Protein AF-A0A916HVQ7-F1 (afdb_monomer)

Sequence (543 aa):
MVSYHQPDIVGPYSCKQHGGVLMVMLLIMIVGAATLLVSSLGSSAITIERDKTTANALAQAKEALVGRALADDNHPGSLPCPDVDDDGKLTMNVDYVGSTCTSPIGRLPWITLGLPELRDGAGEHLWYTVSKTFAAIGTPLINSDTQGTLSISGTSSASNVIAIVFAPSSAIQGDNRSPSATATCSTLPILNGSSYVAQSLCATNYLEGNNAAANTWATPNLNYHSSDTSSTFNDRMISITHKDLMPLIEKRIAREVKGCLDGYASDHSSTYPWATPVDDTTNYAGAVNTLFGRLPTNATIYNANVQLLLDDIAALQIALDNYSAVPNSTTRDALIAAGFKLDSDADSLTKNTAPPLTADDLSKAKDAGGKAQPPHIPAVGASNATVKAYVNDFQLTEINLTLRNFAESGVTPGGWPVSCTLFSSSNKYWGDWKTLVFYQIASGYAPGGSVSCDSACLTISGTGNTVTGSGTYRAAIAVAGKMKPGQTSRNATLVSDYLELLNQSGKADIPTNTSFETYKTFDAQYQTVNDLVLCLDGGSNCK

Radius of gyration: 38.82 Å; Cα contacts (8 Å, |Δi|>4): 1060; chains: 1; bounding box: 90×66×174 Å

Structure (mmCIF, N/CA/C/O backbone):
data_AF-A0A916HVQ7-F1
#
_entry.id   AF-A0A916HVQ7-F1
#
loop_
_atom_site.group_PDB
_atom_site.id
_atom_site.type_symbol
_atom_site.label_atom_id
_atom_site.label_alt_id
_atom_site.label_comp_id
_atom_site.label_asym_id
_atom_site.label_entity_id
_atom_site.label_seq_id
_atom_site.pdbx_PDB_ins_code
_atom_site.Cartn_x
_atom_site.Cartn_y
_atom_site.Cartn_z
_atom_site.occupancy
_atom_site.B_iso_or_equiv
_atom_site.auth_seq_id
_atom_site.auth_comp_id
_atom_site.auth_asym_id
_atom_site.auth_atom_id
_atom_site.pdbx_PDB_model_num
ATOM 1 N N . MET A 1 1 ? -55.877 -31.040 111.927 1.00 38.47 1 MET A N 1
ATOM 2 C CA . MET A 1 1 ? -55.985 -32.402 111.362 1.00 38.47 1 MET A CA 1
ATOM 3 C C . MET A 1 1 ? -55.074 -32.442 110.141 1.00 38.47 1 MET A C 1
ATOM 5 O O . MET A 1 1 ? -55.271 -31.596 109.287 1.00 38.47 1 MET A O 1
ATOM 9 N N . VAL A 1 2 ? -53.906 -33.095 110.259 1.00 40.00 2 VAL A N 1
ATOM 10 C CA . VAL A 1 2 ? -53.488 -34.295 109.473 1.00 40.00 2 VAL A CA 1
ATOM 11 C C . VAL A 1 2 ? -53.229 -33.937 107.989 1.00 40.00 2 VAL A C 1
ATOM 13 O O . VAL A 1 2 ? -54.120 -33.394 107.364 1.00 40.00 2 VAL A O 1
ATOM 16 N N . SER A 1 3 ? -52.093 -34.169 107.318 1.00 38.47 3 SER A N 1
ATOM 17 C CA . SER A 1 3 ? -50.926 -35.035 107.535 1.00 38.47 3 SER A CA 1
ATOM 18 C C . SER A 1 3 ? -49.741 -34.591 106.656 1.00 38.47 3 SER A C 1
ATOM 20 O O . SER A 1 3 ? -49.927 -33.933 105.637 1.00 38.47 3 SER A O 1
ATOM 22 N N . TYR A 1 4 ? -48.550 -35.054 107.033 1.00 43.19 4 TYR A N 1
ATOM 23 C CA . TYR A 1 4 ? -47.291 -35.111 106.277 1.00 43.19 4 TYR A CA 1
ATOM 24 C C . TYR A 1 4 ? -47.381 -35.929 104.971 1.00 43.19 4 TYR A C 1
ATOM 26 O O . TYR A 1 4 ? -47.984 -37.002 104.995 1.00 43.19 4 TYR A O 1
ATOM 34 N N . HIS A 1 5 ? -46.631 -35.534 103.929 1.00 39.72 5 HIS A N 1
ATOM 35 C CA . HIS A 1 5 ? -45.784 -36.443 103.129 1.00 39.72 5 HIS A CA 1
ATOM 36 C C . HIS A 1 5 ? -44.685 -35.679 102.358 1.00 39.72 5 HIS A C 1
ATOM 38 O O . HIS A 1 5 ? -44.940 -34.677 101.698 1.00 39.72 5 HIS A O 1
ATOM 44 N N . GLN A 1 6 ? -43.459 -36.187 102.475 1.00 44.91 6 GLN A N 1
ATOM 45 C CA . GLN A 1 6 ? -42.229 -35.854 101.743 1.00 44.91 6 GLN A CA 1
ATOM 46 C C . GLN A 1 6 ? -41.777 -37.172 101.055 1.00 44.91 6 GLN A C 1
ATOM 48 O O . GLN A 1 6 ? -42.297 -38.226 101.421 1.00 44.91 6 GLN A O 1
ATOM 53 N N . PRO A 1 7 ? -40.679 -37.194 100.286 1.00 59.50 7 PRO A N 1
ATOM 54 C CA . PRO A 1 7 ? -40.481 -36.802 98.886 1.00 59.50 7 PRO A CA 1
ATOM 55 C C . PRO A 1 7 ? -40.324 -38.024 97.947 1.00 59.50 7 PRO A C 1
ATOM 57 O O . PRO A 1 7 ? -39.922 -39.088 98.405 1.00 59.50 7 PRO A O 1
ATOM 60 N N . ASP A 1 8 ? -40.478 -37.845 96.629 1.00 44.16 8 ASP A N 1
ATOM 61 C CA . ASP A 1 8 ? -39.986 -38.827 95.648 1.00 44.16 8 ASP A CA 1
ATOM 62 C C . ASP A 1 8 ? -38.792 -38.287 94.852 1.00 44.16 8 ASP A C 1
ATOM 64 O O . ASP A 1 8 ? -38.832 -37.234 94.213 1.00 44.16 8 ASP A O 1
ATOM 68 N N . ILE A 1 9 ? -37.708 -39.054 94.941 1.00 53.06 9 ILE A N 1
ATOM 69 C CA . ILE A 1 9 ? -36.451 -38.938 94.208 1.00 53.06 9 ILE A CA 1
ATOM 70 C C . ILE A 1 9 ? -36.677 -39.510 92.804 1.00 53.06 9 ILE A C 1
ATOM 72 O O . ILE A 1 9 ? -37.024 -40.681 92.671 1.00 53.06 9 ILE A O 1
ATOM 76 N N . VAL A 1 10 ? -36.408 -38.729 91.754 1.00 52.41 10 VAL A N 1
ATOM 77 C CA . VAL A 1 10 ? -36.349 -39.239 90.374 1.00 52.41 10 VAL A CA 1
ATOM 78 C C . VAL A 1 10 ? -34.897 -39.213 89.894 1.00 52.41 10 VAL A C 1
ATOM 80 O O . VAL A 1 10 ? -34.300 -38.153 89.714 1.00 52.41 10 VAL A O 1
ATOM 83 N N . GLY A 1 11 ? -34.330 -40.414 89.745 1.00 54.03 11 GLY A N 1
ATOM 84 C CA . GLY A 1 11 ? -33.055 -40.695 89.078 1.00 54.03 11 GLY A CA 1
ATOM 85 C C . GLY A 1 11 ? -33.158 -40.667 87.540 1.00 54.03 11 GLY A C 1
ATOM 86 O O . GLY A 1 11 ? -34.188 -40.294 86.992 1.00 54.03 11 GLY A O 1
ATOM 87 N N . PRO A 1 12 ? -32.081 -41.032 86.824 1.00 52.00 12 PRO A N 1
ATOM 88 C CA . PRO A 1 12 ? -31.495 -40.220 85.760 1.00 52.00 12 PRO A CA 1
ATOM 89 C C . PRO A 1 12 ? -32.157 -40.339 84.380 1.00 52.00 12 PRO A C 1
ATOM 91 O O . PRO A 1 12 ? -32.739 -41.354 84.006 1.00 52.00 12 PRO A O 1
ATOM 94 N N . TYR A 1 13 ? -31.954 -39.281 83.594 1.00 58.16 13 TYR A N 1
ATOM 95 C CA . TYR A 1 13 ? -32.206 -39.185 82.160 1.00 58.16 13 TYR A CA 1
ATOM 96 C C . TYR A 1 13 ? -31.605 -40.370 81.382 1.00 58.16 13 TYR A C 1
ATOM 98 O O . TYR A 1 13 ? -30.397 -40.603 81.430 1.00 58.16 13 TYR A O 1
ATOM 106 N N . 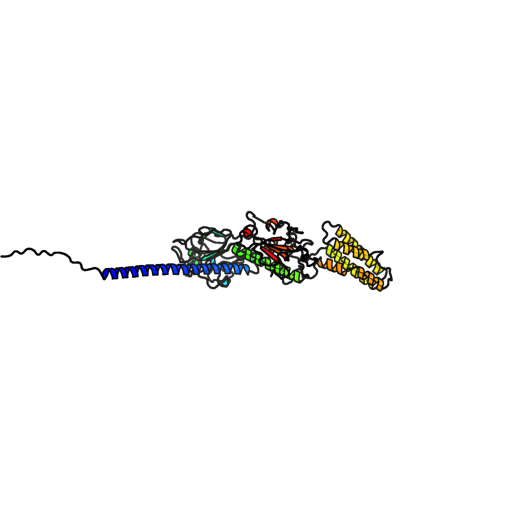SER A 1 14 ? -32.432 -41.074 80.602 1.00 49.62 14 SER A N 1
ATOM 107 C CA . SER A 1 14 ? -31.975 -41.989 79.550 1.00 49.62 14 SER A CA 1
ATOM 108 C C . SER A 1 14 ? -32.283 -41.373 78.188 1.00 49.62 14 SER A C 1
ATOM 110 O O . SER A 1 14 ? -33.402 -41.442 77.681 1.00 49.62 14 SER A O 1
ATOM 112 N N . CYS A 1 15 ? -31.272 -40.740 77.596 1.00 54.53 15 CYS A N 1
ATOM 113 C CA . CYS A 1 15 ? -31.274 -40.398 76.181 1.00 54.53 15 CYS A CA 1
ATOM 114 C C . CYS A 1 15 ? -31.125 -41.681 75.352 1.00 54.53 15 CYS A C 1
ATOM 116 O O . CYS A 1 15 ? -30.090 -42.342 75.403 1.00 54.53 15 CYS A O 1
ATOM 118 N N . LYS A 1 16 ? -32.128 -41.986 74.526 1.00 48.16 16 LYS A N 1
ATOM 119 C CA . LYS A 1 16 ? -31.956 -42.771 73.297 1.00 48.16 16 LYS A CA 1
ATOM 120 C C . LYS A 1 16 ? -32.225 -41.863 72.099 1.00 48.16 16 LYS A C 1
ATOM 122 O O . LYS A 1 16 ? -33.312 -41.854 71.535 1.00 48.16 16 LYS A O 1
ATOM 127 N N . GLN A 1 17 ? -31.220 -41.091 71.710 1.00 62.94 17 GLN A N 1
ATOM 128 C CA . GLN A 1 17 ? -31.016 -40.776 70.296 1.00 62.94 17 GLN A CA 1
ATOM 129 C C . GLN A 1 17 ? -29.860 -41.650 69.779 1.00 62.94 17 GLN A C 1
ATOM 131 O O . GLN A 1 17 ? -29.236 -42.353 70.566 1.00 62.94 17 GLN A O 1
ATOM 136 N N . HIS A 1 18 ? -29.587 -41.568 68.470 1.00 56.25 18 HIS A N 1
ATOM 137 C CA . HIS A 1 18 ? -28.276 -41.807 67.821 1.00 56.25 18 HIS A CA 1
ATOM 138 C C . HIS A 1 18 ? -28.235 -42.874 66.711 1.00 56.25 18 HIS A C 1
ATOM 140 O O . HIS A 1 18 ? -27.392 -43.760 66.710 1.00 56.25 18 HIS A O 1
ATOM 146 N N . GLY A 1 19 ? -29.078 -42.713 65.683 1.00 55.38 19 GLY A N 1
ATOM 147 C CA . GLY A 1 19 ? -28.831 -43.344 64.375 1.00 55.38 19 GLY A CA 1
ATOM 148 C C . GLY A 1 19 ? -29.442 -42.565 63.208 1.00 55.38 19 GLY A C 1
ATOM 149 O O . GLY A 1 19 ? -28.728 -42.064 62.345 1.00 55.38 19 GLY A O 1
ATOM 150 N N . GLY A 1 20 ? -30.767 -42.378 63.225 1.00 64.81 20 GLY A N 1
ATOM 151 C CA . GLY A 1 20 ? -31.493 -41.719 62.128 1.00 64.81 20 GLY A CA 1
ATOM 152 C C . GLY A 1 20 ? -31.211 -40.220 61.982 1.00 64.81 20 GLY A C 1
ATOM 153 O O . GLY A 1 20 ? -31.039 -39.740 60.870 1.00 64.81 20 GLY A O 1
ATOM 154 N N . VAL A 1 21 ? -31.091 -39.479 63.090 1.00 72.94 21 VAL A N 1
ATOM 155 C CA . VAL A 1 21 ? -30.842 -38.021 63.055 1.00 72.94 21 VAL A CA 1
ATOM 156 C C . VAL A 1 21 ? -29.478 -37.693 62.443 1.00 72.94 21 VAL A C 1
ATOM 158 O O . VAL A 1 21 ? -29.368 -36.726 61.699 1.00 72.94 21 VAL A O 1
ATOM 161 N N . LEU A 1 22 ? -28.458 -38.518 62.699 1.00 69.00 22 LEU A N 1
ATOM 162 C CA . LEU A 1 22 ? -27.112 -38.305 62.165 1.00 69.00 22 LEU A CA 1
ATOM 163 C C . LEU A 1 22 ? -27.045 -38.629 60.665 1.00 69.00 22 LEU A C 1
ATOM 165 O O . LEU A 1 22 ? -26.430 -37.883 59.914 1.00 69.00 22 LEU A O 1
ATOM 169 N N . MET A 1 23 ? -27.755 -39.672 60.216 1.00 78.75 23 MET A N 1
ATOM 170 C CA . MET A 1 23 ? -27.938 -39.985 58.792 1.00 78.75 23 MET A CA 1
ATOM 171 C C . MET A 1 23 ? -28.717 -38.888 58.057 1.00 78.75 23 MET A C 1
ATOM 173 O O . MET A 1 23 ? -28.320 -38.486 56.971 1.00 78.75 23 MET A O 1
ATOM 177 N N . VAL A 1 24 ? -29.794 -38.364 58.649 1.00 83.12 24 VAL A N 1
ATOM 178 C CA . VAL A 1 24 ? -30.597 -37.284 58.051 1.00 83.12 24 VAL A CA 1
ATOM 179 C C . VAL A 1 24 ? -29.815 -35.971 58.015 1.00 83.12 24 VAL A C 1
ATOM 181 O O . VAL A 1 24 ? -29.814 -35.308 56.984 1.00 83.12 24 VAL A O 1
ATOM 184 N N . MET A 1 25 ? -29.090 -35.611 59.081 1.00 81.62 25 MET A N 1
ATOM 185 C CA . MET A 1 25 ? -28.206 -34.440 59.062 1.00 81.62 25 MET A CA 1
ATOM 186 C C . MET A 1 25 ? -27.070 -34.590 58.050 1.00 81.62 25 MET A C 1
ATOM 188 O O . MET A 1 25 ? -26.791 -33.637 57.332 1.00 81.62 25 MET A O 1
ATOM 192 N N . LEU A 1 26 ? -26.445 -35.767 57.952 1.00 84.69 26 LEU A N 1
ATOM 193 C CA . LEU A 1 26 ? -25.417 -36.043 56.947 1.00 84.69 26 LEU A CA 1
ATOM 194 C C . LEU A 1 26 ? -25.988 -35.915 55.530 1.00 84.69 26 LEU A C 1
ATOM 196 O O . LEU A 1 26 ? -25.359 -35.311 54.672 1.00 84.69 26 LEU A O 1
ATOM 200 N N . LEU A 1 27 ? -27.193 -36.430 55.291 1.00 87.69 27 LEU A N 1
ATOM 201 C CA . LEU A 1 27 ? -27.846 -36.378 53.985 1.00 87.69 27 LEU A CA 1
ATOM 202 C C . LEU A 1 27 ? -28.251 -34.944 53.615 1.00 87.69 27 LEU A C 1
ATOM 204 O O . LEU A 1 27 ? -28.014 -34.521 52.489 1.00 87.69 27 LEU A O 1
ATOM 208 N N . ILE A 1 28 ? -28.751 -34.157 54.572 1.00 88.75 28 ILE A N 1
ATOM 209 C CA . ILE A 1 28 ? -29.002 -32.718 54.396 1.00 88.75 28 ILE A CA 1
ATOM 210 C C . ILE A 1 28 ? -27.692 -31.966 54.130 1.00 88.75 28 ILE A C 1
ATOM 212 O O . ILE A 1 28 ? -27.663 -31.083 53.279 1.00 88.75 28 ILE A O 1
ATOM 216 N N . MET A 1 29 ? -26.601 -32.325 54.808 1.00 87.62 29 MET A N 1
ATOM 217 C CA . MET A 1 29 ? -25.295 -31.693 54.615 1.00 87.62 29 MET A CA 1
ATOM 218 C C . MET A 1 29 ? -24.692 -32.042 53.248 1.00 87.62 29 MET A C 1
ATOM 220 O O . MET A 1 29 ? -24.150 -31.164 52.588 1.00 87.62 29 MET A O 1
ATOM 224 N N . ILE A 1 30 ? -24.834 -33.288 52.784 1.00 90.38 30 ILE A N 1
ATOM 225 C CA . ILE A 1 30 ? -24.387 -33.728 51.454 1.00 90.38 30 ILE A CA 1
ATOM 226 C C . ILE A 1 30 ? -25.219 -33.059 50.361 1.00 90.38 30 ILE A C 1
ATOM 228 O O . ILE A 1 30 ? -24.653 -32.557 49.396 1.00 90.38 30 ILE A O 1
ATOM 232 N N . VAL A 1 31 ? -26.545 -33.004 50.513 1.00 88.06 31 VAL A N 1
ATOM 233 C CA . VAL A 1 31 ? -27.422 -32.315 49.557 1.00 88.06 31 VAL A CA 1
ATOM 234 C C . VAL A 1 31 ? -27.141 -30.812 49.560 1.00 88.06 31 VAL A C 1
ATOM 236 O O . VAL A 1 31 ? -27.041 -30.229 48.490 1.00 88.06 31 VAL A O 1
ATOM 239 N N . GLY A 1 32 ? -26.931 -30.196 50.727 1.00 84.44 32 GLY A N 1
ATOM 240 C CA . GLY A 1 32 ? -26.554 -28.785 50.854 1.00 84.44 32 GLY A CA 1
ATOM 241 C C . GLY A 1 32 ? -25.178 -28.469 50.260 1.00 84.44 32 GLY A C 1
ATOM 242 O O . GLY A 1 32 ? -25.012 -27.465 49.575 1.00 84.44 32 GLY A O 1
ATOM 243 N N . ALA A 1 33 ? -24.189 -29.341 50.460 1.00 82.06 33 ALA A N 1
ATOM 244 C CA . ALA A 1 33 ? -22.875 -29.208 49.837 1.00 82.06 33 ALA A CA 1
ATOM 245 C C . ALA A 1 33 ? -22.959 -29.397 48.315 1.00 82.06 33 ALA A C 1
ATOM 247 O O . ALA A 1 33 ? -22.348 -28.632 47.574 1.00 82.06 33 ALA A O 1
ATOM 248 N N . ALA A 1 34 ? -23.750 -30.364 47.839 1.00 79.44 34 ALA A N 1
ATOM 249 C CA . ALA A 1 34 ? -23.960 -30.614 46.418 1.00 79.44 34 ALA A CA 1
ATOM 250 C C . ALA A 1 34 ? -24.711 -29.466 45.725 1.00 79.44 34 ALA A C 1
ATOM 252 O O . ALA A 1 34 ? -24.326 -29.082 44.625 1.00 79.44 34 ALA A O 1
ATOM 253 N N . THR A 1 35 ? -25.733 -28.869 46.349 1.00 76.81 35 THR A N 1
ATOM 254 C CA . THR A 1 35 ? -26.441 -27.707 45.783 1.00 76.81 35 THR A CA 1
ATOM 255 C C . THR A 1 35 ? -25.552 -26.471 45.733 1.00 76.81 35 THR A C 1
ATOM 257 O O . THR A 1 35 ? -25.557 -25.776 44.718 1.00 76.81 35 THR A O 1
ATOM 260 N N . LEU A 1 36 ? -24.730 -26.231 46.761 1.00 75.75 36 LEU A N 1
ATOM 261 C CA . LEU A 1 36 ? -23.729 -25.161 46.742 1.00 75.75 36 LEU A CA 1
ATOM 262 C C . LEU A 1 36 ? -22.706 -25.374 45.618 1.00 75.75 36 LEU A C 1
ATOM 264 O O . LEU A 1 36 ? -22.451 -24.444 44.857 1.00 75.75 36 LEU A O 1
ATOM 268 N N . LEU A 1 37 ? -22.195 -26.598 45.447 1.00 72.94 37 LEU A N 1
ATOM 269 C CA . LEU A 1 37 ? -21.243 -26.928 44.381 1.00 72.94 37 LEU A CA 1
ATOM 270 C C . LEU A 1 37 ? -21.858 -26.802 42.975 1.00 72.94 37 LEU A C 1
ATOM 272 O O . LEU A 1 37 ? -21.226 -26.280 42.064 1.00 72.94 37 LEU A O 1
ATOM 276 N N . VAL A 1 38 ? -23.103 -27.249 42.784 1.00 72.50 38 VAL A N 1
ATOM 277 C CA . VAL A 1 38 ? -23.816 -27.134 41.498 1.00 72.50 38 VAL A CA 1
ATOM 278 C C . VAL A 1 38 ? -24.158 -25.671 41.186 1.00 72.50 38 VAL A C 1
ATOM 280 O O . VAL A 1 38 ? -24.029 -25.244 40.041 1.00 72.50 38 VAL A O 1
ATOM 283 N N . SER A 1 39 ? -24.534 -24.873 42.192 1.00 69.19 39 SER A N 1
ATOM 284 C CA . SER A 1 39 ? -24.827 -23.440 42.023 1.00 69.19 39 SER A CA 1
ATOM 285 C C . SER A 1 39 ? -23.587 -22.591 41.714 1.00 69.19 39 SER A C 1
ATOM 287 O O . SER A 1 39 ? -23.668 -21.647 40.921 1.00 69.19 39 SER A O 1
ATOM 289 N N . SER A 1 40 ? -22.425 -22.943 42.275 1.00 65.44 40 SER A N 1
ATOM 290 C CA . SER A 1 40 ? -21.163 -22.268 41.966 1.00 65.44 40 SER A CA 1
ATOM 291 C C . SER A 1 40 ? -20.646 -22.645 40.575 1.00 65.44 40 SER A C 1
ATOM 293 O O . SER A 1 40 ? -20.246 -21.760 39.820 1.00 65.44 40 SER A O 1
ATOM 295 N N . LEU A 1 41 ? -20.761 -23.919 40.176 1.00 61.72 41 LEU A N 1
ATOM 296 C CA . LEU A 1 41 ? -20.433 -24.376 38.820 1.00 61.72 41 LEU A CA 1
ATOM 297 C C . LEU A 1 41 ? -21.342 -23.748 37.754 1.00 61.72 41 LEU A C 1
ATOM 299 O O . LEU A 1 41 ? -20.854 -23.347 36.700 1.00 61.72 41 LEU A O 1
ATOM 303 N N . GLY A 1 42 ? -22.642 -23.610 38.032 1.00 66.44 42 GLY A N 1
ATOM 304 C CA . GLY A 1 42 ? -23.586 -22.946 37.129 1.00 66.44 42 GLY A CA 1
ATOM 305 C C . GLY A 1 42 ? -23.267 -21.463 36.920 1.00 66.44 42 GLY A C 1
ATOM 306 O O . GLY A 1 42 ? -23.317 -20.976 35.794 1.00 66.44 42 GLY A O 1
ATOM 307 N N . SER A 1 43 ? -22.864 -20.756 37.980 1.00 71.56 43 SER A N 1
ATOM 308 C CA . SER A 1 43 ? -22.512 -19.331 37.900 1.00 71.56 43 SER A CA 1
ATOM 309 C C . SER A 1 43 ? -21.223 -19.098 37.107 1.00 71.56 43 SER A C 1
ATOM 311 O O . SER A 1 43 ? -21.183 -18.231 36.237 1.00 71.56 43 SER A O 1
ATOM 313 N N . SER A 1 44 ? -20.185 -19.908 37.343 1.00 78.62 44 SER A N 1
ATOM 314 C CA . SER A 1 44 ? -18.939 -19.832 36.570 1.00 78.62 44 SER A CA 1
ATOM 315 C C . SER A 1 44 ? -19.142 -20.213 35.104 1.00 78.62 44 SER A C 1
ATOM 317 O O . SER A 1 44 ? -18.597 -19.543 34.233 1.00 78.62 44 SER A O 1
ATOM 319 N N . ALA A 1 45 ? -19.947 -21.239 34.810 1.00 82.62 45 ALA A N 1
ATOM 320 C CA . ALA A 1 45 ? -20.250 -21.637 33.436 1.00 82.62 45 ALA A CA 1
ATOM 321 C C . ALA A 1 45 ? -20.983 -20.530 32.655 1.00 82.62 45 ALA A C 1
ATOM 323 O O . ALA A 1 45 ? -20.638 -20.271 31.505 1.00 82.62 45 ALA A O 1
ATOM 324 N N . ILE A 1 46 ? -21.938 -19.833 33.284 1.00 84.56 46 ILE A N 1
ATOM 325 C CA . ILE A 1 46 ? -22.629 -18.692 32.664 1.00 84.56 46 ILE A CA 1
ATOM 326 C C . ILE A 1 46 ? -21.644 -17.558 32.368 1.00 84.56 46 ILE A C 1
ATOM 328 O O . ILE A 1 46 ? -21.644 -17.041 31.255 1.00 84.56 46 ILE A O 1
ATOM 332 N N . THR A 1 47 ? -20.788 -17.180 33.322 1.00 86.50 47 THR A N 1
ATOM 333 C CA . THR A 1 47 ? -19.777 -16.136 33.088 1.00 86.50 47 THR A CA 1
ATOM 334 C C . THR A 1 47 ? -18.824 -16.521 31.958 1.00 86.50 47 THR A C 1
ATOM 336 O O . THR A 1 47 ? -18.588 -15.707 31.074 1.00 86.50 47 THR A O 1
ATOM 339 N N . ILE A 1 48 ? -18.360 -17.775 31.916 1.00 88.81 48 ILE A N 1
ATOM 340 C CA . ILE A 1 48 ? -17.490 -18.279 30.843 1.00 88.81 48 ILE A CA 1
ATOM 341 C C . ILE A 1 48 ? -18.170 -18.169 29.471 1.00 88.81 48 ILE A C 1
ATOM 343 O O . ILE A 1 48 ? -17.544 -17.720 28.512 1.00 88.81 48 ILE A O 1
ATOM 347 N N . GLU A 1 49 ? -19.446 -18.547 29.355 1.00 92.31 49 GLU A N 1
ATOM 348 C CA . GLU A 1 49 ? -20.177 -18.429 28.087 1.00 92.31 49 GLU A CA 1
ATOM 349 C C . GLU A 1 49 ? -20.415 -16.966 27.681 1.00 92.31 49 GLU A C 1
ATOM 351 O O . GLU A 1 49 ? -20.309 -16.623 26.499 1.00 92.31 49 GLU A O 1
ATOM 356 N N . ARG A 1 50 ? -20.668 -16.072 28.645 1.00 93.00 50 ARG A N 1
ATOM 357 C CA . ARG A 1 50 ? -20.780 -14.627 28.383 1.00 93.00 50 ARG A CA 1
ATOM 358 C C . ARG A 1 50 ? -19.447 -14.048 27.915 1.00 93.00 50 ARG A C 1
ATOM 360 O O . ARG A 1 50 ? -19.421 -13.362 26.897 1.00 93.00 50 ARG A O 1
ATOM 367 N N . ASP A 1 51 ? -18.343 -14.387 28.573 1.00 93.44 51 ASP A N 1
ATOM 368 C CA . ASP A 1 51 ? -16.998 -13.949 28.187 1.00 93.44 51 ASP A CA 1
ATOM 369 C C . ASP A 1 51 ? -16.619 -14.452 26.792 1.00 93.44 51 ASP A C 1
ATOM 371 O O . ASP A 1 51 ? -16.072 -13.702 25.982 1.00 93.44 51 ASP A O 1
ATOM 375 N N . LYS A 1 52 ? -16.961 -15.705 26.475 1.00 96.38 52 LYS A N 1
ATOM 376 C CA . LYS A 1 52 ? -16.769 -16.287 25.143 1.00 96.38 52 LYS A CA 1
ATOM 377 C C . LYS A 1 52 ? -17.597 -15.564 24.082 1.00 96.38 52 LYS A C 1
ATOM 379 O O . LYS A 1 52 ? -17.085 -15.303 22.994 1.00 96.38 52 LYS A O 1
ATOM 384 N N . THR A 1 53 ? -18.846 -15.221 24.394 1.00 97.44 53 THR A N 1
ATOM 385 C CA . THR A 1 53 ? -19.725 -14.446 23.505 1.00 97.44 53 THR A CA 1
ATOM 386 C C . THR A 1 53 ? -19.139 -13.061 23.245 1.00 97.44 53 THR A C 1
ATOM 388 O O . THR A 1 53 ? -18.956 -12.686 22.089 1.00 97.44 53 THR A O 1
ATOM 391 N N . THR A 1 54 ? -18.737 -12.347 24.301 1.00 97.88 54 THR A N 1
ATOM 392 C CA . THR A 1 54 ? -18.071 -11.042 24.202 1.00 97.88 54 THR A CA 1
ATOM 393 C C . THR A 1 54 ? -16.791 -11.117 23.370 1.00 97.88 54 THR A C 1
ATOM 395 O O . THR A 1 54 ? -16.597 -10.313 22.462 1.00 97.88 54 THR A O 1
ATOM 398 N N . ALA A 1 55 ? -15.919 -12.092 23.639 1.00 97.88 5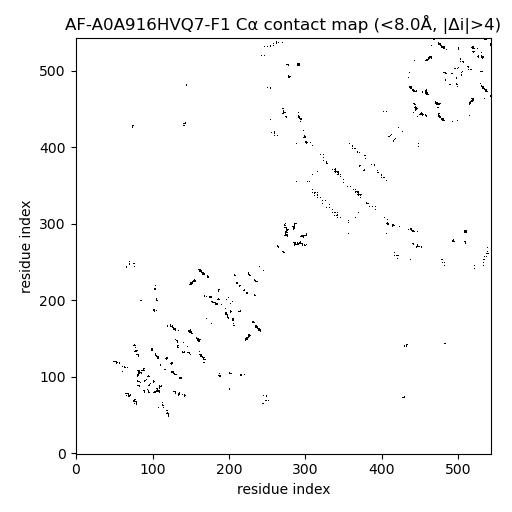5 ALA A N 1
ATOM 399 C CA . ALA A 1 55 ? -14.665 -12.255 22.908 1.00 97.88 55 ALA A CA 1
ATOM 400 C C . ALA A 1 55 ? -14.900 -12.544 21.418 1.00 97.88 55 ALA A C 1
ATOM 402 O O . ALA A 1 55 ? -14.198 -11.994 20.570 1.00 97.88 55 ALA A O 1
ATOM 403 N N . ASN A 1 56 ? -15.902 -13.366 21.095 1.00 98.19 56 ASN A N 1
ATOM 404 C CA . ASN A 1 56 ? -16.280 -13.663 19.717 1.00 98.19 56 ASN A CA 1
ATOM 405 C C . ASN A 1 56 ? -16.836 -12.419 19.003 1.00 98.19 56 ASN A C 1
ATOM 407 O O . ASN A 1 56 ? -16.398 -12.101 17.900 1.00 98.19 56 ASN A O 1
ATOM 411 N N . ALA A 1 57 ? -17.731 -11.668 19.651 1.00 98.50 57 ALA A N 1
ATOM 412 C CA . ALA A 1 57 ? -18.279 -10.430 19.100 1.00 98.50 57 ALA A CA 1
ATOM 413 C C . ALA A 1 57 ? -17.175 -9.391 18.821 1.00 98.50 57 ALA A C 1
ATOM 415 O O . ALA A 1 57 ? -17.113 -8.828 17.729 1.00 98.50 57 ALA A O 1
ATOM 416 N N . LEU A 1 58 ? -16.246 -9.192 19.763 1.00 98.62 58 LEU A N 1
ATOM 417 C CA . LEU A 1 58 ? -15.098 -8.297 19.583 1.00 98.62 58 LEU A CA 1
ATOM 418 C C . LEU A 1 58 ? -14.174 -8.761 18.442 1.00 98.62 58 LEU A C 1
ATOM 420 O O . LEU A 1 58 ? -13.729 -7.939 17.640 1.00 98.62 58 LEU A O 1
ATOM 424 N N . ALA A 1 59 ? -13.896 -10.064 18.340 1.00 98.56 59 ALA A N 1
ATOM 425 C CA . ALA A 1 59 ? -13.073 -10.615 17.263 1.00 98.56 59 ALA A CA 1
ATOM 426 C C . ALA A 1 59 ? -13.716 -10.400 15.882 1.00 98.56 59 ALA A C 1
ATOM 428 O O . ALA A 1 59 ? -13.052 -9.875 14.989 1.00 98.56 59 ALA A O 1
ATOM 429 N N . GLN A 1 60 ? -15.011 -10.704 15.733 1.00 98.56 60 GLN A N 1
ATOM 430 C CA . GLN A 1 60 ? -15.753 -10.472 14.486 1.00 98.56 60 GLN A CA 1
ATOM 431 C C . GLN A 1 60 ? -15.780 -8.990 14.100 1.00 98.56 60 GLN A C 1
ATOM 433 O O . GLN A 1 60 ? -15.555 -8.651 12.939 1.00 98.56 60 GLN A O 1
ATOM 438 N N . ALA A 1 61 ? -15.990 -8.094 15.069 1.00 98.69 61 ALA A N 1
ATOM 439 C CA . ALA A 1 61 ? -15.952 -6.654 14.830 1.00 98.69 61 ALA A CA 1
ATOM 440 C C . ALA A 1 61 ? -14.576 -6.194 14.318 1.00 98.69 61 ALA A C 1
ATOM 442 O O . ALA A 1 61 ? -14.493 -5.459 13.333 1.00 98.69 61 ALA A O 1
ATOM 443 N N . LYS A 1 62 ? -13.486 -6.660 14.947 1.00 98.62 62 LYS A N 1
ATOM 444 C CA . LYS A 1 62 ? -12.116 -6.358 14.506 1.00 98.62 62 LYS A CA 1
ATOM 445 C C . LYS A 1 62 ? -11.848 -6.871 13.092 1.00 98.62 62 LYS A C 1
ATOM 447 O O . LYS A 1 62 ? -11.308 -6.127 12.276 1.00 98.62 62 LYS A O 1
ATOM 452 N N . GLU A 1 63 ? -12.207 -8.118 12.802 1.00 98.38 63 GLU A N 1
ATOM 453 C CA . GLU A 1 63 ? -12.010 -8.721 11.480 1.00 98.38 63 GLU A CA 1
ATOM 454 C C . GLU A 1 63 ? -12.789 -7.976 10.393 1.00 98.38 63 GLU A C 1
ATOM 456 O O . GLU A 1 63 ? -12.223 -7.677 9.342 1.00 98.38 63 GLU A O 1
ATOM 461 N N . ALA A 1 64 ? -14.042 -7.601 10.658 1.00 98.31 64 ALA A N 1
ATOM 462 C CA . ALA A 1 64 ? -14.859 -6.851 9.709 1.00 98.31 64 ALA A CA 1
ATOM 463 C C . ALA A 1 64 ? -14.315 -5.443 9.446 1.00 98.31 64 ALA A C 1
ATOM 465 O O . ALA A 1 64 ? -14.269 -5.009 8.297 1.00 98.31 64 ALA A O 1
ATOM 466 N N . LEU A 1 65 ? -13.847 -4.742 10.485 1.00 98.25 65 LEU A N 1
ATOM 467 C CA . LEU A 1 65 ? -13.203 -3.434 10.344 1.00 98.25 65 LEU A CA 1
ATOM 468 C C . LEU A 1 65 ? -11.931 -3.523 9.487 1.00 98.25 65 LEU A C 1
ATOM 470 O O . LEU A 1 65 ? -11.767 -2.748 8.545 1.00 98.25 65 LEU A O 1
ATOM 474 N N . VAL A 1 66 ? -11.060 -4.501 9.763 1.00 98.00 66 VAL A N 1
ATOM 475 C CA . VAL A 1 66 ? -9.847 -4.745 8.963 1.00 98.00 66 VAL A CA 1
ATOM 476 C C . VAL A 1 66 ? -10.205 -5.121 7.522 1.00 98.00 66 VAL A C 1
ATOM 478 O O . VAL A 1 66 ? -9.631 -4.574 6.582 1.00 98.00 66 VAL A O 1
ATOM 481 N N . GLY A 1 67 ? -11.181 -6.011 7.327 1.00 96.69 67 GLY A N 1
ATOM 482 C CA . GLY A 1 67 ? -11.654 -6.427 6.007 1.00 96.69 67 GLY A CA 1
ATOM 483 C C . GLY A 1 67 ? -12.228 -5.266 5.194 1.00 96.69 67 GLY A C 1
ATOM 484 O O . GLY A 1 67 ? -11.848 -5.079 4.038 1.00 96.69 67 GLY A O 1
ATOM 485 N N . ARG A 1 68 ? -13.078 -4.432 5.806 1.00 95.38 68 ARG A N 1
ATOM 486 C CA . ARG A 1 68 ? -13.643 -3.235 5.170 1.00 95.38 68 ARG A CA 1
ATOM 487 C C . ARG A 1 68 ? -12.557 -2.239 4.778 1.00 95.38 68 ARG A C 1
ATOM 489 O O . ARG A 1 68 ? -12.642 -1.681 3.687 1.00 95.38 68 ARG A O 1
ATOM 496 N N . ALA A 1 69 ? -11.553 -2.030 5.626 1.00 95.38 69 ALA A N 1
ATOM 497 C CA . ALA A 1 69 ? -10.438 -1.138 5.322 1.00 95.38 69 ALA A CA 1
ATOM 498 C C . ALA A 1 69 ? -9.595 -1.634 4.138 1.00 95.38 69 ALA A C 1
ATOM 500 O O . ALA A 1 69 ? -9.156 -0.839 3.309 1.00 95.38 69 ALA A O 1
ATOM 501 N N . LEU A 1 70 ? -9.399 -2.949 4.014 1.00 95.19 70 LEU A N 1
ATOM 502 C CA . LEU A 1 70 ? -8.701 -3.545 2.871 1.00 95.19 70 LEU A CA 1
ATOM 503 C C . LEU A 1 70 ? -9.497 -3.450 1.572 1.00 95.19 70 LEU A C 1
ATOM 505 O O . LEU A 1 70 ? -8.896 -3.265 0.516 1.00 95.19 70 LEU A O 1
ATOM 509 N N . ALA A 1 71 ? -10.820 -3.580 1.656 1.00 93.19 71 ALA A N 1
ATOM 510 C CA . ALA A 1 71 ? -11.734 -3.537 0.520 1.00 93.19 71 ALA A CA 1
ATOM 511 C C . ALA A 1 71 ? -12.082 -2.111 0.055 1.00 93.19 71 ALA A C 1
ATOM 513 O O . ALA A 1 71 ? -12.876 -1.955 -0.866 1.00 93.19 71 ALA A O 1
ATOM 514 N N . ASP A 1 72 ? -11.540 -1.063 0.687 1.00 90.38 72 ASP A N 1
ATOM 515 C CA . ASP A 1 72 ? -11.786 0.304 0.233 1.00 90.38 72 ASP A CA 1
ATOM 516 C C . ASP A 1 72 ? -11.013 0.602 -1.055 1.00 90.38 72 ASP A C 1
ATOM 518 O O . ASP A 1 72 ? -9.789 0.755 -1.039 1.00 90.38 72 ASP A O 1
ATOM 522 N N . ASP A 1 73 ? -11.717 0.688 -2.179 1.00 87.56 73 ASP A N 1
ATOM 523 C CA . ASP A 1 73 ? -11.099 0.919 -3.487 1.00 87.56 73 ASP A CA 1
ATOM 524 C C . ASP A 1 73 ? -10.397 2.278 -3.594 1.00 87.56 73 ASP A C 1
ATOM 526 O O . ASP A 1 73 ? -9.437 2.405 -4.348 1.00 87.56 73 ASP A O 1
ATOM 530 N N . ASN A 1 74 ? -10.842 3.290 -2.844 1.00 86.19 74 ASN A N 1
ATOM 531 C CA . ASN A 1 74 ? -10.305 4.646 -2.957 1.00 86.19 74 ASN A CA 1
ATOM 532 C C . ASN A 1 74 ? -9.290 4.969 -1.862 1.00 86.19 74 ASN A C 1
ATOM 534 O O . ASN A 1 74 ? -8.349 5.715 -2.116 1.00 86.19 74 ASN A O 1
ATOM 538 N N . HIS A 1 75 ? -9.467 4.412 -0.665 1.00 87.81 75 HIS A N 1
ATOM 539 C CA . HIS A 1 75 ? -8.635 4.714 0.499 1.00 87.81 75 HIS A CA 1
ATOM 540 C C . HIS A 1 75 ? -8.329 3.434 1.290 1.00 87.81 75 HIS A C 1
ATOM 542 O O . HIS A 1 75 ? -8.880 3.240 2.384 1.00 87.81 75 HIS A O 1
ATOM 548 N N . PRO A 1 76 ? -7.469 2.543 0.756 1.00 92.50 76 PRO A N 1
ATOM 549 C CA . PRO A 1 76 ? -7.043 1.339 1.455 1.00 92.50 76 PRO A CA 1
ATOM 550 C C . PRO A 1 76 ? -6.523 1.690 2.855 1.00 92.50 76 PRO A C 1
ATOM 552 O O . PRO A 1 76 ? -5.612 2.499 3.010 1.00 92.50 76 PRO A O 1
ATOM 555 N N . GLY A 1 77 ? -7.113 1.085 3.883 1.00 93.00 77 GLY A N 1
ATOM 556 C CA . GLY A 1 77 ? -6.785 1.356 5.284 1.00 93.00 77 GLY A CA 1
ATOM 557 C C . GLY A 1 77 ? -7.694 2.340 6.002 1.00 93.00 77 GLY A C 1
ATOM 558 O O . GLY A 1 77 ? -7.635 2.400 7.229 1.00 93.00 77 GLY A O 1
ATOM 559 N N . SER A 1 78 ? -8.566 3.052 5.291 1.00 92.88 78 SER A N 1
ATOM 560 C CA . SER A 1 78 ? -9.591 3.868 5.939 1.00 92.88 78 SER A CA 1
ATOM 561 C C . SER A 1 78 ? -10.625 2.993 6.653 1.00 92.88 78 SER A C 1
ATOM 563 O O . SER A 1 78 ? -11.035 1.939 6.168 1.00 92.88 78 SER A O 1
ATOM 565 N N . LEU A 1 79 ? -11.043 3.427 7.836 1.00 94.62 79 LEU A N 1
ATOM 566 C CA . LEU A 1 79 ? -12.021 2.746 8.670 1.00 94.62 79 LEU A CA 1
ATOM 567 C C . LEU A 1 79 ? -13.334 3.530 8.711 1.00 94.62 79 LEU A C 1
ATOM 569 O O . LEU A 1 79 ? -13.303 4.759 8.754 1.00 94.62 79 LEU A O 1
ATOM 573 N N . PRO A 1 80 ? -14.496 2.854 8.736 1.00 94.12 80 PRO A N 1
ATOM 574 C CA . PRO A 1 80 ? -15.792 3.524 8.782 1.00 94.12 80 PRO A CA 1
ATOM 575 C C . PRO A 1 80 ? -15.917 4.460 9.990 1.00 94.12 80 PRO A C 1
ATOM 577 O O . PRO A 1 80 ? -15.260 4.261 11.018 1.00 94.12 80 PRO A O 1
ATOM 580 N N . CYS A 1 81 ? -16.780 5.470 9.865 1.00 93.69 81 CYS A N 1
ATOM 581 C CA . CYS A 1 81 ? -17.162 6.297 11.005 1.00 93.69 81 CYS A CA 1
ATOM 582 C C . CYS A 1 81 ? -17.913 5.464 12.050 1.00 93.69 81 CYS A C 1
ATOM 584 O O . CYS A 1 81 ? -18.514 4.450 11.695 1.00 93.69 81 CYS A O 1
ATOM 586 N N . PRO A 1 82 ? -17.877 5.853 13.331 1.00 94.94 82 PRO A N 1
ATOM 587 C CA . PRO A 1 82 ? -18.795 5.301 14.314 1.00 94.94 82 PRO A CA 1
ATOM 588 C C . PRO A 1 82 ? -20.243 5.665 13.992 1.00 94.94 82 PRO A C 1
ATOM 590 O O . PRO A 1 82 ? -20.500 6.767 13.511 1.00 94.94 82 PRO A O 1
ATOM 593 N N . ASP A 1 83 ? -21.150 4.739 14.285 1.00 94.31 83 ASP A N 1
ATOM 594 C CA . ASP A 1 83 ? -22.597 4.931 14.196 1.00 94.31 83 ASP A CA 1
ATOM 595 C C . ASP A 1 83 ? -23.069 5.759 15.402 1.00 94.31 83 ASP A C 1
ATOM 597 O O . ASP A 1 83 ? -22.791 5.409 16.552 1.00 94.31 83 ASP A O 1
ATOM 601 N N . VAL A 1 84 ? -23.718 6.897 15.162 1.00 91.56 84 VAL A N 1
ATOM 602 C CA . VAL A 1 84 ? -24.132 7.823 16.229 1.00 91.56 84 VAL A CA 1
ATOM 603 C C . VAL A 1 84 ? -25.604 7.705 16.626 1.00 91.56 84 VAL A C 1
ATOM 605 O O . VAL A 1 84 ? -26.002 8.362 17.593 1.00 91.56 84 VAL A O 1
ATOM 608 N N . ASP A 1 85 ? -26.403 6.898 15.926 1.00 91.00 85 ASP A N 1
ATOM 609 C CA . ASP A 1 85 ? -27.837 6.727 16.189 1.00 91.00 85 ASP A CA 1
ATOM 610 C C . ASP A 1 85 ? -28.278 5.275 16.464 1.00 91.00 85 ASP A C 1
ATOM 612 O O . ASP A 1 85 ? -29.443 5.055 16.803 1.00 91.00 85 ASP A O 1
ATOM 616 N N . ASP A 1 86 ? -27.324 4.335 16.483 1.00 92.81 86 ASP A N 1
ATOM 617 C CA . ASP A 1 86 ? -27.484 2.926 16.876 1.00 92.81 86 ASP A CA 1
ATOM 618 C C . ASP A 1 86 ? -28.412 2.129 15.943 1.00 92.81 86 ASP A C 1
ATOM 620 O O . ASP A 1 86 ? -29.018 1.134 16.354 1.00 92.81 86 ASP A O 1
ATOM 624 N N . ASP A 1 87 ? -28.538 2.550 14.680 1.00 93.88 87 ASP A N 1
ATOM 625 C CA . ASP A 1 87 ? -29.292 1.821 13.654 1.00 93.88 87 ASP A CA 1
ATOM 626 C C . ASP A 1 87 ? -28.442 0.763 12.912 1.00 93.88 87 ASP A C 1
ATOM 628 O O . ASP A 1 87 ? -28.964 -0.052 12.143 1.00 93.88 87 ASP A O 1
ATOM 632 N N . GLY A 1 88 ? -27.132 0.737 13.178 1.00 95.31 88 GLY A N 1
ATOM 633 C CA . GLY A 1 88 ? -26.143 -0.161 12.596 1.00 95.31 88 GLY A CA 1
ATOM 634 C C . GLY A 1 88 ? -25.609 0.276 11.233 1.00 95.31 88 GLY A C 1
ATOM 635 O O . GLY A 1 88 ? -24.752 -0.417 10.671 1.00 95.31 88 GLY A O 1
ATOM 636 N N . LYS A 1 89 ? -26.092 1.380 10.663 1.00 95.62 89 LYS A N 1
ATOM 637 C CA . LYS A 1 89 ? -25.867 1.782 9.277 1.00 95.62 89 LYS A CA 1
ATOM 638 C C . LYS A 1 89 ? -25.414 3.235 9.177 1.00 95.62 89 LYS A C 1
ATOM 640 O O . LYS A 1 89 ? -26.155 4.178 9.403 1.00 95.62 89 LYS A O 1
ATOM 645 N N . LEU A 1 90 ? -24.251 3.422 8.563 1.00 93.56 90 LEU A N 1
ATOM 646 C CA . LEU A 1 90 ? -23.766 4.766 8.290 1.00 93.56 90 LEU A CA 1
ATOM 647 C C . LEU A 1 90 ? -24.599 5.506 7.236 1.00 93.56 90 LEU A C 1
ATOM 649 O O . LEU A 1 90 ? -24.748 5.059 6.090 1.00 93.56 90 LEU A O 1
ATOM 653 N N . THR A 1 91 ? -25.064 6.690 7.621 1.00 91.94 91 THR A N 1
ATOM 654 C CA . THR A 1 91 ? -25.937 7.568 6.852 1.00 91.94 91 THR A CA 1
ATOM 655 C C . THR A 1 91 ? -25.328 8.968 6.711 1.00 91.94 91 THR A C 1
ATOM 657 O O . THR A 1 91 ? -24.833 9.589 7.654 1.00 91.94 91 THR A O 1
ATOM 660 N N . MET A 1 92 ? -25.360 9.504 5.487 1.00 89.00 92 MET A N 1
ATOM 661 C CA . MET A 1 92 ? -24.890 10.864 5.208 1.00 89.00 92 MET A CA 1
ATOM 662 C C . MET A 1 92 ? -25.757 11.899 5.937 1.00 89.00 92 MET A C 1
ATOM 664 O O . MET A 1 92 ? -26.983 11.818 5.900 1.00 89.00 92 MET A O 1
ATOM 668 N N . ASN A 1 93 ? -25.120 12.909 6.529 1.00 86.44 93 ASN A N 1
ATOM 669 C CA . ASN A 1 93 ? -25.690 13.921 7.429 1.00 86.44 93 ASN A CA 1
ATOM 670 C C . ASN A 1 93 ? -26.093 13.421 8.828 1.00 86.44 93 ASN A C 1
ATOM 672 O O . ASN A 1 93 ? -26.592 14.223 9.615 1.00 86.44 93 ASN A O 1
ATOM 676 N N . VAL A 1 94 ? -25.859 12.144 9.146 1.00 88.62 94 VAL A N 1
ATOM 677 C CA . VAL A 1 94 ? -26.033 11.582 10.495 1.00 88.62 94 VAL A CA 1
ATOM 678 C C . VAL A 1 94 ? -24.670 11.199 11.054 1.00 88.62 94 VAL A C 1
ATOM 680 O O . VAL A 1 94 ? -24.172 11.872 11.953 1.00 88.62 94 VAL A O 1
ATOM 683 N N . ASP A 1 95 ? -24.008 10.218 10.443 1.00 90.38 95 ASP A N 1
ATOM 684 C CA . ASP A 1 95 ? -22.681 9.728 10.850 1.00 90.38 95 ASP A CA 1
ATOM 685 C C . ASP A 1 95 ? -21.547 10.429 10.107 1.00 90.38 95 ASP A C 1
ATOM 687 O O . ASP A 1 95 ? -20.407 10.477 10.576 1.00 90.38 95 ASP A O 1
ATOM 691 N N . TYR A 1 96 ? -21.880 10.999 8.948 1.00 87.81 96 TYR A N 1
ATOM 692 C CA . TYR A 1 96 ? -20.995 11.825 8.141 1.00 87.81 96 TYR A CA 1
ATOM 693 C C . TYR A 1 96 ? -21.527 13.253 8.057 1.00 87.81 96 TYR A C 1
ATOM 695 O O . TYR A 1 96 ? -22.624 13.477 7.550 1.00 87.81 96 TYR A O 1
ATOM 703 N N . VAL A 1 97 ? -20.720 14.240 8.440 1.00 81.94 97 VAL A N 1
ATOM 704 C CA . VAL A 1 97 ? -20.958 15.645 8.087 1.00 81.94 97 VAL A CA 1
ATOM 705 C C . VAL A 1 97 ? -19.954 16.035 7.013 1.00 81.94 97 VAL A C 1
ATOM 707 O O . VAL A 1 97 ? -18.751 16.149 7.267 1.00 81.94 97 VAL A O 1
ATOM 710 N N . GLY A 1 98 ? -20.456 16.198 5.787 1.00 80.31 98 GLY A N 1
ATOM 711 C CA . GLY A 1 98 ? -19.623 16.387 4.604 1.00 80.31 98 GLY A CA 1
ATOM 712 C C . GLY A 1 98 ? -18.690 15.195 4.410 1.00 80.31 98 GLY A C 1
ATOM 713 O O . GLY A 1 98 ? -19.131 14.090 4.118 1.00 80.31 98 GLY A O 1
ATOM 714 N N . SER A 1 99 ? -17.394 15.424 4.593 1.00 77.56 99 SER A N 1
ATOM 715 C CA . SER A 1 99 ? -16.362 14.398 4.477 1.00 77.56 99 SER A CA 1
ATOM 716 C C . SER A 1 99 ? -15.721 14.059 5.822 1.00 77.56 99 SER A C 1
ATOM 718 O O . SER A 1 99 ? -14.554 13.697 5.842 1.00 77.56 99 SER A O 1
ATOM 720 N N . THR A 1 100 ? -16.415 14.250 6.946 1.00 83.69 100 THR A N 1
ATOM 721 C CA . THR A 1 100 ? -15.893 13.962 8.292 1.00 83.69 100 THR A CA 1
ATOM 722 C C . THR A 1 100 ? -16.869 13.120 9.095 1.00 83.69 100 THR A C 1
ATOM 724 O O . THR A 1 100 ? -18.077 13.286 8.940 1.00 83.69 100 THR A O 1
ATOM 727 N N . CYS A 1 101 ? -16.359 12.254 9.972 1.00 89.19 101 CYS A N 1
ATOM 728 C CA . CYS A 1 101 ? -17.208 11.567 10.938 1.00 89.19 101 CYS A CA 1
ATOM 729 C C . CYS A 1 101 ? -17.828 12.575 11.895 1.00 89.19 101 CYS A C 1
ATOM 731 O O . CYS A 1 101 ? -17.122 13.441 12.414 1.00 89.19 101 CYS A O 1
ATOM 733 N N . THR A 1 102 ? -19.114 12.418 12.179 1.00 88.88 102 THR A N 1
ATOM 734 C CA . THR A 1 102 ? -19.833 13.233 13.157 1.00 88.88 102 THR A CA 1
ATOM 735 C C . THR A 1 102 ? -19.156 13.147 14.518 1.00 88.88 102 THR A C 1
ATOM 737 O O . THR A 1 102 ? -18.800 14.171 15.095 1.00 88.88 102 THR A O 1
ATOM 740 N N . SER A 1 103 ? -18.879 11.930 14.989 1.00 88.62 103 SER A N 1
ATOM 741 C CA . SER A 1 103 ? -18.251 11.682 16.285 1.00 88.62 103 SER A CA 1
ATOM 742 C C . SER A 1 103 ? -16.991 10.814 16.159 1.00 88.62 103 SER A C 1
ATOM 744 O O . SER A 1 103 ? -16.933 9.956 15.277 1.00 88.62 103 SER A O 1
ATOM 746 N N . PRO A 1 104 ? -15.978 11.002 17.029 1.00 89.94 104 PRO A N 1
ATOM 747 C CA . PRO A 1 104 ? -14.858 10.067 17.163 1.00 89.94 104 PRO A CA 1
ATOM 748 C C . PRO A 1 104 ? -15.239 8.730 17.808 1.00 89.94 104 PRO A C 1
ATOM 750 O O . PRO A 1 104 ? -14.516 7.756 17.618 1.00 89.94 104 PRO A O 1
ATOM 753 N N . ILE A 1 105 ? -16.344 8.680 18.560 1.00 93.44 105 ILE A N 1
ATOM 754 C CA . ILE A 1 105 ? -16.855 7.476 19.224 1.00 93.44 105 ILE A CA 1
ATOM 755 C C . ILE A 1 105 ? -18.365 7.341 19.022 1.00 93.44 105 ILE A C 1
ATOM 757 O O . ILE A 1 105 ? -19.096 8.331 19.028 1.00 93.44 105 ILE A O 1
ATOM 761 N N . GLY A 1 106 ? -18.819 6.106 18.864 1.00 94.38 106 GLY A N 1
ATOM 762 C CA . GLY A 1 106 ? -20.215 5.742 18.654 1.00 94.38 106 GLY A CA 1
ATOM 763 C C . GLY A 1 106 ? -20.377 4.229 18.723 1.00 94.38 106 GLY A C 1
ATOM 764 O O . GLY A 1 106 ? -19.493 3.523 19.211 1.00 94.38 106 GLY A O 1
ATOM 765 N N . ARG A 1 107 ? -21.495 3.717 18.235 1.00 96.12 107 ARG A N 1
ATOM 766 C CA . ARG A 1 107 ? -21.756 2.290 18.073 1.00 96.12 107 ARG A CA 1
ATOM 767 C C . ARG A 1 107 ? -20.973 1.728 16.888 1.00 96.12 107 ARG A C 1
ATOM 769 O O . ARG A 1 107 ? -20.490 2.452 16.013 1.00 96.12 107 ARG A O 1
ATOM 776 N N . LEU A 1 108 ? -20.789 0.412 16.889 1.00 98.06 108 LEU A N 1
ATOM 777 C CA . LEU A 1 108 ? -20.225 -0.298 15.749 1.00 98.06 108 LEU A CA 1
ATOM 778 C C . LEU A 1 108 ? -21.262 -0.329 14.606 1.00 98.06 108 LEU A C 1
ATOM 780 O O . LEU A 1 108 ? -22.339 -0.887 14.813 1.00 98.06 108 LEU A O 1
ATOM 784 N N . PRO A 1 109 ? -20.942 0.162 13.393 1.00 97.38 109 PRO A N 1
ATOM 785 C CA . PRO A 1 109 ? -21.876 0.169 12.265 1.00 97.38 109 PRO A CA 1
ATOM 786 C C . PRO A 1 109 ? -21.983 -1.219 11.611 1.00 97.38 109 PRO A C 1
ATOM 788 O O . PRO A 1 109 ? -21.455 -1.473 10.524 1.00 97.38 109 PRO A O 1
ATOM 791 N N . TRP A 1 110 ? -22.612 -2.161 12.310 1.00 97.31 110 TRP A N 1
ATOM 792 C CA . TRP A 1 110 ? -22.621 -3.583 11.964 1.00 97.31 110 TRP A CA 1
ATOM 793 C C . TRP A 1 110 ? -23.284 -3.883 10.607 1.00 97.31 110 TRP A C 1
ATOM 795 O O . TRP A 1 110 ? -22.753 -4.709 9.866 1.00 97.31 110 TRP A O 1
ATOM 805 N N . ILE A 1 111 ? -24.346 -3.168 10.208 1.00 97.62 111 ILE A N 1
ATOM 806 C CA . ILE A 1 111 ? -24.956 -3.303 8.869 1.00 97.62 111 ILE A CA 1
ATOM 807 C C . ILE A 1 111 ? -23.968 -2.851 7.794 1.00 97.62 111 ILE A C 1
ATOM 809 O O . ILE A 1 111 ? -23.758 -3.560 6.810 1.00 97.62 111 ILE A O 1
ATOM 813 N N . THR A 1 112 ? -23.334 -1.686 7.967 1.00 95.62 112 THR A N 1
ATOM 814 C CA . THR A 1 112 ? -22.338 -1.176 7.004 1.00 95.62 112 THR A CA 1
ATOM 815 C C . THR A 1 112 ? -21.129 -2.101 6.881 1.00 95.62 112 THR A C 1
ATOM 817 O O . THR A 1 112 ? -20.541 -2.208 5.806 1.00 95.62 112 THR A O 1
ATOM 820 N N . LEU A 1 113 ? -20.771 -2.791 7.964 1.00 97.12 113 LEU A N 1
ATOM 821 C CA . LEU A 1 113 ? -19.708 -3.793 7.992 1.00 97.12 113 LEU A CA 1
ATOM 822 C C . LEU A 1 113 ? -20.130 -5.164 7.436 1.00 97.12 113 LEU A C 1
ATOM 824 O O . LEU A 1 113 ? -19.288 -6.055 7.345 1.00 97.12 113 LEU A O 1
ATOM 828 N N . GLY A 1 114 ? -21.399 -5.350 7.057 1.00 96.56 114 GLY A N 1
ATOM 829 C CA . GLY A 1 114 ? -21.912 -6.632 6.568 1.00 96.56 114 GLY A CA 1
ATOM 830 C C . GLY A 1 114 ? -21.964 -7.719 7.646 1.00 96.56 114 GLY A C 1
ATOM 831 O O . GLY A 1 114 ? -21.881 -8.906 7.331 1.00 96.56 114 GLY A O 1
ATOM 832 N N . LEU A 1 115 ? -22.070 -7.319 8.912 1.00 97.69 115 LEU A N 1
ATOM 833 C CA . LEU A 1 115 ? -22.160 -8.201 10.068 1.00 97.69 115 LEU A CA 1
ATOM 834 C C . LEU A 1 115 ? -23.624 -8.424 10.481 1.00 97.69 115 LEU A C 1
ATOM 836 O O . LEU A 1 115 ? -24.488 -7.607 10.162 1.00 97.69 115 LEU A O 1
ATOM 840 N N . PRO A 1 116 ? -23.931 -9.509 11.214 1.00 96.50 116 PRO A N 1
ATOM 841 C CA . PRO A 1 116 ? -25.148 -9.556 12.019 1.00 96.50 116 PRO A CA 1
ATOM 842 C C . PRO A 1 116 ? -25.081 -8.521 13.155 1.00 96.50 116 PRO A C 1
ATOM 844 O O . PRO A 1 116 ? -24.013 -7.992 13.461 1.00 96.50 116 PRO A O 1
ATOM 847 N N . GLU A 1 117 ? -26.212 -8.265 13.815 1.00 96.50 117 GLU A N 1
ATOM 848 C CA . GLU A 1 117 ? -26.260 -7.417 15.011 1.00 96.50 117 GLU A CA 1
ATOM 849 C C . GLU A 1 117 ? -25.423 -8.059 16.134 1.00 96.50 117 GLU A C 1
ATOM 851 O O . GLU A 1 117 ? -25.850 -9.000 16.809 1.00 96.50 117 GLU A O 1
ATOM 856 N N . LEU A 1 118 ? -24.182 -7.592 16.290 1.00 96.12 118 LEU A N 1
ATOM 857 C CA . LEU A 1 118 ? -23.251 -8.123 17.278 1.00 96.12 118 LEU A CA 1
ATOM 858 C C . LEU A 1 118 ? -23.581 -7.565 18.660 1.00 96.12 118 LEU A C 1
ATOM 860 O O . LEU A 1 118 ? -23.593 -6.352 18.876 1.00 96.12 118 LEU A O 1
ATOM 864 N N . ARG A 1 119 ? -23.777 -8.479 19.609 1.00 97.12 119 ARG A N 1
ATOM 865 C CA . ARG A 1 119 ? -24.006 -8.172 21.018 1.00 97.12 119 ARG A CA 1
ATOM 866 C C . ARG A 1 119 ? -22.953 -8.851 21.878 1.00 97.12 119 ARG A C 1
ATOM 868 O O . ARG A 1 119 ? -22.509 -9.959 21.570 1.00 97.12 119 ARG A O 1
ATOM 875 N N . ASP A 1 120 ? -22.546 -8.182 22.947 1.00 97.25 120 ASP A N 1
ATOM 876 C CA . ASP A 1 120 ? -21.663 -8.783 23.937 1.00 97.25 120 ASP A CA 1
ATOM 877 C C . ASP A 1 120 ? -22.393 -9.843 24.784 1.00 97.25 120 ASP A C 1
ATOM 879 O O . ASP A 1 120 ? -23.589 -10.102 24.632 1.00 97.25 120 ASP A O 1
ATOM 883 N N . GLY A 1 121 ? -21.676 -10.474 25.714 1.00 95.38 121 GLY A N 1
ATOM 884 C CA . GLY A 1 121 ? -22.248 -11.464 26.622 1.00 95.38 121 GLY A CA 1
ATOM 885 C C . GLY A 1 121 ? -23.343 -10.918 27.546 1.00 95.38 121 GLY A C 1
ATOM 886 O O . GLY A 1 121 ? -24.021 -11.706 28.199 1.00 95.38 121 GLY A O 1
ATOM 887 N N . ALA A 1 122 ? -23.531 -9.601 27.650 1.00 94.75 122 ALA A N 1
ATOM 888 C CA . ALA A 1 122 ? -24.637 -8.963 28.358 1.00 94.75 122 ALA A CA 1
ATOM 889 C C . ALA A 1 122 ? -25.806 -8.552 27.461 1.00 94.75 122 ALA A C 1
ATOM 891 O O . ALA A 1 122 ? -26.831 -8.121 27.984 1.00 94.75 122 ALA A O 1
ATOM 892 N N . GLY A 1 123 ? -25.696 -8.770 26.151 1.00 95.06 123 GLY A N 1
ATOM 893 C CA . GLY A 1 123 ? -26.710 -8.384 25.182 1.00 95.06 123 GLY A CA 1
ATOM 894 C C . GLY A 1 123 ? -26.562 -6.944 24.692 1.00 95.06 123 GLY A C 1
ATOM 895 O O . GLY A 1 123 ? -27.461 -6.460 24.008 1.00 95.06 123 GLY A O 1
ATOM 896 N N . GLU A 1 124 ? -25.461 -6.262 25.003 1.00 95.62 124 GLU A N 1
ATOM 897 C CA . GLU A 1 124 ? -25.243 -4.861 24.642 1.00 95.62 124 GLU A CA 1
ATOM 898 C C . GLU A 1 124 ? -24.562 -4.721 23.283 1.00 95.62 124 GLU A C 1
ATOM 900 O O . GLU A 1 124 ? -23.704 -5.529 22.916 1.00 95.62 124 GLU A O 1
ATOM 905 N N . HIS A 1 125 ? -24.909 -3.665 22.545 1.00 95.94 125 HIS A N 1
ATOM 906 C CA . HIS A 1 125 ? -24.188 -3.304 21.327 1.00 95.94 125 HIS A CA 1
ATOM 907 C C . HIS A 1 125 ? -22.766 -2.847 21.630 1.00 95.94 125 HIS A C 1
ATOM 909 O O . HIS A 1 125 ? -22.492 -2.192 22.641 1.00 95.94 125 HIS A O 1
ATOM 915 N N . LEU A 1 126 ? -21.868 -3.146 20.698 1.00 98.38 126 LEU A N 1
ATOM 916 C CA . LEU A 1 126 ? -20.471 -2.756 20.798 1.00 98.38 126 LEU A CA 1
ATOM 917 C C . LEU A 1 126 ? -20.299 -1.255 20.530 1.00 98.38 126 LEU A C 1
ATOM 919 O O . LEU A 1 126 ? -20.919 -0.696 19.623 1.00 98.38 126 LEU A O 1
ATOM 923 N N . TRP A 1 127 ? -19.420 -0.620 21.301 1.00 98.00 127 TRP A N 1
ATOM 924 C CA . TRP A 1 127 ? -18.940 0.736 21.035 1.00 98.00 127 TRP A CA 1
ATOM 925 C C . TRP A 1 127 ? -17.667 0.686 20.201 1.00 98.00 127 TRP A C 1
ATOM 927 O O . TRP A 1 127 ? -16.906 -0.277 20.252 1.00 98.00 127 TRP A O 1
ATOM 937 N N . TYR A 1 128 ? -17.407 1.739 19.446 1.00 97.88 128 TYR A N 1
ATOM 938 C CA . TYR A 1 128 ? -16.293 1.828 18.523 1.00 97.88 128 TYR A CA 1
ATOM 939 C C . TYR A 1 128 ? -15.769 3.263 18.464 1.00 97.88 128 TYR A C 1
ATOM 941 O O . TYR A 1 128 ? -16.530 4.224 18.356 1.00 97.88 128 TYR A O 1
ATOM 949 N N . THR A 1 129 ? -14.449 3.397 18.550 1.00 96.56 129 THR A N 1
ATOM 950 C CA . THR A 1 129 ? -13.723 4.663 18.414 1.00 96.56 129 THR A CA 1
ATOM 951 C C . THR A 1 129 ? -12.595 4.501 1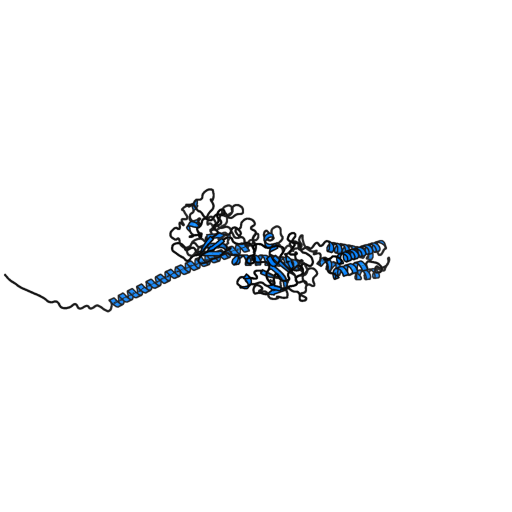7.407 1.00 96.56 129 THR A C 1
ATOM 953 O O . THR A 1 129 ? -11.974 3.436 17.315 1.00 96.56 129 THR A O 1
ATOM 956 N N . VAL A 1 130 ? -12.307 5.565 16.664 1.00 95.12 130 VAL A N 1
ATOM 957 C CA . VAL A 1 130 ? -11.321 5.559 15.581 1.00 95.12 130 VAL A CA 1
ATOM 958 C C . VAL A 1 130 ? -10.425 6.787 15.647 1.00 95.12 130 VAL A C 1
ATOM 960 O O . VAL A 1 130 ? -10.854 7.900 15.946 1.00 95.12 130 VAL A O 1
ATOM 963 N N . SER A 1 131 ? -9.141 6.588 15.368 1.00 93.38 131 SER A N 1
ATOM 964 C CA . SER A 1 131 ? -8.189 7.685 15.213 1.00 93.38 131 SER A CA 1
ATOM 965 C C . SER A 1 131 ? -8.555 8.560 14.016 1.00 93.38 131 SER A C 1
ATOM 967 O O . SER A 1 131 ? -8.946 8.078 12.953 1.00 93.38 131 SER A O 1
ATOM 969 N N . LYS A 1 132 ? -8.375 9.875 14.164 1.00 88.75 132 LYS A N 1
ATOM 970 C CA . LYS A 1 132 ? -8.736 10.848 13.123 1.00 88.75 132 LYS A CA 1
ATOM 971 C C . LYS A 1 132 ? -8.033 10.588 11.787 1.00 88.75 132 LYS A C 1
ATOM 973 O O . LYS A 1 132 ? -8.602 10.865 10.742 1.00 88.75 132 LYS A O 1
ATOM 978 N N . THR A 1 133 ? -6.801 10.084 11.833 1.00 89.38 133 THR A N 1
ATOM 979 C CA . THR A 1 133 ? -5.964 9.799 10.658 1.00 89.38 133 THR A CA 1
ATOM 980 C C . THR A 1 133 ? -6.444 8.596 9.848 1.00 89.38 133 THR A C 1
ATOM 982 O O . THR A 1 133 ? -6.111 8.505 8.673 1.00 89.38 133 THR A O 1
ATOM 985 N N . PHE A 1 134 ? -7.234 7.703 10.452 1.00 92.88 134 PHE A N 1
ATOM 986 C CA . PHE A 1 134 ? -7.749 6.492 9.808 1.00 92.88 134 PHE A CA 1
ATOM 987 C C . PHE A 1 134 ? -9.258 6.500 9.596 1.00 92.88 134 PHE A C 1
ATOM 989 O O . PHE A 1 134 ? -9.762 5.686 8.829 1.00 92.88 134 PHE A O 1
ATOM 996 N N . ALA A 1 135 ? -9.988 7.392 10.258 1.00 89.44 135 ALA A N 1
ATOM 997 C CA . ALA A 1 135 ? -11.408 7.579 10.018 1.00 89.44 135 ALA A CA 1
ATOM 998 C C . ALA A 1 135 ? -11.660 7.885 8.529 1.00 89.44 135 ALA A C 1
ATOM 1000 O O . ALA A 1 135 ? -10.919 8.662 7.930 1.00 89.44 135 ALA A O 1
ATOM 1001 N N . ALA A 1 136 ? -12.690 7.282 7.930 1.00 72.75 136 ALA A N 1
ATOM 1002 C CA . ALA A 1 136 ? -13.080 7.462 6.534 1.00 72.75 136 ALA A CA 1
ATOM 1003 C C . ALA A 1 136 ? -13.596 8.892 6.311 1.00 72.75 136 ALA A C 1
ATOM 1005 O O . ALA A 1 136 ? -14.798 9.154 6.290 1.00 72.75 136 ALA A O 1
ATOM 1006 N N . ILE A 1 137 ? -12.651 9.825 6.196 1.00 65.12 137 ILE A N 1
ATOM 1007 C CA . ILE A 1 137 ? -12.868 11.258 6.061 1.00 65.12 137 ILE A CA 1
ATOM 1008 C C . ILE A 1 137 ? -12.198 11.749 4.776 1.00 65.12 137 ILE A C 1
ATOM 1010 O O . ILE A 1 137 ? -10.981 11.708 4.657 1.00 65.12 137 ILE A O 1
ATOM 1014 N N . GLY A 1 138 ? -12.963 12.230 3.796 1.00 64.50 138 GLY A N 1
ATOM 1015 C CA . GLY A 1 138 ? -12.401 12.821 2.571 1.00 64.50 138 GLY A CA 1
ATOM 1016 C C . GLY A 1 138 ? -11.388 11.912 1.860 1.00 64.50 138 GLY A C 1
ATOM 1017 O O . GLY A 1 138 ? -11.718 10.771 1.550 1.00 64.50 138 GLY A O 1
ATOM 1018 N N . THR A 1 139 ? -10.182 12.441 1.605 1.00 60.72 139 THR A N 1
ATOM 1019 C CA . THR A 1 139 ? -9.014 11.732 1.046 1.00 60.72 139 THR A CA 1
ATOM 1020 C C . THR A 1 139 ? -7.910 11.618 2.110 1.00 60.72 139 THR A C 1
ATOM 1022 O O . THR A 1 139 ? -6.962 12.414 2.088 1.00 60.72 139 THR A O 1
ATOM 1025 N N . PRO A 1 140 ? -8.041 10.729 3.113 1.00 68.06 140 PRO A N 1
ATOM 1026 C CA . PRO A 1 140 ? -7.020 10.606 4.140 1.00 68.06 140 PRO A CA 1
ATOM 1027 C C . PRO A 1 140 ? -5.771 9.980 3.511 1.00 68.06 140 PRO A C 1
ATOM 1029 O O . PRO A 1 140 ? -5.853 8.913 2.908 1.00 68.06 140 PRO A O 1
ATOM 1032 N N . LEU A 1 141 ? -4.623 10.647 3.666 1.00 84.31 141 LEU A N 1
ATOM 1033 C CA . LEU A 1 141 ? -3.332 10.097 3.257 1.00 84.31 141 LEU A CA 1
ATOM 1034 C C . LEU A 1 141 ? -2.986 8.942 4.202 1.00 84.31 141 LEU A C 1
ATOM 1036 O O . LEU A 1 141 ? -2.586 9.157 5.352 1.00 84.31 141 LEU A O 1
ATOM 1040 N N . ILE A 1 142 ? -3.191 7.714 3.729 1.00 92.44 142 ILE A N 1
ATOM 1041 C CA . ILE A 1 142 ? -2.936 6.492 4.494 1.00 92.44 142 ILE A CA 1
ATOM 1042 C C . ILE A 1 142 ? -1.866 5.673 3.783 1.00 92.44 142 ILE A C 1
ATOM 1044 O O . ILE A 1 142 ? -2.083 5.161 2.687 1.00 92.44 142 ILE A O 1
ATOM 1048 N N . ASN A 1 143 ? -0.722 5.525 4.445 1.00 94.69 143 ASN A N 1
ATOM 1049 C CA . ASN A 1 143 ? 0.365 4.643 4.042 1.00 94.69 143 ASN A CA 1
ATOM 1050 C C . ASN A 1 143 ? 1.051 4.024 5.274 1.00 94.69 143 ASN A C 1
ATOM 1052 O O . ASN A 1 143 ? 0.600 4.213 6.407 1.00 94.69 143 ASN A O 1
ATOM 1056 N N . SER A 1 144 ? 2.153 3.295 5.074 1.00 95.50 144 SER A N 1
ATOM 1057 C CA . SER A 1 144 ? 2.878 2.622 6.163 1.00 95.50 144 SER A CA 1
ATOM 1058 C C . SER A 1 144 ? 3.389 3.566 7.260 1.00 95.50 144 SER A C 1
ATOM 1060 O O . SER A 1 144 ? 3.643 3.110 8.378 1.00 95.50 144 SER A O 1
ATOM 1062 N N . ASP A 1 145 ? 3.530 4.865 6.981 1.00 92.88 145 ASP A N 1
ATOM 1063 C CA . ASP A 1 145 ? 3.979 5.864 7.955 1.00 92.88 145 ASP A CA 1
ATOM 1064 C C . ASP A 1 145 ? 2.839 6.421 8.805 1.00 92.88 145 ASP A C 1
ATOM 1066 O O . ASP A 1 145 ? 3.090 6.922 9.907 1.00 92.88 145 ASP A O 1
ATOM 1070 N N . THR A 1 146 ? 1.592 6.303 8.342 1.00 93.56 146 THR A N 1
ATOM 1071 C CA . THR A 1 146 ? 0.419 6.818 9.045 1.00 93.56 146 THR A CA 1
ATOM 1072 C C . THR A 1 146 ? 0.291 6.149 10.415 1.00 93.56 146 THR A C 1
ATOM 1074 O O . THR A 1 146 ? 0.127 4.935 10.543 1.00 93.56 146 THR A O 1
ATOM 1077 N N . GLN A 1 147 ? 0.377 6.957 11.475 1.00 91.62 147 GLN A N 1
ATOM 1078 C CA . GLN A 1 147 ? 0.265 6.489 12.856 1.00 91.62 147 GLN A CA 1
ATOM 1079 C C . GLN A 1 147 ? -1.163 6.650 13.378 1.00 91.62 147 GLN A C 1
ATOM 1081 O O . GLN A 1 147 ? -1.845 7.643 13.102 1.00 91.62 147 GLN A O 1
ATOM 1086 N N . GLY A 1 148 ? -1.606 5.667 14.165 1.00 93.56 148 GLY A N 1
ATOM 1087 C CA . GLY A 1 148 ? -2.790 5.820 15.001 1.00 93.56 148 GLY A CA 1
ATOM 1088 C C . GLY A 1 148 ? -2.527 6.848 16.102 1.00 93.56 148 GLY A C 1
ATOM 1089 O O . GLY A 1 148 ? -1.389 7.044 16.523 1.00 93.56 148 GLY A O 1
ATOM 1090 N N . THR A 1 149 ? -3.576 7.513 16.572 1.00 94.56 149 THR A N 1
ATOM 1091 C CA . THR A 1 149 ? -3.461 8.578 17.585 1.00 94.56 149 THR A CA 1
ATOM 1092 C C . THR A 1 149 ? -3.947 8.153 18.966 1.00 94.56 149 THR A C 1
ATOM 1094 O O . THR A 1 149 ? -3.837 8.932 19.908 1.00 94.56 149 THR A O 1
ATOM 1097 N N . LEU A 1 150 ? -4.529 6.958 19.093 1.00 97.38 150 LEU A N 1
ATOM 1098 C CA . LEU A 1 150 ? -5.100 6.482 20.349 1.00 97.38 150 LEU A CA 1
ATOM 1099 C C . LEU A 1 150 ? -4.043 5.714 21.152 1.00 97.38 150 LEU A C 1
ATOM 1101 O O . LEU A 1 150 ? -3.117 5.119 20.595 1.00 97.38 150 LEU A O 1
ATOM 1105 N N . SER A 1 151 ? -4.189 5.709 22.470 1.00 97.62 151 SER A N 1
ATOM 1106 C CA . SER A 1 151 ? -3.345 4.956 23.395 1.00 97.62 151 SER A CA 1
ATOM 1107 C C . SER A 1 151 ? -4.197 4.218 24.416 1.00 97.62 151 SER A C 1
ATOM 1109 O O . SER A 1 151 ? -5.259 4.690 24.816 1.00 97.62 151 SER A O 1
ATOM 1111 N N . ILE A 1 152 ? -3.715 3.058 24.843 1.00 98.00 152 ILE A N 1
ATOM 1112 C CA . ILE A 1 152 ? -4.317 2.211 25.867 1.00 98.00 152 ILE A CA 1
ATOM 1113 C C . ILE A 1 152 ? -3.310 2.057 27.004 1.00 98.00 152 ILE A C 1
ATOM 1115 O O . ILE A 1 152 ? -2.132 1.791 26.761 1.00 98.00 152 ILE A O 1
ATOM 1119 N N . SER A 1 153 ? -3.790 2.193 28.236 1.00 96.81 153 SER A N 1
ATOM 1120 C CA . SER A 1 153 ? -3.020 2.011 29.470 1.00 96.81 153 SER A CA 1
ATOM 1121 C C . SER A 1 153 ? -3.704 1.022 30.417 1.00 96.81 153 SER A C 1
ATOM 1123 O O . SER A 1 153 ? -4.909 0.809 30.313 1.00 96.81 153 SER A O 1
ATOM 1125 N N . GLY A 1 154 ? -2.959 0.472 31.380 1.00 94.62 154 GLY A N 1
ATOM 1126 C CA . GLY A 1 154 ? -3.481 -0.427 32.415 1.00 94.62 154 GLY A CA 1
ATOM 1127 C C . GLY A 1 154 ? -3.031 -1.875 32.215 1.00 94.62 154 GLY A C 1
ATOM 1128 O O . GLY A 1 154 ? -1.862 -2.106 31.907 1.00 94.62 154 GLY A O 1
ATOM 1129 N N . THR A 1 155 ? -3.930 -2.848 32.401 1.00 92.31 155 THR A N 1
ATOM 1130 C CA . THR A 1 155 ? -3.601 -4.291 32.323 1.00 92.31 155 THR A CA 1
ATOM 1131 C C . THR A 1 155 ? -3.113 -4.719 30.941 1.00 92.31 155 THR A C 1
ATOM 1133 O O . THR A 1 155 ? -2.291 -5.623 30.818 1.00 92.31 155 THR A O 1
ATOM 1136 N N . SER A 1 156 ? -3.572 -4.025 29.902 1.00 91.50 156 SER A N 1
ATOM 1137 C CA . SER A 1 156 ? -2.997 -4.042 28.560 1.00 91.50 156 SER A CA 1
ATOM 1138 C C . SER A 1 156 ? -2.520 -2.636 28.225 1.00 91.50 156 SER A C 1
ATOM 1140 O O . SER A 1 156 ? -3.169 -1.661 28.598 1.00 91.50 156 SER A O 1
ATOM 1142 N N . SER A 1 157 ? -1.392 -2.516 27.528 1.00 93.88 157 SER A N 1
ATOM 1143 C CA . SER A 1 157 ? -0.858 -1.223 27.096 1.00 93.88 157 SER A CA 1
ATOM 1144 C C . SER A 1 157 ? -0.493 -1.261 25.619 1.00 93.88 157 SER A C 1
ATOM 1146 O O . SER A 1 157 ? 0.132 -2.212 25.151 1.00 93.88 157 SER A O 1
ATOM 1148 N N . ALA A 1 158 ? -0.895 -0.228 24.884 1.00 94.94 158 ALA A N 1
ATOM 1149 C CA . ALA A 1 158 ? -0.599 -0.074 23.466 1.00 94.94 158 ALA A CA 1
ATOM 1150 C C . ALA A 1 158 ? -0.555 1.412 23.104 1.00 94.94 158 ALA A C 1
ATOM 1152 O O . ALA A 1 158 ? -1.406 2.184 23.536 1.00 94.94 158 ALA A O 1
ATOM 1153 N N . SER A 1 159 ? 0.415 1.804 22.288 1.00 93.88 159 SER A N 1
ATOM 1154 C CA . SER A 1 159 ? 0.489 3.128 21.671 1.00 93.88 159 SER A CA 1
ATOM 1155 C C . SER A 1 159 ? 0.196 3.033 20.174 1.00 93.88 159 SER A C 1
ATOM 1157 O O . SER A 1 159 ? 0.193 1.941 19.598 1.00 93.88 159 SER A O 1
ATOM 1159 N N . ASN A 1 160 ? -0.060 4.181 19.547 1.00 93.19 160 ASN A N 1
ATOM 1160 C CA . ASN A 1 160 ? -0.363 4.303 18.119 1.00 93.19 160 ASN A CA 1
ATOM 1161 C C . ASN A 1 160 ? -1.521 3.392 17.673 1.00 93.19 160 ASN A C 1
ATOM 1163 O O . ASN A 1 160 ? -1.497 2.779 16.602 1.00 93.19 160 ASN A O 1
ATOM 1167 N N . VAL A 1 161 ? -2.536 3.277 18.529 1.00 97.50 161 VAL A N 1
ATOM 1168 C CA . VAL A 1 161 ? -3.741 2.495 18.274 1.00 97.50 161 VAL A CA 1
ATOM 1169 C C . VAL A 1 161 ? -4.588 3.225 17.230 1.00 97.50 161 VAL A C 1
ATOM 1171 O O . VAL A 1 161 ? -4.809 4.437 17.309 1.00 97.50 161 VAL A O 1
ATOM 1174 N N . ILE A 1 162 ? -5.032 2.472 16.226 1.00 97.38 162 ILE A N 1
ATOM 1175 C CA . ILE A 1 162 ? -5.804 2.964 15.084 1.00 97.38 162 ILE A CA 1
ATOM 1176 C C 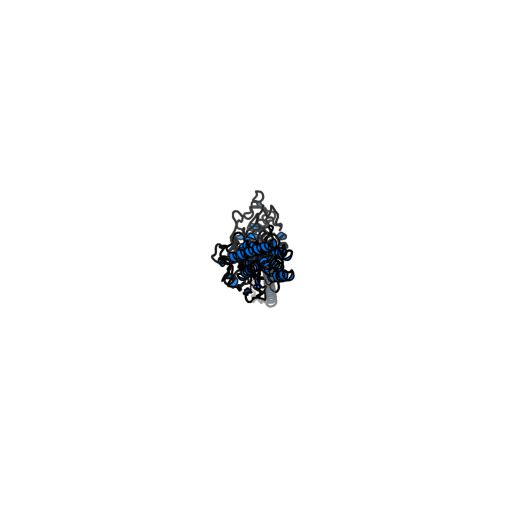. ILE A 1 162 ? -7.285 3.061 15.451 1.00 97.38 162 ILE A C 1
ATOM 1178 O O . ILE A 1 162 ? -7.924 4.068 15.153 1.00 97.38 162 ILE A O 1
ATOM 1182 N N . ALA A 1 163 ? -7.816 2.030 16.103 1.00 98.06 163 ALA A N 1
ATOM 1183 C CA . ALA A 1 163 ? -9.200 1.972 16.553 1.00 98.06 163 ALA A CA 1
ATOM 1184 C C . ALA A 1 163 ? -9.353 1.036 17.755 1.00 98.06 163 ALA A C 1
ATOM 1186 O O . ALA A 1 163 ? -8.505 0.169 17.992 1.00 98.06 163 ALA A O 1
ATOM 1187 N N . ILE A 1 164 ? -10.443 1.201 18.501 1.00 98.44 164 ILE A N 1
ATOM 1188 C CA . ILE A 1 164 ? -10.802 0.344 19.634 1.00 98.44 164 ILE A CA 1
ATOM 1189 C C . ILE A 1 164 ? -12.286 0.004 19.526 1.00 98.44 164 ILE A C 1
ATOM 1191 O O . ILE A 1 164 ? -13.104 0.883 19.261 1.00 98.44 164 ILE A O 1
ATOM 1195 N N . VAL A 1 165 ? -12.619 -1.268 19.729 1.00 98.69 165 VAL A N 1
ATOM 1196 C CA . VAL A 1 165 ? -13.998 -1.737 19.894 1.00 98.69 165 VAL A CA 1
ATOM 1197 C C . VAL A 1 165 ? -14.180 -2.148 21.350 1.00 98.69 165 VAL A C 1
ATOM 1199 O O . VAL A 1 165 ? -13.360 -2.909 21.869 1.00 98.69 165 VAL A O 1
ATOM 1202 N N . PHE A 1 166 ? -15.234 -1.656 21.994 1.00 98.44 166 PHE A N 1
ATOM 1203 C CA . PHE A 1 166 ? -15.568 -1.932 23.388 1.00 98.44 166 PHE A CA 1
ATOM 1204 C C . PHE A 1 166 ? -16.848 -2.759 23.491 1.00 98.44 166 PHE A C 1
ATOM 1206 O O . PHE A 1 166 ? -17.803 -2.564 22.740 1.00 98.44 166 PHE A O 1
ATOM 1213 N N . ALA A 1 167 ? -16.865 -3.646 24.474 1.00 98.12 167 ALA A N 1
ATOM 1214 C CA . ALA A 1 167 ? -18.036 -4.332 24.980 1.00 98.12 167 ALA A CA 1
ATOM 1215 C C . ALA A 1 167 ? -18.283 -3.832 26.417 1.00 98.12 167 ALA A C 1
ATOM 1217 O O . ALA A 1 167 ? -17.454 -4.116 27.290 1.00 98.12 167 ALA A O 1
ATOM 1218 N N . PRO A 1 168 ? -19.379 -3.089 26.655 1.00 96.00 168 PRO A N 1
ATOM 1219 C CA . PRO A 1 168 ? -19.659 -2.426 27.933 1.00 96.00 168 PRO A CA 1
ATOM 1220 C C . PRO A 1 168 ? -20.160 -3.379 29.030 1.00 96.00 168 PRO A C 1
ATOM 1222 O O . PRO A 1 168 ? -20.401 -2.965 30.161 1.00 96.00 168 PRO A O 1
ATOM 1225 N N . SER A 1 169 ? -20.376 -4.661 28.716 1.00 94.75 169 SER A N 1
ATOM 1226 C CA . SER A 1 169 ? -20.794 -5.687 29.671 1.00 94.75 169 SER A CA 1
ATOM 1227 C C . SER A 1 169 ? -22.095 -5.324 30.412 1.00 94.75 169 SER A C 1
ATOM 1229 O O . SER A 1 169 ? -22.926 -4.556 29.930 1.00 94.75 169 SER A O 1
ATOM 1231 N N . SER A 1 170 ? -22.341 -5.944 31.570 1.00 92.62 170 SER A N 1
ATOM 1232 C CA . SER A 1 170 ? -23.537 -5.668 32.383 1.00 92.62 170 SER A CA 1
ATOM 1233 C C . SER A 1 170 ? -23.448 -4.292 33.030 1.00 92.62 170 SER A C 1
ATOM 1235 O O . SER A 1 170 ? -22.385 -3.936 33.523 1.00 92.62 170 SER A O 1
ATOM 1237 N N . ALA A 1 171 ? -24.572 -3.581 33.123 1.00 92.44 171 ALA A N 1
ATOM 1238 C CA . ALA A 1 171 ? -24.619 -2.293 33.808 1.00 92.44 171 ALA A CA 1
ATOM 1239 C C . ALA A 1 171 ? -24.086 -2.382 35.247 1.00 92.44 171 ALA A C 1
ATOM 1241 O O . ALA A 1 171 ? -24.499 -3.261 36.016 1.00 92.44 171 ALA A O 1
ATOM 1242 N N . ILE A 1 172 ? -23.201 -1.457 35.611 1.00 91.19 172 ILE A N 1
ATOM 1243 C CA . ILE A 1 172 ? -22.701 -1.299 36.980 1.00 91.19 172 ILE A CA 1
ATOM 1244 C C . ILE A 1 172 ? -23.289 -0.046 37.639 1.00 91.19 172 ILE A C 1
ATOM 1246 O O . ILE A 1 172 ? -24.082 0.693 37.054 1.00 91.19 172 ILE A O 1
ATOM 1250 N N . GLN A 1 173 ? -22.963 0.176 38.914 1.00 83.56 173 GLN A N 1
ATOM 1251 C CA . GLN A 1 173 ? -23.493 1.319 39.651 1.00 83.56 173 GLN A CA 1
ATOM 1252 C C . GLN A 1 173 ? -22.999 2.639 39.042 1.00 83.56 173 GLN A C 1
ATOM 1254 O O . GLN A 1 173 ? -21.817 2.954 39.127 1.00 83.56 173 GLN A O 1
ATOM 1259 N N . GLY A 1 174 ? -23.930 3.435 38.512 1.00 78.12 174 GLY A N 1
ATOM 1260 C CA . GLY A 1 174 ? -23.643 4.725 37.873 1.00 78.12 174 GLY A CA 1
ATOM 1261 C C . GLY A 1 174 ? -24.079 4.778 36.409 1.00 78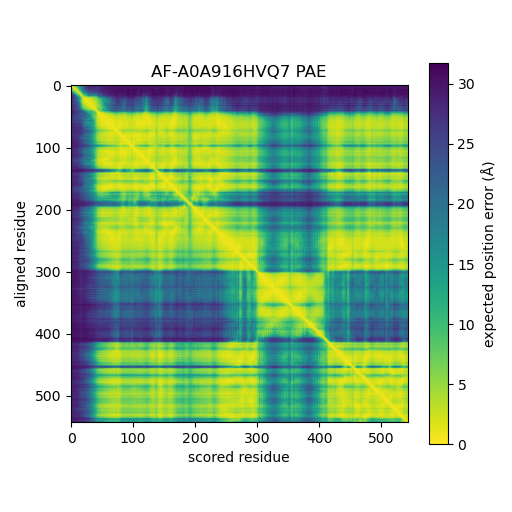.12 174 GLY A C 1
ATOM 1262 O O . GLY A 1 174 ? -24.369 5.866 35.914 1.00 78.12 174 GLY A O 1
ATOM 1263 N N . ASP A 1 175 ? -24.227 3.619 35.769 1.00 83.81 175 ASP A N 1
ATOM 1264 C CA . ASP A 1 175 ? -24.681 3.511 34.386 1.00 83.81 175 ASP A CA 1
ATOM 1265 C C . ASP A 1 175 ? -26.149 3.913 34.254 1.00 83.81 175 ASP A C 1
ATOM 1267 O O . ASP A 1 175 ? -27.010 3.497 35.037 1.00 83.81 175 ASP A O 1
ATOM 1271 N N . ASN A 1 176 ? -26.456 4.694 33.220 1.00 84.19 176 ASN A N 1
ATOM 1272 C CA . ASN A 1 176 ? -27.814 5.137 32.932 1.00 84.19 176 ASN A CA 1
ATOM 1273 C C . ASN A 1 176 ? -28.159 4.798 31.483 1.00 84.19 176 ASN A C 1
ATOM 1275 O O . ASN A 1 176 ? -28.004 5.616 30.591 1.00 84.19 176 ASN A O 1
ATOM 1279 N N . ARG A 1 177 ? -28.562 3.549 31.236 1.00 87.31 177 ARG A N 1
ATOM 1280 C CA . ARG A 1 177 ? -28.713 2.964 29.888 1.00 87.31 177 ARG A CA 1
ATOM 1281 C C . ARG A 1 177 ? -30.155 3.025 29.358 1.00 87.31 177 ARG A C 1
ATOM 1283 O O . ARG A 1 177 ? -30.593 2.142 28.628 1.00 87.31 177 ARG A O 1
ATOM 1290 N N . SER A 1 178 ? -30.944 4.019 29.776 1.00 83.62 178 SER A N 1
ATOM 1291 C CA . SER A 1 178 ? -32.370 4.069 29.429 1.00 83.62 178 SER A CA 1
ATOM 1292 C C . SER A 1 178 ? -32.585 4.436 27.952 1.00 83.62 178 SER A C 1
ATOM 1294 O O . SER A 1 178 ? -32.168 5.515 27.529 1.00 83.62 178 SER A O 1
ATOM 1296 N N . PRO A 1 179 ? -33.297 3.615 27.159 1.00 75.06 179 PRO A N 1
ATOM 1297 C CA . PRO A 1 179 ? -33.539 3.915 25.747 1.00 75.06 179 PRO A CA 1
ATOM 1298 C C . PRO A 1 179 ? -34.543 5.061 25.546 1.00 75.06 179 PRO A C 1
ATOM 1300 O O . PRO A 1 179 ? -34.602 5.654 24.475 1.00 75.06 179 PRO A O 1
ATOM 1303 N N . SER A 1 180 ? -35.348 5.383 26.566 1.00 77.25 180 SER A N 1
ATOM 1304 C CA . SER A 1 180 ? -36.406 6.398 26.486 1.00 77.25 180 SER A CA 1
ATOM 1305 C C . SER A 1 180 ? -36.083 7.691 27.233 1.00 77.25 180 SER A C 1
ATOM 1307 O O . SER A 1 180 ? -36.814 8.670 27.093 1.00 77.25 180 SER A O 1
ATOM 1309 N N . ALA A 1 181 ? -35.040 7.705 28.067 1.00 83.12 181 ALA A N 1
ATOM 1310 C CA . ALA A 1 181 ? -34.619 8.912 28.767 1.00 83.12 181 ALA A CA 1
ATOM 1311 C C . ALA A 1 181 ? -33.554 9.648 27.954 1.00 83.12 181 ALA A C 1
ATOM 1313 O O . ALA A 1 181 ? -32.663 9.034 27.370 1.00 83.12 181 ALA A O 1
ATOM 1314 N N . THR A 1 182 ? -33.619 10.976 27.953 1.00 81.38 182 THR A N 1
ATOM 1315 C CA . THR A 1 182 ? -32.616 11.828 27.311 1.00 81.38 182 THR A CA 1
ATOM 1316 C C . THR A 1 182 ? -31.732 12.499 28.350 1.00 81.38 182 THR A C 1
ATOM 1318 O O . THR A 1 182 ? -32.228 12.946 29.386 1.00 81.38 182 THR A O 1
ATOM 1321 N N . ALA A 1 183 ? -30.441 12.627 28.065 1.00 77.62 183 ALA A N 1
ATOM 1322 C CA . ALA A 1 183 ? -29.491 13.353 28.903 1.00 77.62 183 ALA A CA 1
ATOM 1323 C C . ALA A 1 183 ? -28.469 14.101 28.043 1.00 77.62 183 ALA A C 1
ATOM 1325 O O . ALA A 1 183 ? -28.299 13.803 26.860 1.00 77.62 183 ALA A O 1
ATOM 1326 N N . THR A 1 184 ? -27.782 15.073 28.642 1.00 78.88 184 THR A N 1
ATOM 1327 C CA . THR A 1 184 ? -26.633 15.716 28.003 1.00 78.88 184 THR A CA 1
ATOM 1328 C C . THR A 1 184 ? -25.516 14.702 27.800 1.00 78.88 184 THR A C 1
ATOM 1330 O O . THR A 1 184 ? -25.090 14.083 28.775 1.00 78.88 184 THR A O 1
ATOM 1333 N N . CYS A 1 185 ? -25.015 14.567 26.574 1.00 80.00 185 CYS A N 1
ATOM 1334 C CA . CYS A 1 185 ? -23.918 13.656 26.277 1.00 80.00 185 CYS A CA 1
ATOM 1335 C C . CYS A 1 185 ? -22.618 14.400 25.973 1.00 80.00 185 CYS A C 1
ATOM 1337 O O . CYS A 1 185 ? -22.581 15.280 25.119 1.00 80.00 185 CYS A O 1
ATOM 1339 N N . SER A 1 186 ? -21.536 14.033 26.661 1.00 73.31 186 SER A N 1
ATOM 1340 C CA . SER A 1 186 ? -20.201 14.620 26.473 1.00 73.31 186 SER A CA 1
ATOM 1341 C C . SER A 1 186 ? -19.353 13.906 25.407 1.00 73.31 186 SER A C 1
ATOM 1343 O O . SER A 1 186 ? -18.218 14.312 25.154 1.00 73.31 186 SER A O 1
ATOM 1345 N N . THR A 1 187 ? -19.881 12.841 24.796 1.00 68.50 187 THR A N 1
ATOM 1346 C CA . THR A 1 187 ? -19.186 11.992 23.806 1.00 68.50 187 THR A CA 1
ATOM 1347 C C . THR A 1 187 ? -19.785 12.050 22.403 1.00 68.50 187 THR A C 1
ATOM 1349 O O . THR A 1 187 ? -19.220 11.465 21.487 1.00 68.50 187 THR A O 1
ATOM 1352 N N . LEU A 1 188 ? -20.885 12.784 22.212 1.00 67.50 188 LEU A N 1
ATOM 1353 C CA . LEU A 1 188 ? -21.441 13.095 20.898 1.00 67.50 188 LEU A CA 1
ATOM 1354 C C . LEU A 1 188 ? -21.414 14.614 20.670 1.00 67.50 188 LEU A C 1
ATOM 1356 O O . LEU A 1 188 ? -21.584 15.382 21.623 1.00 67.50 188 LEU A O 1
ATOM 1360 N N . PRO A 1 189 ? -21.209 15.085 19.426 1.00 58.78 189 PRO A N 1
ATOM 1361 C CA . PRO A 1 189 ? -21.400 16.491 19.099 1.00 58.78 189 PRO A CA 1
ATOM 1362 C C . PRO A 1 189 ? -22.847 16.920 19.351 1.00 58.78 189 PRO A C 1
ATOM 1364 O O . PRO A 1 189 ? -23.767 16.105 19.367 1.00 58.78 189 PRO A O 1
ATOM 1367 N N . ILE A 1 190 ? -23.057 18.231 19.469 1.00 56.72 190 ILE A N 1
ATOM 1368 C CA . ILE A 1 190 ? -24.392 18.833 19.471 1.00 56.72 190 ILE A CA 1
ATOM 1369 C C . ILE A 1 190 ? -25.063 18.532 18.120 1.00 56.72 190 ILE A C 1
ATOM 1371 O O . ILE A 1 190 ? -24.823 19.228 17.133 1.00 56.72 190 ILE A O 1
ATOM 1375 N N . LEU A 1 191 ? -25.916 17.511 18.068 1.00 50.88 191 LEU A N 1
ATOM 1376 C CA . LEU A 1 191 ? -26.787 17.254 16.925 1.00 50.88 191 LEU A CA 1
ATOM 1377 C C . LEU A 1 191 ? -27.949 18.258 16.979 1.00 50.88 191 LEU A C 1
ATOM 1379 O O . LEU A 1 191 ? -28.641 18.376 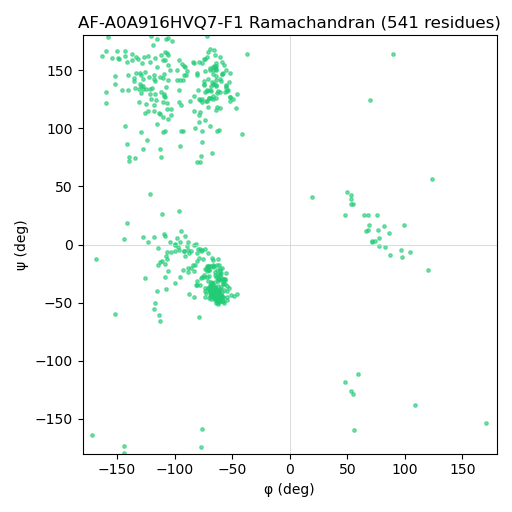17.989 1.00 50.88 191 LEU A O 1
ATOM 1383 N N . ASN A 1 192 ? -28.162 19.022 15.903 1.00 49.38 192 ASN A N 1
ATOM 1384 C CA . ASN A 1 192 ? -29.298 19.950 15.765 1.00 49.38 192 ASN A CA 1
ATOM 1385 C C . ASN A 1 192 ? -29.445 20.997 16.894 1.00 49.38 192 ASN A C 1
ATOM 1387 O O . ASN A 1 192 ? -30.556 21.358 17.277 1.00 49.38 192 ASN A O 1
ATOM 1391 N N . GLY A 1 193 ? -28.337 21.494 17.451 1.00 52.75 193 GLY A N 1
ATOM 1392 C CA . GLY A 1 193 ? -28.368 22.541 18.483 1.00 52.75 193 GLY A CA 1
ATOM 1393 C C . GLY A 1 193 ? -28.747 22.067 19.896 1.00 52.75 193 GLY A C 1
ATOM 1394 O O . GLY A 1 193 ? -28.855 22.906 20.788 1.00 52.75 193 GLY A O 1
ATOM 1395 N N . SER A 1 194 ? -28.913 20.756 20.127 1.00 59.50 194 SER A N 1
ATOM 1396 C CA . SER A 1 194 ? -29.190 20.176 21.448 1.00 59.50 194 SER A CA 1
ATOM 1397 C C . SER A 1 194 ? -28.117 19.164 21.865 1.00 59.50 194 SER A C 1
ATOM 1399 O O . SER A 1 194 ? -27.798 18.242 21.123 1.00 59.50 194 SER A O 1
ATOM 1401 N N . SER A 1 195 ? -27.571 19.305 23.078 1.00 64.75 195 SER A N 1
ATOM 1402 C CA . SER A 1 195 ? -26.701 18.287 23.698 1.00 64.75 195 SER A CA 1
ATOM 1403 C C . SER A 1 195 ? -27.483 17.098 24.268 1.00 64.75 195 SER A C 1
ATOM 1405 O O . SER A 1 195 ? -26.863 16.159 24.765 1.00 64.75 195 SER A O 1
ATOM 1407 N N . TYR A 1 196 ? -28.821 17.150 24.256 1.00 73.88 196 TYR A N 1
ATOM 1408 C CA . TYR A 1 196 ? -29.676 16.082 24.767 1.00 73.88 196 TYR A CA 1
ATOM 1409 C C . TYR A 1 196 ? -29.867 14.996 23.712 1.00 73.88 196 TYR A C 1
ATOM 1411 O O . TYR A 1 196 ? -30.507 15.232 22.689 1.00 73.88 196 TYR A O 1
ATOM 1419 N N . VAL A 1 197 ? -29.363 13.803 24.007 1.00 78.69 197 VAL A N 1
ATOM 1420 C CA . VAL A 1 197 ? -29.549 12.584 23.207 1.00 78.69 197 VAL A CA 1
ATOM 1421 C C . VAL A 1 197 ? -30.176 11.500 24.077 1.00 78.69 197 VAL A C 1
ATOM 1423 O O . VAL A 1 197 ? -30.155 11.607 25.309 1.00 78.69 197 VAL A O 1
ATOM 1426 N N . ALA A 1 198 ? -30.745 10.463 23.458 1.00 84.19 198 ALA A N 1
ATOM 1427 C CA . ALA A 1 198 ? -31.150 9.269 24.193 1.00 84.19 198 ALA A CA 1
ATOM 1428 C C . ALA A 1 198 ? -29.943 8.720 24.961 1.00 84.19 198 ALA A C 1
ATOM 1430 O O . ALA A 1 198 ? -28.831 8.670 24.435 1.00 84.19 198 ALA A O 1
ATOM 1431 N N . GLN A 1 199 ? -30.141 8.331 26.218 1.00 86.50 199 GLN A N 1
ATOM 1432 C CA . GLN A 1 199 ? -29.042 7.859 27.052 1.00 86.50 199 GLN A CA 1
ATOM 1433 C C . GLN A 1 199 ? -28.360 6.610 26.469 1.00 86.50 199 GLN A C 1
ATOM 1435 O O . GLN A 1 199 ? -27.162 6.431 26.691 1.00 86.50 199 GLN A O 1
ATOM 1440 N N . SER A 1 200 ? -29.087 5.813 25.676 1.00 87.06 200 SER A N 1
ATOM 1441 C CA . SER A 1 200 ? -28.566 4.681 24.900 1.00 87.06 200 SER A CA 1
ATOM 1442 C C . SER A 1 200 ? -27.504 5.056 23.859 1.00 87.06 200 SER A C 1
ATOM 1444 O O . SER A 1 200 ? -26.692 4.211 23.489 1.00 87.06 200 SER A O 1
ATOM 1446 N N . LEU A 1 201 ? -27.478 6.316 23.416 1.00 87.88 201 LEU A N 1
ATOM 1447 C CA . LEU A 1 201 ? -26.539 6.840 22.420 1.00 87.88 201 LEU A CA 1
ATOM 1448 C C . LEU A 1 201 ? -25.321 7.523 23.050 1.00 87.88 201 LEU A C 1
ATOM 1450 O O . LEU A 1 201 ? -24.457 8.020 22.336 1.00 87.88 201 LEU A O 1
ATOM 1454 N N . CYS A 1 202 ? -25.209 7.543 24.381 1.00 89.38 202 CYS A N 1
ATOM 1455 C CA . CYS A 1 202 ? -24.084 8.186 25.047 1.00 89.38 202 CYS A CA 1
ATOM 1456 C C . CYS A 1 202 ? -23.097 7.178 25.637 1.00 89.38 202 CYS A C 1
ATOM 1458 O O . CYS A 1 202 ? -23.426 6.475 26.592 1.00 89.38 202 CYS A O 1
ATOM 1460 N N . ALA A 1 203 ? -21.858 7.173 25.135 1.00 90.88 203 ALA A N 1
ATOM 1461 C CA . ALA A 1 203 ? -20.822 6.233 25.571 1.00 90.88 203 ALA A CA 1
ATOM 1462 C C . ALA A 1 203 ? -20.535 6.330 27.079 1.00 90.88 203 ALA A C 1
ATOM 1464 O O . ALA A 1 203 ? -20.251 5.327 27.725 1.00 90.88 203 ALA A O 1
ATOM 1465 N N . THR A 1 204 ? -20.693 7.518 27.676 1.00 90.25 204 THR A N 1
ATOM 1466 C CA . THR A 1 204 ? -20.463 7.733 29.116 1.00 90.25 204 THR A CA 1
ATOM 1467 C C . THR A 1 204 ? -21.456 7.021 30.028 1.00 90.25 204 THR A C 1
ATOM 1469 O O . THR A 1 204 ? -21.237 6.978 31.230 1.00 90.25 204 THR A O 1
ATOM 1472 N N . ASN A 1 205 ? -22.567 6.524 29.483 1.00 91.38 205 ASN A N 1
ATOM 1473 C CA . ASN A 1 205 ? -23.562 5.767 30.239 1.00 91.38 205 ASN A CA 1
ATOM 1474 C C . ASN A 1 205 ? -23.305 4.252 30.217 1.00 91.38 205 ASN A C 1
ATOM 1476 O O . ASN A 1 205 ? -24.059 3.507 30.845 1.00 91.38 205 ASN A O 1
ATOM 1480 N N . TYR A 1 206 ? -22.315 3.815 29.437 1.00 93.81 206 TYR A N 1
ATOM 1481 C CA . TYR A 1 206 ? -22.014 2.411 29.168 1.00 93.81 206 TYR A CA 1
ATOM 1482 C C . TYR A 1 206 ? -20.571 2.028 29.471 1.00 93.81 206 TYR A C 1
ATOM 1484 O O . TYR A 1 206 ? -20.341 0.852 29.695 1.00 93.81 206 TYR A O 1
ATOM 1492 N N . LEU A 1 207 ? -19.636 2.976 29.369 1.00 94.88 207 LEU A N 1
ATOM 1493 C CA . LEU A 1 207 ? -18.207 2.752 29.570 1.00 94.88 207 LEU A CA 1
ATOM 1494 C C . LEU A 1 207 ? -17.749 3.360 30.902 1.00 94.88 207 LEU A C 1
ATOM 1496 O O . LEU A 1 207 ? -18.410 4.245 31.451 1.00 94.88 207 LEU A O 1
ATOM 1500 N N . GLU A 1 208 ? -16.561 2.977 31.376 1.00 94.19 208 GLU A N 1
ATOM 1501 C CA . GLU A 1 208 ? -16.032 3.431 32.665 1.00 94.19 208 GLU A CA 1
ATOM 1502 C C . GLU A 1 208 ? -14.693 4.172 32.588 1.00 94.19 208 GLU A C 1
ATOM 1504 O O . GLU A 1 208 ? -13.869 4.015 31.682 1.00 94.19 208 GLU A O 1
ATOM 1509 N N . GLY A 1 209 ? -14.434 4.988 33.614 1.00 92.44 209 GLY A N 1
ATOM 1510 C CA . GLY A 1 209 ? -13.164 5.691 33.783 1.00 92.44 209 GLY A CA 1
ATOM 1511 C C . GLY A 1 209 ? -12.805 6.532 32.557 1.00 92.44 209 GLY A C 1
ATOM 1512 O O . GLY A 1 209 ? -13.612 7.321 32.068 1.00 92.44 209 GLY A O 1
ATOM 1513 N N . ASN A 1 210 ? -11.585 6.356 32.044 1.00 93.56 210 ASN A N 1
ATOM 1514 C CA . ASN A 1 210 ? -11.139 7.084 30.856 1.00 93.56 210 ASN A CA 1
ATOM 1515 C C . ASN A 1 210 ? -11.845 6.639 29.565 1.00 93.56 210 ASN A C 1
ATOM 1517 O O . ASN A 1 210 ? -11.835 7.403 28.603 1.00 93.56 210 ASN A O 1
ATOM 1521 N N . ASN A 1 211 ? -12.471 5.458 29.519 1.00 94.62 211 ASN A N 1
ATOM 1522 C CA . ASN A 1 211 ? -13.225 5.024 28.338 1.00 94.62 211 ASN A CA 1
ATOM 1523 C C . ASN A 1 211 ? -14.509 5.852 28.162 1.00 94.62 211 ASN A C 1
ATOM 1525 O O . ASN A 1 211 ? -14.934 6.095 27.035 1.00 94.62 211 ASN A O 1
ATOM 1529 N N . ALA A 1 212 ? -15.050 6.379 29.264 1.00 91.81 212 ALA A N 1
ATOM 1530 C CA . ALA A 1 212 ? -16.172 7.316 29.307 1.00 91.81 212 ALA A CA 1
ATOM 1531 C C . ALA A 1 212 ? -15.763 8.799 29.351 1.00 91.81 212 ALA A C 1
ATOM 1533 O O . ALA A 1 212 ? -16.596 9.668 29.623 1.00 91.81 212 ALA A O 1
ATOM 1534 N N . ALA A 1 213 ? -14.494 9.135 29.107 1.00 90.50 213 ALA A N 1
ATOM 1535 C CA . ALA A 1 213 ? -14.092 10.536 29.057 1.00 90.50 213 ALA A CA 1
ATOM 1536 C C . ALA A 1 213 ? -14.762 11.267 27.879 1.00 90.50 213 ALA A C 1
ATOM 1538 O O . ALA A 1 213 ? -15.071 10.672 26.845 1.00 90.50 213 ALA A O 1
ATOM 1539 N N . ALA A 1 214 ? -14.958 12.581 28.031 1.00 86.50 214 ALA A N 1
ATOM 1540 C CA . ALA A 1 214 ? -15.506 13.427 26.975 1.00 86.50 214 ALA A CA 1
ATOM 1541 C C . ALA A 1 214 ? -14.701 13.264 25.677 1.00 86.50 214 ALA A C 1
ATOM 1543 O O . ALA A 1 214 ? -13.469 13.303 25.697 1.00 86.50 214 ALA A O 1
ATOM 1544 N N . ASN A 1 215 ? -15.395 13.085 24.555 1.00 86.19 215 ASN A N 1
ATOM 1545 C CA . ASN A 1 215 ? -14.758 12.751 23.289 1.00 86.19 215 ASN A CA 1
ATOM 1546 C C . ASN A 1 215 ? -15.463 13.456 22.130 1.00 86.19 215 ASN A C 1
ATOM 1548 O O . ASN A 1 215 ? -16.532 13.046 21.693 1.00 86.19 215 ASN A O 1
ATOM 1552 N N . THR A 1 216 ? -14.860 14.533 21.634 1.00 85.19 216 THR A N 1
ATOM 1553 C CA . THR A 1 216 ? -15.328 15.254 20.442 1.00 85.19 216 THR A CA 1
ATOM 1554 C C . THR A 1 216 ? -14.146 15.526 19.523 1.00 85.19 216 THR A C 1
ATOM 1556 O O . THR A 1 216 ? -13.006 15.540 19.975 1.00 85.19 216 THR A O 1
ATOM 1559 N N . TRP A 1 217 ? -14.360 15.826 18.242 1.00 83.50 217 TRP A N 1
ATOM 1560 C CA . TRP A 1 217 ? -13.227 16.182 17.377 1.00 83.50 217 TRP A CA 1
ATOM 1561 C C . TRP A 1 217 ? -12.516 17.490 17.760 1.00 83.50 217 TRP A C 1
ATOM 1563 O O . TRP A 1 217 ? -11.372 17.689 17.348 1.00 83.50 217 TRP A O 1
ATOM 1573 N N . ALA A 1 218 ? -13.159 18.363 18.546 1.00 83.81 218 ALA A N 1
ATOM 1574 C CA . ALA A 1 218 ? -12.540 19.573 19.093 1.00 83.81 218 ALA A CA 1
ATOM 1575 C C . ALA A 1 218 ? -11.698 19.277 20.347 1.00 83.81 218 ALA A C 1
ATOM 1577 O O . ALA A 1 218 ? -10.658 19.896 20.559 1.00 83.81 218 ALA A O 1
ATOM 1578 N N . THR A 1 219 ? -12.133 18.313 21.157 1.00 86.44 219 THR A N 1
ATOM 1579 C CA . THR A 1 219 ? -11.455 17.851 22.375 1.00 86.44 219 THR A CA 1
ATOM 1580 C C . THR A 1 219 ? -11.441 16.317 22.395 1.00 86.44 219 THR A C 1
ATOM 1582 O O . THR A 1 219 ? -12.263 15.709 23.092 1.00 86.44 219 THR A O 1
ATOM 1585 N N . PRO A 1 220 ? -10.587 15.671 21.578 1.00 88.50 220 PRO A N 1
ATOM 1586 C CA . PRO A 1 220 ? -10.642 14.225 21.398 1.00 88.50 220 PRO A CA 1
ATOM 1587 C C . PRO A 1 220 ? -10.073 13.496 22.610 1.00 88.50 220 PRO A C 1
ATOM 1589 O O . PRO A 1 220 ? -9.016 13.862 23.131 1.00 88.50 220 PRO A O 1
ATOM 1592 N N . ASN A 1 221 ? -10.739 12.416 23.013 1.00 93.50 221 ASN A N 1
ATOM 1593 C CA . ASN A 1 221 ? -10.152 11.467 23.943 1.00 93.50 221 ASN A CA 1
ATOM 1594 C C . ASN A 1 221 ? -9.167 10.564 23.192 1.00 93.50 221 ASN A C 1
ATOM 1596 O O . ASN A 1 221 ? -9.554 9.757 22.343 1.00 93.50 221 ASN A O 1
ATOM 1600 N N . LEU A 1 222 ? -7.886 10.696 23.529 1.00 95.81 222 LEU A N 1
ATOM 1601 C CA . LEU A 1 222 ? -6.802 9.905 22.948 1.00 95.81 222 LEU A CA 1
ATOM 1602 C C . LEU A 1 222 ? -6.311 8.791 23.881 1.00 95.81 222 LEU A C 1
ATOM 1604 O O . LEU A 1 222 ? -5.481 7.989 23.464 1.00 95.81 222 LEU A O 1
ATOM 1608 N N . ASN A 1 223 ? -6.794 8.733 25.126 1.00 96.94 223 ASN A N 1
ATOM 1609 C CA . ASN A 1 223 ? -6.264 7.845 26.156 1.00 96.94 223 ASN A CA 1
ATOM 1610 C C . ASN A 1 223 ? -7.374 6.975 26.746 1.00 96.94 223 ASN A C 1
ATOM 1612 O O . ASN A 1 223 ? -8.244 7.461 27.463 1.00 96.94 223 ASN A O 1
ATOM 1616 N N . TYR A 1 224 ? -7.281 5.676 26.501 1.00 97.50 224 TYR A N 1
ATOM 1617 C CA . TYR A 1 224 ? -8.225 4.663 26.957 1.00 97.50 224 TYR A CA 1
ATOM 1618 C C . TYR A 1 224 ? -7.576 3.755 28.002 1.00 97.50 224 TYR A C 1
ATOM 1620 O O . TYR A 1 224 ? -6.346 3.720 28.165 1.00 97.50 224 TYR A O 1
ATOM 1628 N N . HIS A 1 225 ? -8.408 3.035 28.745 1.00 96.31 225 HIS A N 1
ATOM 1629 C CA . HIS A 1 225 ? -7.980 2.244 29.887 1.00 96.31 225 HIS A CA 1
ATOM 1630 C C . HIS A 1 225 ? -8.462 0.796 29.790 1.00 96.31 225 HIS A C 1
ATOM 1632 O O . HIS A 1 225 ? -9.621 0.525 29.494 1.00 96.31 225 HIS A O 1
ATOM 1638 N N . SER A 1 226 ? -7.543 -0.130 30.051 1.00 96.19 226 SER A N 1
ATOM 1639 C CA . SER A 1 226 ? -7.791 -1.556 30.242 1.00 96.19 226 SER A CA 1
ATOM 1640 C C . SER A 1 226 ? -7.595 -1.883 31.712 1.00 96.19 226 SER A C 1
ATOM 1642 O O . SER A 1 226 ? -6.518 -1.624 32.247 1.00 96.19 226 SER A O 1
ATOM 1644 N N . SER A 1 227 ? -8.568 -2.520 32.352 1.00 94.81 227 SER A N 1
ATOM 1645 C CA . SER A 1 227 ? -8.413 -3.005 33.722 1.00 94.81 227 SER A CA 1
ATOM 1646 C C . SER A 1 227 ? -9.112 -4.342 33.927 1.00 94.81 227 SER A C 1
ATOM 1648 O O . SER A 1 227 ? -9.901 -4.784 33.090 1.00 94.81 227 SER A O 1
ATOM 1650 N N . ASP A 1 228 ? -8.794 -4.995 35.039 1.00 92.25 228 ASP A N 1
ATOM 1651 C CA . ASP A 1 228 ? -9.545 -6.153 35.505 1.00 92.25 228 ASP A CA 1
ATOM 1652 C C . ASP A 1 228 ? -10.937 -5.724 35.983 1.00 92.25 228 ASP A C 1
ATOM 1654 O O . ASP A 1 228 ? -11.148 -4.600 36.450 1.00 92.25 228 ASP A O 1
ATOM 1658 N N . THR A 1 229 ? -11.898 -6.641 35.878 1.00 92.00 229 THR A N 1
ATOM 1659 C CA . THR A 1 229 ? -13.277 -6.382 36.286 1.00 92.00 229 THR A CA 1
ATOM 1660 C C . THR A 1 229 ? -13.365 -6.080 37.783 1.00 92.00 229 THR A C 1
ATOM 1662 O O . THR A 1 229 ? -12.836 -6.808 38.623 1.00 92.00 229 THR A O 1
ATOM 1665 N N . SER A 1 230 ? -14.083 -5.015 38.120 1.00 92.44 230 SER A N 1
ATOM 1666 C CA . SER A 1 230 ? -14.322 -4.525 39.475 1.00 92.44 230 SER A CA 1
ATOM 1667 C C . SER A 1 230 ? -15.738 -3.952 39.593 1.00 92.44 230 SER A C 1
ATOM 1669 O O . SER A 1 230 ? -16.501 -3.932 38.629 1.00 92.44 230 SER A O 1
ATOM 1671 N N . SER A 1 231 ? -16.103 -3.446 40.773 1.00 90.06 231 SER A N 1
ATOM 1672 C CA . SER A 1 231 ? -17.394 -2.774 40.976 1.00 90.06 231 SER A CA 1
ATOM 1673 C C . SER A 1 231 ? -17.533 -1.445 40.224 1.00 90.06 231 SER A C 1
ATOM 1675 O O . SER A 1 231 ? -18.628 -0.895 40.194 1.00 90.06 231 SER A O 1
ATOM 1677 N N . THR A 1 232 ? -16.439 -0.907 39.676 1.00 91.88 232 THR A N 1
ATOM 1678 C CA . THR A 1 232 ? -16.389 0.407 39.011 1.00 91.88 232 THR A CA 1
ATOM 1679 C C . THR A 1 232 ? -15.781 0.351 37.609 1.00 91.88 232 THR A C 1
ATOM 1681 O O . THR A 1 232 ? -15.482 1.399 37.047 1.00 91.88 232 THR A O 1
ATOM 1684 N N . PHE A 1 233 ? -15.493 -0.844 37.090 1.00 94.50 233 PHE A N 1
ATOM 1685 C CA . PHE A 1 233 ? -14.904 -1.037 35.765 1.00 94.50 233 PHE A CA 1
ATOM 1686 C C . PHE A 1 233 ? -15.166 -2.464 35.297 1.00 94.50 233 PHE A C 1
ATOM 1688 O O . PHE A 1 233 ? -14.743 -3.407 35.969 1.00 94.50 233 PHE A O 1
ATOM 1695 N N . ASN A 1 234 ? -15.829 -2.650 34.166 1.00 94.94 234 ASN A N 1
ATOM 1696 C CA . ASN A 1 234 ? -16.039 -3.961 33.563 1.00 94.94 234 ASN A CA 1
ATOM 1697 C C . ASN A 1 234 ? -15.991 -3.963 32.027 1.00 94.94 234 ASN A C 1
ATOM 1699 O O . ASN A 1 234 ? -16.152 -5.039 31.440 1.00 94.94 234 ASN A O 1
ATOM 1703 N N . ASP A 1 235 ? -15.680 -2.824 31.407 1.00 95.75 235 ASP A N 1
ATOM 1704 C CA . ASP A 1 235 ? -15.354 -2.708 29.990 1.00 95.75 235 ASP A CA 1
ATOM 1705 C C . ASP A 1 235 ? -14.374 -3.787 29.505 1.00 95.75 235 ASP A C 1
ATOM 1707 O O . ASP A 1 235 ? -13.273 -3.987 30.036 1.00 95.75 235 ASP A O 1
ATOM 1711 N N . ARG A 1 236 ? -14.744 -4.450 28.411 1.00 96.69 236 ARG A N 1
ATOM 1712 C CA . ARG A 1 236 ? -13.847 -5.306 27.625 1.00 96.69 236 ARG A CA 1
ATOM 1713 C C . ARG A 1 236 ? -13.570 -4.618 26.302 1.00 96.69 236 ARG A C 1
ATOM 1715 O O . ARG A 1 236 ? -14.443 -3.956 25.757 1.00 96.69 236 ARG A O 1
ATOM 1722 N N . MET A 1 237 ? -12.378 -4.791 25.744 1.00 97.25 237 MET A N 1
ATOM 1723 C CA . MET A 1 237 ? -12.065 -4.176 24.456 1.00 97.25 237 MET A CA 1
ATOM 1724 C C . MET A 1 237 ? -11.077 -4.981 23.629 1.00 97.25 237 MET A C 1
ATOM 1726 O O . MET A 1 237 ? -10.310 -5.795 24.146 1.00 97.25 237 MET A O 1
ATOM 1730 N N . ILE A 1 238 ? -11.077 -4.699 22.331 1.00 97.88 238 ILE A N 1
ATOM 1731 C CA . ILE A 1 238 ? -10.059 -5.143 21.390 1.00 97.88 238 ILE A CA 1
ATOM 1732 C C . ILE A 1 238 ? -9.575 -3.944 20.578 1.00 97.88 238 ILE A C 1
ATOM 1734 O O . ILE A 1 238 ? -10.364 -3.097 20.158 1.00 97.88 238 ILE A O 1
ATOM 1738 N N . SER A 1 239 ? -8.266 -3.861 20.361 1.00 97.75 239 SER A N 1
ATOM 1739 C CA . SER A 1 239 ? -7.658 -2.784 19.588 1.00 97.75 239 SER A CA 1
ATOM 1740 C C . SER A 1 239 ? -7.251 -3.241 18.191 1.00 97.75 239 SER A C 1
ATOM 1742 O O . SER A 1 239 ? -6.890 -4.402 17.953 1.00 97.75 239 SER A O 1
ATOM 1744 N N . ILE A 1 240 ? -7.294 -2.292 17.262 1.00 98.19 240 ILE A N 1
ATOM 1745 C CA . ILE A 1 240 ? -6.690 -2.379 15.938 1.00 98.19 240 ILE A CA 1
ATOM 1746 C C . ILE A 1 240 ? -5.471 -1.470 15.964 1.00 98.19 240 ILE A C 1
ATOM 1748 O O . ILE A 1 240 ? -5.571 -0.279 16.253 1.00 98.19 240 ILE A O 1
ATOM 1752 N N . THR A 1 241 ? -4.306 -2.039 15.695 1.00 95.69 241 THR A N 1
ATOM 1753 C CA . THR A 1 241 ? -3.025 -1.327 15.652 1.00 95.69 241 THR A CA 1
ATOM 1754 C C . THR A 1 241 ? -2.416 -1.434 14.259 1.00 95.69 241 THR A C 1
ATOM 1756 O O . THR A 1 241 ? -2.889 -2.207 13.426 1.00 95.69 241 THR A O 1
ATOM 1759 N N . HIS A 1 242 ? -1.328 -0.701 14.011 1.00 92.75 242 HIS A N 1
ATOM 1760 C CA . HIS A 1 242 ? -0.572 -0.781 12.754 1.00 92.75 242 HIS A CA 1
ATOM 1761 C C . HIS A 1 242 ? -0.262 -2.232 12.350 1.00 92.75 242 HIS A C 1
ATOM 1763 O O . HIS A 1 242 ? -0.555 -2.622 11.223 1.00 92.75 242 HIS A O 1
ATOM 1769 N N . LYS A 1 243 ? 0.173 -3.072 13.305 1.00 91.44 243 LYS A N 1
ATOM 1770 C CA . LYS A 1 243 ? 0.512 -4.491 13.069 1.00 91.44 243 LYS A CA 1
ATOM 1771 C C . LYS A 1 243 ? -0.661 -5.335 12.556 1.00 91.44 243 LYS A C 1
ATOM 1773 O O . LYS A 1 243 ? -0.437 -6.388 11.969 1.00 91.44 243 LYS A O 1
ATOM 1778 N N . ASP A 1 244 ? -1.891 -4.921 12.861 1.00 95.00 244 ASP A N 1
ATOM 1779 C CA . ASP A 1 244 ? -3.102 -5.655 12.501 1.00 95.00 244 ASP A CA 1
ATOM 1780 C C . ASP A 1 244 ? -3.615 -5.245 11.111 1.00 95.00 244 ASP A C 1
ATOM 1782 O O . ASP A 1 244 ? -4.320 -6.026 10.479 1.00 95.00 244 ASP A O 1
ATOM 1786 N N . LEU A 1 245 ? -3.266 -4.038 10.642 1.00 95.94 245 LEU A N 1
ATOM 1787 C CA . LEU A 1 245 ? -3.856 -3.428 9.450 1.00 95.94 245 LEU A CA 1
ATOM 1788 C C . LEU A 1 245 ? -2.840 -3.173 8.322 1.00 95.94 245 LEU A C 1
ATOM 1790 O O . LEU A 1 245 ? -3.041 -3.663 7.210 1.00 95.94 245 LEU A O 1
ATOM 1794 N N . MET A 1 246 ? -1.743 -2.450 8.580 1.00 95.94 246 MET A N 1
ATOM 1795 C CA . MET A 1 246 ? -0.823 -2.014 7.514 1.00 95.94 246 MET A CA 1
ATOM 1796 C C . MET A 1 246 ? -0.150 -3.161 6.760 1.00 95.94 246 MET A C 1
ATOM 1798 O O . MET A 1 246 ? -0.177 -3.114 5.534 1.00 95.94 246 MET A O 1
ATOM 1802 N N . PRO A 1 247 ? 0.325 -4.248 7.402 1.00 95.75 247 PRO A N 1
ATOM 1803 C CA . PRO A 1 247 ? 0.925 -5.359 6.661 1.00 95.75 247 PRO A CA 1
ATOM 1804 C C . PRO A 1 247 ? -0.017 -6.016 5.643 1.00 95.75 247 PRO A C 1
ATOM 1806 O O . PRO A 1 247 ? 0.426 -6.654 4.688 1.00 95.75 247 PRO A O 1
ATOM 1809 N N . LEU A 1 248 ? -1.334 -5.910 5.844 1.00 96.88 248 LEU A N 1
ATOM 1810 C CA . LEU A 1 248 ? -2.325 -6.419 4.898 1.00 96.88 248 LEU A CA 1
ATOM 1811 C C . LEU A 1 248 ? -2.541 -5.447 3.730 1.00 96.88 248 LEU A C 1
ATOM 1813 O O . LEU A 1 248 ? -2.734 -5.895 2.598 1.00 96.88 248 LEU A O 1
ATOM 1817 N N . ILE A 1 249 ? -2.458 -4.140 3.984 1.00 97.00 249 ILE A N 1
ATOM 1818 C CA . ILE A 1 249 ? -2.554 -3.105 2.949 1.00 97.00 249 ILE A CA 1
ATOM 1819 C C . ILE A 1 249 ? -1.281 -3.075 2.110 1.00 97.00 249 ILE A C 1
ATOM 1821 O O . ILE A 1 249 ? -1.382 -3.123 0.892 1.00 97.00 249 ILE A O 1
ATOM 1825 N N . GLU A 1 250 ? -0.098 -3.123 2.724 1.00 97.69 250 GLU A N 1
ATOM 1826 C CA . GLU A 1 250 ? 1.191 -3.264 2.032 1.00 97.69 250 GLU A CA 1
ATOM 1827 C C . GLU A 1 250 ? 1.148 -4.448 1.049 1.00 97.69 250 GLU A C 1
ATOM 1829 O O . GLU A 1 250 ? 1.529 -4.315 -0.113 1.00 97.69 250 GLU A O 1
ATOM 1834 N N . LYS A 1 251 ? 0.574 -5.589 1.467 1.00 96.12 251 LYS A N 1
ATOM 1835 C CA . LYS A 1 251 ? 0.339 -6.754 0.592 1.00 96.12 251 LYS A CA 1
ATOM 1836 C C . LYS A 1 251 ? -0.649 -6.486 -0.532 1.00 96.12 251 LYS A C 1
ATOM 1838 O O . LYS A 1 251 ? -0.468 -7.018 -1.626 1.00 96.12 251 LYS A O 1
ATOM 1843 N N . ARG A 1 252 ? -1.717 -5.728 -0.282 1.00 95.88 252 ARG A N 1
ATOM 1844 C CA . ARG A 1 252 ? -2.650 -5.315 -1.336 1.00 95.88 252 ARG A CA 1
ATOM 1845 C C . ARG A 1 252 ? -1.930 -4.446 -2.369 1.00 95.88 252 ARG A C 1
ATOM 1847 O O . ARG A 1 252 ? -1.960 -4.801 -3.542 1.00 95.88 252 ARG A O 1
ATOM 1854 N N . ILE A 1 253 ? -1.225 -3.406 -1.928 1.00 96.62 253 ILE A N 1
ATOM 1855 C CA . ILE A 1 253 ? -0.468 -2.494 -2.794 1.00 96.62 253 ILE A CA 1
ATOM 1856 C C . ILE A 1 253 ? 0.576 -3.265 -3.608 1.00 96.62 253 ILE A C 1
ATOM 1858 O O . ILE A 1 253 ? 0.600 -3.158 -4.830 1.00 96.62 253 ILE A O 1
ATOM 1862 N N . ALA A 1 254 ? 1.376 -4.124 -2.966 1.00 96.31 254 ALA A N 1
ATOM 1863 C CA . ALA A 1 254 ? 2.362 -4.955 -3.658 1.00 96.31 254 ALA A CA 1
ATOM 1864 C C . ALA A 1 254 ? 1.732 -5.841 -4.748 1.00 96.31 254 ALA A C 1
ATOM 1866 O O . ALA A 1 254 ? 2.314 -6.002 -5.818 1.00 96.31 254 ALA A O 1
ATOM 1867 N N . ARG A 1 255 ? 0.538 -6.403 -4.507 1.00 94.50 255 ARG A N 1
ATOM 1868 C CA . ARG A 1 255 ? -0.173 -7.233 -5.495 1.00 94.50 255 ARG A CA 1
ATOM 1869 C C . ARG A 1 255 ? -0.726 -6.434 -6.667 1.00 94.50 255 ARG A C 1
ATOM 1871 O O . ARG A 1 255 ? -0.681 -6.924 -7.789 1.00 94.50 255 ARG A O 1
ATOM 1878 N N . GLU A 1 256 ? -1.228 -5.229 -6.433 1.00 94.69 256 GLU A N 1
ATOM 1879 C CA . GLU A 1 256 ? -1.687 -4.351 -7.516 1.00 94.69 256 GLU A CA 1
ATOM 1880 C C . GLU A 1 256 ? -0.510 -3.907 -8.395 1.00 94.69 256 GLU A C 1
ATOM 1882 O O . GLU A 1 256 ? -0.592 -3.983 -9.620 1.00 94.69 256 GLU A O 1
ATOM 1887 N N . VAL A 1 257 ? 0.620 -3.548 -7.772 1.00 96.00 257 VAL A N 1
ATOM 1888 C CA . VAL A 1 257 ? 1.872 -3.218 -8.475 1.00 96.00 257 VAL A CA 1
ATOM 1889 C C . VAL A 1 257 ? 2.360 -4.414 -9.285 1.00 96.00 257 VAL A C 1
ATOM 1891 O O . VAL A 1 257 ? 2.697 -4.273 -10.460 1.00 96.00 257 VAL A O 1
ATOM 1894 N N . LYS A 1 258 ? 2.337 -5.608 -8.685 1.00 95.31 258 LYS A N 1
ATOM 1895 C CA . LYS A 1 258 ? 2.660 -6.855 -9.377 1.00 95.31 258 LYS A CA 1
ATOM 1896 C C . LYS A 1 258 ? 1.748 -7.090 -10.576 1.00 95.31 258 LYS A C 1
ATOM 1898 O O . LYS A 1 258 ? 2.258 -7.395 -11.643 1.00 95.31 258 LYS A O 1
ATOM 1903 N N . GLY A 1 259 ? 0.436 -6.897 -10.436 1.00 93.75 259 GLY A N 1
ATOM 1904 C CA . GLY A 1 259 ? -0.515 -7.042 -11.542 1.00 93.75 259 GLY A CA 1
ATOM 1905 C C . GLY A 1 259 ? -0.208 -6.109 -12.717 1.00 93.75 259 GLY A C 1
ATOM 1906 O O . GLY A 1 259 ? -0.249 -6.541 -13.868 1.00 93.75 259 GLY A O 1
ATOM 1907 N N . CYS A 1 260 ? 0.168 -4.858 -12.437 1.00 93.06 260 CYS A N 1
ATOM 1908 C CA . CYS A 1 260 ? 0.617 -3.915 -13.463 1.00 93.06 260 CYS A CA 1
ATOM 1909 C C . CYS A 1 260 ? 1.909 -4.367 -14.155 1.00 93.06 260 CYS A C 1
ATOM 1911 O O . CYS A 1 260 ? 1.981 -4.338 -15.381 1.00 93.06 260 CYS A O 1
ATOM 1913 N N . LEU A 1 261 ? 2.916 -4.800 -13.390 1.00 93.94 261 LEU A N 1
ATOM 1914 C CA . LEU A 1 261 ? 4.203 -5.257 -13.924 1.00 93.94 261 LEU A CA 1
ATOM 1915 C C . LEU A 1 261 ? 4.087 -6.573 -14.706 1.00 93.94 261 LEU A C 1
ATOM 1917 O O . LEU A 1 261 ? 4.696 -6.700 -15.763 1.00 93.94 261 LEU A O 1
ATOM 1921 N N . ASP A 1 262 ? 3.285 -7.529 -14.235 1.00 92.94 262 ASP A N 1
ATOM 1922 C CA . ASP A 1 262 ? 3.001 -8.774 -14.956 1.00 92.94 262 ASP A CA 1
ATOM 1923 C C . ASP A 1 262 ? 2.258 -8.486 -16.269 1.00 92.94 262 ASP A C 1
ATOM 1925 O O . ASP A 1 262 ? 2.596 -9.054 -17.308 1.00 92.94 262 ASP A O 1
ATOM 1929 N N . GLY A 1 263 ? 1.274 -7.578 -16.242 1.00 90.12 263 GLY A N 1
ATOM 1930 C CA . GLY A 1 263 ? 0.575 -7.123 -17.445 1.00 90.12 263 GLY A CA 1
ATOM 1931 C C . GLY A 1 263 ? 1.513 -6.420 -18.426 1.00 90.12 263 GLY A C 1
ATOM 1932 O O . GLY A 1 263 ? 1.481 -6.701 -19.618 1.00 90.12 263 GLY A O 1
ATOM 1933 N N . TYR A 1 264 ? 2.402 -5.561 -17.925 1.00 88.94 264 TYR A N 1
ATOM 1934 C CA . TYR A 1 264 ? 3.408 -4.913 -18.758 1.00 88.94 264 TYR A CA 1
ATOM 1935 C C . TYR A 1 264 ? 4.325 -5.952 -19.413 1.00 88.94 264 TYR A C 1
ATOM 1937 O O . TYR A 1 264 ? 4.520 -5.922 -20.626 1.00 88.94 264 TYR A O 1
ATOM 1945 N N . ALA A 1 265 ? 4.844 -6.908 -18.640 1.00 89.12 265 ALA A N 1
ATOM 1946 C CA . ALA A 1 265 ? 5.742 -7.938 -19.152 1.00 89.12 265 ALA A CA 1
ATOM 1947 C C . ALA A 1 265 ? 5.064 -8.880 -20.156 1.00 89.12 265 ALA A C 1
ATOM 1949 O O . ALA A 1 265 ? 5.715 -9.342 -21.095 1.00 89.12 265 ALA A O 1
ATOM 1950 N N . SER A 1 266 ? 3.762 -9.135 -19.996 1.00 87.50 266 SER A N 1
ATOM 1951 C CA . SER A 1 266 ? 2.916 -9.805 -20.995 1.00 87.50 266 SER A CA 1
ATOM 1952 C C . SER A 1 266 ? 2.988 -9.108 -22.356 1.00 87.50 266 SER A C 1
ATOM 1954 O O . SER A 1 266 ? 3.183 -9.765 -23.379 1.00 87.50 266 SER A O 1
ATOM 1956 N N . ASP A 1 267 ? 2.901 -7.780 -22.351 1.00 83.44 267 ASP A N 1
ATOM 1957 C CA . ASP A 1 267 ? 2.821 -6.968 -23.566 1.00 83.44 267 ASP A CA 1
ATOM 1958 C C . ASP A 1 267 ? 4.209 -6.662 -24.166 1.00 83.44 267 ASP A C 1
ATOM 1960 O O . ASP A 1 267 ? 4.316 -6.338 -25.348 1.00 83.44 267 ASP A O 1
ATOM 1964 N N . HIS A 1 268 ? 5.283 -6.830 -23.382 1.00 79.88 268 HIS A N 1
ATOM 1965 C CA . HIS A 1 268 ? 6.659 -6.457 -23.744 1.00 79.88 268 HIS A CA 1
ATOM 1966 C C . HIS A 1 268 ? 7.634 -7.642 -23.702 1.00 79.88 268 HIS A C 1
ATOM 1968 O O . HIS A 1 268 ? 8.758 -7.539 -23.209 1.00 79.88 268 HIS A O 1
ATOM 1974 N N . SER A 1 269 ? 7.220 -8.797 -24.233 1.00 82.81 269 SER A N 1
ATOM 1975 C CA . SER A 1 269 ? 8.100 -9.965 -24.428 1.00 82.81 269 SER A CA 1
ATOM 1976 C C . SER A 1 269 ? 8.838 -10.404 -23.154 1.00 82.81 269 SER A C 1
ATOM 1978 O O . SER A 1 269 ? 10.019 -10.738 -23.187 1.00 82.81 269 SER A O 1
ATOM 1980 N N . SER A 1 270 ? 8.131 -10.430 -22.020 1.00 86.94 270 SER A N 1
ATOM 1981 C CA . SER A 1 270 ? 8.655 -10.774 -20.689 1.00 86.94 270 SER A CA 1
ATOM 1982 C C . SER A 1 270 ? 9.657 -9.784 -20.073 1.00 86.94 270 SER A C 1
ATOM 1984 O O . SER A 1 270 ? 10.262 -10.127 -19.054 1.00 86.94 270 SER A O 1
ATOM 1986 N N . THR A 1 271 ? 9.816 -8.581 -20.629 1.00 86.62 271 THR A N 1
ATOM 1987 C CA . THR A 1 271 ? 10.637 -7.508 -20.037 1.00 86.62 271 THR A CA 1
ATOM 1988 C C . THR A 1 271 ? 9.800 -6.559 -19.176 1.00 86.62 271 THR A C 1
ATOM 1990 O O . THR A 1 271 ? 8.589 -6.459 -19.350 1.00 86.62 271 THR A O 1
ATOM 1993 N N . TYR A 1 272 ? 10.429 -5.886 -18.215 1.00 90.00 272 TYR A N 1
ATOM 1994 C CA . TYR A 1 272 ? 9.792 -4.893 -17.335 1.00 90.00 272 TYR A CA 1
ATOM 1995 C C . TYR A 1 272 ? 10.226 -3.481 -17.740 1.00 90.00 272 TYR A C 1
ATOM 1997 O O . TYR A 1 272 ? 11.315 -3.364 -18.297 1.00 90.00 272 TYR A O 1
ATOM 2005 N N . PRO A 1 273 ? 9.443 -2.419 -17.460 1.00 88.62 273 PRO A N 1
ATOM 2006 C CA . PRO A 1 273 ? 9.872 -1.059 -17.792 1.00 88.62 273 PRO A CA 1
ATOM 2007 C C . PRO A 1 273 ? 11.109 -0.697 -16.972 1.00 88.62 273 PRO A C 1
ATOM 2009 O O . PRO A 1 273 ? 11.373 -1.347 -15.963 1.00 88.62 273 PRO A O 1
ATOM 2012 N N . TRP A 1 274 ? 11.862 0.338 -17.348 1.00 88.75 274 TRP A N 1
ATOM 2013 C CA . TRP A 1 274 ? 12.943 0.800 -16.469 1.00 88.75 274 TRP A CA 1
ATOM 2014 C C . TRP A 1 274 ? 12.398 1.456 -15.195 1.00 88.75 274 TRP A C 1
ATOM 2016 O O . TRP A 1 274 ? 11.317 2.049 -15.182 1.00 88.75 274 TRP A O 1
ATOM 2026 N N . ALA A 1 275 ? 13.143 1.373 -14.093 1.00 92.62 275 ALA A N 1
ATOM 2027 C CA . ALA A 1 275 ? 12.742 2.014 -12.849 1.00 92.62 275 ALA A CA 1
ATOM 2028 C C . ALA A 1 275 ? 12.914 3.535 -12.907 1.00 92.62 275 ALA A C 1
ATOM 2030 O O . ALA A 1 275 ? 13.663 4.080 -13.716 1.00 92.62 275 ALA A O 1
ATOM 2031 N N . THR A 1 276 ? 12.202 4.227 -12.027 1.00 90.94 276 THR A N 1
ATOM 2032 C CA . THR A 1 276 ? 12.412 5.651 -11.782 1.00 90.94 276 THR A CA 1
ATOM 2033 C C . THR A 1 276 ? 13.565 5.826 -10.791 1.00 90.94 276 THR A C 1
ATOM 2035 O O . THR A 1 276 ? 13.494 5.239 -9.704 1.00 90.94 276 THR A O 1
ATOM 2038 N N . PRO A 1 277 ? 14.586 6.646 -11.101 1.00 91.38 277 PRO A N 1
ATOM 2039 C CA . PRO A 1 277 ? 15.653 6.984 -10.162 1.00 91.38 277 PRO A CA 1
ATOM 2040 C C . PRO A 1 277 ? 15.094 7.505 -8.837 1.00 91.38 277 PRO A C 1
ATOM 2042 O O . PRO A 1 277 ? 14.114 8.245 -8.802 1.00 91.38 277 PRO A O 1
ATOM 2045 N N . VAL A 1 278 ? 15.693 7.112 -7.714 1.00 92.69 278 VAL A N 1
ATOM 2046 C CA . VAL A 1 278 ? 15.142 7.430 -6.379 1.00 92.69 278 VAL A CA 1
ATOM 2047 C C . VAL A 1 278 ? 15.148 8.938 -6.090 1.00 92.69 278 VAL A C 1
ATOM 2049 O O . VAL A 1 278 ? 14.347 9.416 -5.288 1.00 92.69 278 VAL A O 1
ATOM 2052 N N . ASP A 1 279 ? 16.023 9.694 -6.749 1.00 87.56 279 ASP A N 1
ATOM 2053 C CA . ASP A 1 279 ? 16.100 11.149 -6.659 1.00 87.56 279 ASP A CA 1
ATOM 2054 C C . ASP A 1 279 ? 15.069 11.889 -7.537 1.00 87.56 279 ASP A C 1
ATOM 2056 O O . ASP A 1 279 ? 14.800 13.068 -7.275 1.00 87.56 279 ASP A O 1
ATOM 2060 N N . ASP A 1 280 ? 14.404 11.217 -8.490 1.00 86.50 280 ASP A N 1
ATOM 2061 C CA . ASP A 1 280 ? 13.252 11.781 -9.201 1.00 86.50 280 ASP A CA 1
ATOM 2062 C C . ASP A 1 280 ? 12.001 11.759 -8.315 1.00 86.50 280 ASP A C 1
ATOM 2064 O O . ASP A 1 280 ? 11.167 10.853 -8.318 1.00 86.50 280 ASP A O 1
ATOM 2068 N N . THR A 1 281 ? 11.852 12.839 -7.558 1.00 85.31 281 THR A N 1
ATOM 2069 C CA . THR A 1 281 ? 10.693 13.087 -6.695 1.00 85.31 281 THR A CA 1
ATOM 2070 C C . THR A 1 281 ? 9.555 13.817 -7.410 1.00 85.31 281 THR A C 1
ATOM 2072 O O . THR A 1 281 ? 8.533 14.120 -6.787 1.00 85.31 281 THR A O 1
ATOM 2075 N N . THR A 1 282 ? 9.707 14.098 -8.709 1.00 82.75 282 THR A N 1
ATOM 2076 C CA . THR A 1 282 ? 8.830 15.004 -9.460 1.00 82.75 282 THR A CA 1
ATOM 2077 C C . THR A 1 282 ? 8.016 14.288 -10.526 1.00 82.75 282 THR A C 1
ATOM 2079 O O . THR A 1 282 ? 6.786 14.294 -10.452 1.00 82.75 282 THR A O 1
ATOM 2082 N N . ASN A 1 283 ? 8.680 13.650 -11.488 1.00 79.69 283 ASN A N 1
ATOM 2083 C CA . ASN A 1 283 ? 8.047 13.132 -12.695 1.00 79.69 283 ASN A CA 1
ATOM 2084 C C . ASN A 1 283 ? 7.685 11.656 -12.558 1.00 79.69 283 ASN A C 1
ATOM 2086 O O . ASN A 1 283 ? 6.719 11.213 -13.173 1.00 79.69 283 ASN A O 1
ATOM 2090 N N . TYR A 1 284 ? 8.428 10.911 -11.736 1.00 85.19 284 TYR A N 1
ATOM 2091 C CA . TYR A 1 284 ? 8.299 9.462 -11.618 1.00 85.19 284 TYR A CA 1
ATOM 2092 C C . TYR A 1 284 ? 8.319 8.791 -12.998 1.00 85.19 284 TYR A C 1
ATOM 2094 O O . TYR A 1 284 ? 7.449 7.975 -13.317 1.00 85.19 284 TYR A O 1
ATOM 2102 N N . ALA A 1 285 ? 9.257 9.211 -13.847 1.00 81.94 285 ALA A N 1
ATOM 2103 C CA . ALA A 1 285 ? 9.448 8.648 -15.179 1.00 81.94 285 ALA A CA 1
ATOM 2104 C C . ALA A 1 285 ? 10.470 7.511 -15.115 1.00 81.94 285 ALA A C 1
ATOM 2106 O O . ALA A 1 285 ? 11.405 7.569 -14.311 1.00 81.94 285 ALA A O 1
ATOM 2107 N N . GLY A 1 286 ? 10.299 6.470 -15.930 1.00 81.81 286 GLY A N 1
ATOM 2108 C CA . GLY A 1 286 ? 11.363 5.483 -16.109 1.00 81.81 286 GLY A CA 1
ATOM 2109 C C . GLY A 1 286 ? 12.632 6.162 -16.638 1.00 81.81 286 GLY A C 1
ATOM 2110 O O . GLY A 1 286 ? 12.548 7.132 -17.397 1.00 81.81 286 GLY A O 1
ATOM 2111 N N . ALA A 1 287 ? 13.807 5.674 -16.245 1.00 77.81 287 ALA A N 1
ATOM 2112 C CA . ALA A 1 287 ? 15.080 6.144 -16.784 1.00 77.81 287 ALA A CA 1
ATOM 2113 C C . ALA A 1 287 ? 15.924 4.974 -17.290 1.00 77.81 287 ALA A C 1
ATOM 2115 O O . ALA A 1 287 ? 16.024 3.929 -16.651 1.00 77.81 287 ALA A O 1
ATOM 2116 N N . VAL A 1 288 ? 16.535 5.146 -18.464 1.00 74.06 288 VAL A N 1
ATOM 2117 C CA . VAL A 1 288 ? 17.343 4.086 -19.078 1.00 74.06 288 VAL A CA 1
ATOM 2118 C C . VAL A 1 288 ? 18.502 3.701 -18.159 1.00 74.06 288 VAL A C 1
ATOM 2120 O O . VAL A 1 288 ? 19.138 4.572 -17.570 1.00 74.06 288 VAL A O 1
ATOM 2123 N N . ASN A 1 289 ? 18.801 2.401 -18.083 1.00 75.88 289 ASN A N 1
ATOM 2124 C CA . ASN A 1 289 ? 19.816 1.809 -17.205 1.00 75.88 289 ASN A CA 1
ATOM 2125 C C . ASN A 1 289 ? 19.515 1.905 -15.699 1.00 75.88 289 ASN A C 1
ATOM 2127 O O . ASN A 1 289 ? 20.379 1.570 -14.889 1.00 75.88 289 ASN A O 1
ATOM 2131 N N . THR A 1 290 ? 18.294 2.276 -15.312 1.00 85.69 290 THR A N 1
ATOM 2132 C CA . THR A 1 290 ? 17.842 2.235 -13.918 1.00 85.69 290 THR A CA 1
ATOM 2133 C C . THR A 1 290 ? 17.121 0.912 -13.643 1.00 85.69 290 THR A C 1
ATOM 2135 O O . THR A 1 290 ? 15.943 0.733 -13.944 1.00 85.69 290 THR A O 1
ATOM 2138 N N . LEU A 1 291 ? 17.848 -0.046 -13.072 1.00 91.94 291 LEU A N 1
ATOM 2139 C CA . LEU A 1 291 ? 17.369 -1.380 -12.705 1.00 91.94 291 LEU A CA 1
ATOM 2140 C C . LEU A 1 291 ? 16.766 -1.448 -11.302 1.00 91.94 291 LEU A C 1
ATOM 2142 O O . LEU A 1 291 ? 16.034 -2.390 -11.027 1.00 91.94 291 LEU A O 1
ATOM 2146 N N . PHE A 1 292 ? 17.075 -0.509 -10.407 1.00 97.00 292 PHE A N 1
ATOM 2147 C CA . PHE A 1 292 ? 16.430 -0.384 -9.098 1.00 97.00 292 PHE A CA 1
ATOM 2148 C C . PHE A 1 292 ? 15.968 1.052 -8.886 1.00 97.00 292 PHE A C 1
ATOM 2150 O O . PHE A 1 292 ? 16.716 1.992 -9.138 1.00 97.00 292 PHE A O 1
ATOM 2157 N N . GLY A 1 293 ? 14.757 1.218 -8.361 1.00 96.19 293 GLY A N 1
ATOM 2158 C CA . GLY A 1 293 ? 14.219 2.535 -8.057 1.00 96.19 293 GLY A CA 1
ATOM 2159 C C . GLY A 1 293 ? 12.742 2.499 -7.689 1.00 96.19 293 GLY A C 1
ATOM 2160 O O . GLY A 1 293 ? 12.235 1.489 -7.197 1.00 96.19 293 GLY A O 1
ATOM 2161 N N . ARG A 1 294 ? 12.042 3.612 -7.914 1.00 95.69 294 ARG A N 1
ATOM 2162 C CA . ARG A 1 294 ? 10.584 3.716 -7.761 1.00 95.69 294 ARG A CA 1
ATOM 2163 C C . ARG A 1 294 ? 9.872 3.108 -8.961 1.00 95.69 294 ARG A C 1
ATOM 2165 O O . ARG A 1 294 ? 10.427 3.044 -10.055 1.00 95.69 294 ARG A O 1
ATOM 2172 N N . LEU A 1 295 ? 8.621 2.707 -8.761 1.00 93.75 295 LEU A N 1
ATOM 2173 C CA . LEU A 1 295 ? 7.747 2.311 -9.862 1.00 93.75 295 LEU A CA 1
ATOM 2174 C C . LEU A 1 295 ? 7.440 3.537 -10.750 1.00 93.75 295 LEU A C 1
ATOM 2176 O O . LEU A 1 295 ? 6.950 4.538 -10.215 1.00 93.75 295 LEU A O 1
ATOM 2180 N N . PRO A 1 296 ? 7.691 3.482 -12.070 1.00 89.50 296 PRO A N 1
ATOM 2181 C CA . PRO A 1 296 ? 7.436 4.617 -12.943 1.00 89.50 296 PRO A CA 1
ATOM 2182 C C . PRO A 1 296 ? 5.933 4.826 -13.151 1.00 89.50 296 PRO A C 1
ATOM 2184 O O . PRO A 1 296 ? 5.188 3.899 -13.457 1.00 89.50 296 PRO A O 1
ATOM 2187 N N . THR A 1 297 ? 5.469 6.066 -13.022 1.00 85.31 297 THR A N 1
ATOM 2188 C CA . THR A 1 297 ? 4.093 6.447 -13.394 1.00 85.31 297 THR A CA 1
ATOM 2189 C 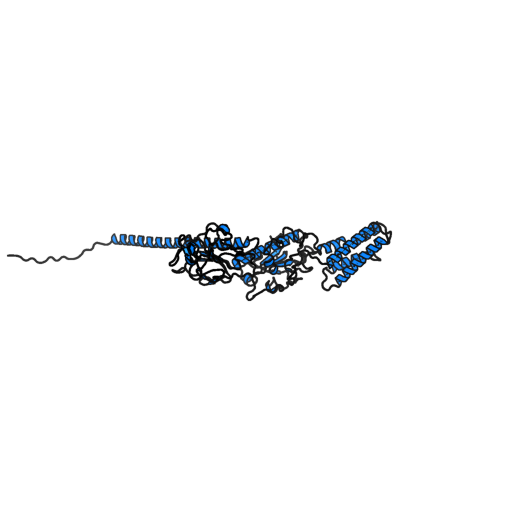C . THR A 1 297 ? 3.920 6.561 -14.903 1.00 85.31 297 THR A C 1
ATOM 2191 O O . THR A 1 297 ? 2.835 6.312 -15.421 1.00 85.31 297 THR A O 1
ATOM 2194 N N . ASN A 1 298 ? 5.006 6.883 -15.606 1.00 76.75 298 ASN A N 1
ATOM 2195 C CA . ASN A 1 298 ? 5.108 6.782 -17.049 1.00 76.75 298 ASN A CA 1
ATOM 2196 C C . ASN A 1 298 ? 6.169 5.734 -17.372 1.00 76.75 298 ASN A C 1
ATOM 2198 O O . ASN A 1 298 ? 7.363 6.000 -17.212 1.00 76.75 298 ASN A O 1
ATOM 2202 N N . ALA A 1 299 ? 5.713 4.546 -17.766 1.00 71.69 299 ALA A N 1
ATOM 2203 C CA . ALA A 1 299 ? 6.608 3.474 -18.177 1.00 71.69 299 ALA A CA 1
ATOM 2204 C C . ALA A 1 299 ? 7.329 3.840 -19.480 1.00 71.69 299 ALA A C 1
ATOM 2206 O O . ALA A 1 299 ? 8.517 3.576 -19.597 1.00 71.69 299 ALA A O 1
ATOM 2207 N N . THR A 1 300 ? 6.664 4.566 -20.389 1.00 64.19 300 THR A N 1
ATOM 2208 C CA . THR A 1 300 ? 7.257 4.973 -21.663 1.00 64.19 300 THR A CA 1
ATOM 2209 C C . THR A 1 300 ? 8.448 5.896 -21.457 1.00 64.19 300 THR A C 1
ATOM 2211 O O . THR A 1 300 ? 8.320 7.036 -20.998 1.00 64.19 300 THR A O 1
ATOM 2214 N N . ILE A 1 301 ? 9.608 5.445 -21.914 1.00 59.31 301 ILE A N 1
ATOM 2215 C CA . ILE A 1 301 ? 10.818 6.255 -21.888 1.00 59.31 301 ILE A CA 1
ATOM 2216 C C . ILE A 1 301 ? 10.953 6.988 -23.208 1.00 59.31 301 ILE A C 1
ATOM 2218 O O . ILE A 1 301 ? 11.449 6.470 -24.207 1.00 59.31 301 ILE A O 1
ATOM 2222 N N . TYR A 1 302 ? 10.515 8.245 -23.199 1.00 50.12 302 TYR A N 1
ATOM 2223 C CA . TYR A 1 302 ? 10.910 9.189 -24.230 1.00 50.12 302 TYR A CA 1
ATOM 2224 C C . TYR A 1 302 ? 12.342 9.640 -23.948 1.00 50.12 302 TYR A C 1
ATOM 2226 O O . TYR A 1 302 ? 12.588 10.535 -23.138 1.00 50.12 302 TYR A O 1
ATOM 2234 N N . ASN A 1 303 ? 13.303 9.021 -24.622 1.00 62.03 303 ASN A N 1
ATOM 2235 C CA . ASN A 1 303 ? 14.658 9.536 -24.669 1.00 62.03 303 ASN A CA 1
ATOM 2236 C C . ASN A 1 303 ? 14.878 10.210 -26.024 1.00 62.03 303 ASN A C 1
ATOM 2238 O O . ASN A 1 303 ? 14.929 9.538 -27.051 1.00 62.03 303 ASN A O 1
ATOM 2242 N N . ALA A 1 304 ? 15.025 11.537 -26.027 1.00 60.69 304 ALA A N 1
ATOM 2243 C CA . ALA A 1 304 ? 15.189 12.314 -27.256 1.00 60.69 304 ALA A CA 1
ATOM 2244 C C . ALA A 1 304 ? 16.383 11.846 -28.111 1.00 60.69 304 ALA A C 1
ATOM 2246 O O . ALA A 1 304 ? 16.324 11.930 -29.331 1.00 60.69 304 ALA A O 1
ATOM 2247 N N . ASN A 1 305 ? 17.435 11.307 -27.489 1.00 72.00 305 ASN A N 1
ATOM 2248 C CA . ASN A 1 305 ? 18.604 10.786 -28.196 1.00 72.00 305 ASN A CA 1
ATOM 2249 C C . ASN A 1 305 ? 18.354 9.396 -28.800 1.00 72.00 305 ASN A C 1
ATOM 2251 O O . ASN A 1 305 ? 18.867 9.090 -29.871 1.00 72.00 305 ASN A O 1
ATOM 2255 N N . VAL A 1 306 ? 17.560 8.552 -28.133 1.00 71.38 306 VAL A N 1
ATOM 2256 C CA . VAL A 1 306 ? 17.120 7.267 -28.705 1.00 71.38 306 VAL A CA 1
ATOM 2257 C C . VAL A 1 306 ? 16.145 7.521 -29.855 1.00 71.38 306 VAL A C 1
ATOM 2259 O O . VAL A 1 306 ? 16.271 6.900 -30.907 1.00 71.38 306 VAL A O 1
ATOM 2262 N N . GLN A 1 307 ? 15.228 8.483 -29.698 1.00 69.50 307 GLN A N 1
ATOM 2263 C CA . GLN A 1 307 ? 14.312 8.892 -30.763 1.00 69.50 307 GLN A CA 1
ATOM 2264 C C . GLN A 1 307 ? 15.061 9.484 -31.962 1.00 69.50 307 GLN A C 1
ATOM 2266 O O . GLN A 1 307 ? 14.743 9.141 -33.094 1.00 69.50 307 GLN A O 1
ATOM 2271 N N . LEU A 1 308 ? 16.098 10.293 -31.720 1.00 80.00 308 LEU A N 1
ATOM 2272 C CA . LEU A 1 308 ? 16.980 10.812 -32.768 1.00 80.00 308 LEU A CA 1
ATOM 2273 C C . LEU A 1 308 ? 17.580 9.678 -33.613 1.00 80.00 308 LEU A C 1
ATOM 2275 O O . LEU A 1 308 ? 17.508 9.724 -34.837 1.00 80.00 308 LEU A O 1
ATOM 2279 N N . LEU A 1 309 ? 18.112 8.633 -32.970 1.00 81.94 309 LEU A N 1
ATOM 2280 C CA . LEU A 1 309 ? 18.674 7.485 -33.685 1.00 81.94 309 LEU A CA 1
ATOM 2281 C C . LEU A 1 309 ? 17.610 6.651 -34.410 1.00 81.94 309 LEU A C 1
ATOM 2283 O O . LEU A 1 309 ? 17.872 6.150 -35.502 1.00 81.94 309 LEU A O 1
ATOM 2287 N N . LEU A 1 310 ? 16.411 6.507 -33.839 1.00 75.31 310 LEU A N 1
ATOM 2288 C CA . LEU A 1 310 ? 15.289 5.839 -34.506 1.00 75.31 310 LEU A CA 1
ATOM 2289 C C . LEU A 1 310 ? 14.837 6.589 -35.761 1.00 75.31 310 LEU A C 1
ATOM 2291 O O . LEU A 1 310 ? 14.600 5.956 -36.792 1.00 75.31 310 LEU A O 1
ATOM 2295 N N . ASP A 1 311 ? 14.758 7.917 -35.687 1.00 79.56 311 ASP A N 1
ATOM 2296 C CA . ASP A 1 311 ? 14.421 8.774 -36.822 1.00 79.56 311 ASP A CA 1
ATOM 2297 C C . ASP A 1 311 ? 15.498 8.675 -37.913 1.00 79.56 311 ASP A C 1
ATOM 2299 O O . ASP A 1 311 ? 15.171 8.553 -39.096 1.00 79.56 311 ASP A O 1
ATOM 2303 N N . ASP A 1 312 ? 16.776 8.632 -37.528 1.00 89.12 312 ASP A N 1
ATOM 2304 C CA . ASP A 1 312 ? 17.897 8.482 -38.461 1.00 89.12 312 ASP A CA 1
ATOM 2305 C C . ASP A 1 312 ? 17.932 7.118 -39.139 1.00 89.12 312 ASP A C 1
ATOM 2307 O O . ASP A 1 312 ? 18.164 7.030 -40.345 1.00 89.12 312 ASP A O 1
ATOM 2311 N N . ILE A 1 313 ? 17.639 6.048 -38.404 1.00 84.19 313 ILE A N 1
ATOM 2312 C CA . ILE A 1 313 ? 17.521 4.700 -38.967 1.00 84.19 313 ILE A CA 1
ATOM 2313 C C . ILE A 1 313 ? 16.313 4.591 -39.890 1.00 84.19 313 ILE A C 1
ATOM 2315 O O . ILE A 1 313 ? 16.412 3.962 -40.944 1.00 84.19 313 ILE A O 1
ATOM 2319 N N . ALA A 1 314 ? 15.187 5.218 -39.546 1.00 81.69 314 ALA A N 1
ATOM 2320 C CA . ALA A 1 314 ? 14.028 5.280 -40.427 1.00 81.69 314 ALA A CA 1
ATOM 2321 C C . ALA A 1 314 ? 14.347 6.062 -41.712 1.00 81.69 314 ALA A C 1
ATOM 2323 O O . ALA A 1 314 ? 14.033 5.595 -42.808 1.00 81.69 314 ALA A O 1
ATOM 2324 N N . ALA A 1 315 ? 15.026 7.208 -41.602 1.00 88.44 315 ALA A N 1
ATOM 2325 C CA . ALA A 1 315 ? 15.473 7.994 -42.748 1.00 88.44 315 ALA A CA 1
ATOM 2326 C C . ALA A 1 315 ? 16.466 7.216 -43.625 1.00 88.44 315 ALA A C 1
ATOM 2328 O O . ALA A 1 315 ? 16.352 7.235 -44.854 1.00 88.44 315 ALA A O 1
ATOM 2329 N N . LEU A 1 316 ? 17.398 6.487 -43.006 1.00 90.06 316 LEU A N 1
ATOM 2330 C CA . LEU A 1 316 ? 18.359 5.632 -43.693 1.00 90.06 316 LEU A CA 1
ATOM 2331 C C . LEU A 1 316 ? 17.669 4.479 -44.426 1.00 90.06 316 LEU A C 1
ATOM 2333 O O . LEU A 1 316 ? 17.974 4.240 -45.592 1.00 90.06 316 LEU A O 1
ATOM 2337 N N . GLN A 1 317 ? 16.700 3.816 -43.788 1.00 86.75 317 GLN A N 1
ATOM 2338 C CA . GLN A 1 317 ? 15.900 2.763 -44.414 1.00 86.75 317 GLN A CA 1
ATOM 2339 C C . GLN A 1 317 ? 15.127 3.297 -45.626 1.00 86.75 317 GLN A C 1
ATOM 2341 O O . GLN A 1 317 ? 15.192 2.710 -46.702 1.00 86.75 317 GLN A O 1
ATOM 2346 N N . ILE A 1 318 ? 14.465 4.451 -45.490 1.00 85.75 318 ILE A N 1
ATOM 2347 C CA . ILE A 1 318 ? 13.747 5.098 -46.598 1.00 85.75 318 ILE A CA 1
ATOM 2348 C C . ILE A 1 318 ? 14.707 5.428 -47.751 1.00 85.75 318 ILE A C 1
ATOM 2350 O O . ILE A 1 318 ? 14.391 5.195 -48.920 1.00 85.75 318 ILE A O 1
ATOM 2354 N N . ALA A 1 319 ? 15.890 5.969 -47.451 1.00 90.81 319 ALA A N 1
ATOM 2355 C CA . ALA A 1 319 ? 16.883 6.297 -48.469 1.00 90.81 319 ALA A CA 1
ATOM 2356 C C . ALA A 1 319 ? 17.446 5.041 -49.159 1.00 90.81 319 ALA A C 1
ATOM 2358 O O . ALA A 1 319 ? 17.652 5.044 -50.377 1.00 90.81 319 ALA A O 1
ATOM 2359 N N . LEU A 1 320 ? 17.636 3.959 -48.403 1.00 87.62 320 LEU A N 1
ATOM 2360 C CA . LEU A 1 320 ? 18.092 2.665 -48.898 1.00 87.62 320 LEU A CA 1
ATOM 2361 C C . LEU A 1 320 ? 17.058 2.020 -49.831 1.00 87.62 320 LEU A C 1
ATOM 2363 O O . LEU A 1 320 ? 17.418 1.554 -50.917 1.00 87.62 320 LEU A O 1
ATOM 2367 N N . ASP A 1 321 ? 15.779 2.058 -49.461 1.00 87.19 321 ASP A N 1
ATOM 2368 C CA . ASP A 1 321 ? 14.672 1.558 -50.282 1.00 87.19 321 ASP A CA 1
ATOM 2369 C C . ASP A 1 321 ? 14.561 2.348 -51.596 1.00 87.19 321 ASP A C 1
ATOM 2371 O O . ASP A 1 321 ? 14.448 1.766 -52.679 1.00 87.19 321 ASP A O 1
ATOM 2375 N N . ASN A 1 322 ? 14.695 3.677 -51.527 1.00 90.50 322 ASN A N 1
ATOM 2376 C CA . ASN A 1 322 ? 14.679 4.550 -52.702 1.00 90.50 322 ASN A CA 1
ATOM 2377 C C . ASN A 1 322 ? 15.864 4.292 -53.645 1.00 90.50 322 ASN A C 1
ATOM 2379 O O . ASN A 1 322 ? 15.675 4.222 -54.863 1.00 90.50 322 ASN A O 1
ATOM 2383 N N . TYR A 1 323 ? 17.078 4.115 -53.110 1.00 88.88 323 TYR A N 1
ATOM 2384 C CA . TYR A 1 323 ? 18.251 3.769 -53.919 1.00 88.88 323 TYR A CA 1
ATOM 2385 C C . TYR A 1 323 ? 18.118 2.387 -54.565 1.00 88.88 323 TYR A C 1
ATOM 2387 O O . TYR A 1 323 ? 18.474 2.205 -55.729 1.00 88.88 323 TYR A O 1
ATOM 2395 N N . SER A 1 324 ? 17.540 1.430 -53.838 1.00 86.38 324 SER A N 1
ATOM 2396 C CA . SER A 1 324 ? 17.262 0.080 -54.335 1.00 86.38 324 SER A CA 1
ATOM 2397 C C . SER A 1 324 ? 16.249 0.061 -55.472 1.00 86.38 324 SER A C 1
ATOM 2399 O O . SER A 1 324 ? 16.390 -0.724 -56.413 1.00 86.38 324 SER A O 1
ATOM 2401 N N . ALA A 1 325 ? 15.242 0.931 -55.406 1.00 88.06 325 ALA A N 1
ATOM 2402 C CA . ALA A 1 325 ? 14.246 1.080 -56.455 1.00 88.06 325 ALA A CA 1
ATOM 2403 C C . ALA A 1 325 ? 14.813 1.783 -57.700 1.00 88.06 325 ALA A C 1
ATOM 2405 O O . ALA A 1 325 ? 14.517 1.370 -58.824 1.00 88.06 325 ALA A O 1
ATOM 2406 N N . VAL A 1 326 ? 15.621 2.835 -57.517 1.00 88.94 326 VAL A N 1
ATOM 2407 C CA . VAL A 1 326 ? 16.136 3.667 -58.616 1.00 88.94 326 VAL A CA 1
ATOM 2408 C C . VAL A 1 326 ? 17.592 4.080 -58.351 1.00 88.94 326 VAL A C 1
ATOM 2410 O O . VAL A 1 326 ? 17.814 5.173 -57.849 1.00 88.94 326 VAL A O 1
ATOM 2413 N N . PRO A 1 327 ? 18.611 3.282 -58.721 1.00 88.88 327 PRO A N 1
ATOM 2414 C CA . PRO A 1 327 ? 20.009 3.567 -58.377 1.00 88.88 327 PRO A CA 1
ATOM 2415 C C . PRO A 1 327 ? 20.638 4.675 -59.245 1.00 88.88 327 PRO A C 1
ATOM 2417 O O . PRO A 1 327 ? 21.435 4.415 -60.152 1.00 88.88 327 PRO A O 1
ATOM 2420 N N . ASN A 1 328 ? 20.287 5.932 -58.958 1.00 90.50 328 ASN A N 1
ATOM 2421 C CA . ASN A 1 328 ? 20.819 7.142 -59.592 1.00 90.50 328 ASN A CA 1
ATOM 2422 C C . ASN A 1 328 ? 21.598 8.027 -58.597 1.00 90.50 328 ASN A C 1
ATOM 2424 O O . ASN A 1 328 ? 21.680 7.720 -57.407 1.00 90.50 328 ASN A O 1
ATOM 2428 N N . SER A 1 329 ? 22.187 9.125 -59.082 1.00 91.50 329 SER A N 1
ATOM 2429 C CA . SER A 1 329 ? 22.971 10.046 -58.247 1.00 91.50 329 SER A CA 1
ATOM 2430 C C . SER A 1 329 ? 22.155 10.654 -57.106 1.00 91.50 329 SER A C 1
ATOM 2432 O O . SER A 1 329 ? 22.621 10.651 -55.979 1.00 91.50 329 SER A O 1
ATOM 2434 N N . THR A 1 330 ? 20.921 11.098 -57.350 1.00 94.81 330 THR A N 1
ATOM 2435 C CA . THR A 1 330 ? 20.070 11.741 -56.335 1.00 94.81 330 THR A CA 1
ATOM 2436 C C . THR A 1 330 ? 19.732 10.801 -55.181 1.00 94.81 330 THR A C 1
ATOM 2438 O O . THR A 1 330 ? 19.912 11.152 -54.020 1.00 94.81 330 THR A O 1
ATOM 2441 N N . THR A 1 331 ? 19.271 9.590 -55.485 1.00 92.38 331 THR A N 1
ATOM 2442 C CA . THR A 1 331 ? 18.945 8.578 -54.469 1.00 92.38 331 THR A CA 1
ATOM 2443 C C . THR A 1 331 ? 20.184 8.077 -53.731 1.00 92.38 331 THR A C 1
ATOM 2445 O O . THR A 1 331 ? 20.110 7.776 -52.544 1.00 92.38 331 THR A O 1
ATOM 2448 N N . ARG A 1 332 ? 21.334 8.016 -54.417 1.00 91.00 332 ARG A N 1
ATOM 2449 C CA . ARG A 1 332 ? 22.613 7.649 -53.803 1.00 91.00 332 ARG A CA 1
ATOM 2450 C C . ARG A 1 332 ? 23.077 8.729 -52.833 1.00 91.00 332 ARG A C 1
ATOM 2452 O O . ARG A 1 332 ? 23.473 8.414 -51.721 1.00 91.00 332 ARG A O 1
ATOM 2459 N N . ASP A 1 333 ? 23.018 9.991 -53.241 1.00 93.25 333 ASP A N 1
ATOM 2460 C CA . ASP A 1 333 ? 23.468 11.113 -52.422 1.00 93.25 333 ASP A CA 1
ATOM 2461 C C . ASP A 1 333 ? 22.553 11.295 -51.192 1.00 93.25 333 ASP A C 1
ATOM 2463 O O . ASP A 1 333 ? 23.041 11.600 -50.106 1.00 93.25 333 ASP A O 1
ATOM 2467 N N . ALA A 1 334 ? 21.249 11.008 -51.318 1.00 94.06 334 ALA A N 1
ATOM 2468 C CA . ALA A 1 334 ? 20.322 10.945 -50.184 1.00 94.06 334 ALA A CA 1
ATOM 2469 C C . ALA A 1 334 ? 20.658 9.807 -49.201 1.00 94.06 334 ALA A C 1
ATOM 2471 O O . ALA A 1 334 ? 20.625 10.017 -47.989 1.00 94.06 334 ALA A O 1
ATOM 2472 N N . LEU A 1 335 ? 21.025 8.624 -49.711 1.00 92.31 335 LEU A N 1
ATOM 2473 C CA . LEU A 1 335 ? 21.487 7.503 -48.886 1.00 92.31 335 LEU A CA 1
ATOM 2474 C C . LEU A 1 335 ? 22.787 7.845 -48.146 1.00 92.31 335 LEU A C 1
ATOM 2476 O O . LEU A 1 335 ? 22.884 7.617 -46.943 1.00 92.31 335 LEU A O 1
ATOM 2480 N N . ILE A 1 336 ? 23.744 8.471 -48.835 1.00 92.69 336 ILE A N 1
ATOM 2481 C CA . ILE A 1 336 ? 24.995 8.950 -48.233 1.00 92.69 336 ILE A CA 1
ATOM 2482 C C . ILE A 1 336 ? 24.711 9.971 -47.124 1.00 92.69 336 ILE A C 1
ATOM 2484 O O . ILE A 1 336 ? 25.283 9.875 -46.041 1.00 92.69 336 ILE A O 1
ATOM 2488 N N . ALA A 1 337 ? 23.818 10.934 -47.366 1.00 95.00 337 ALA A N 1
ATOM 2489 C CA . ALA A 1 337 ? 23.463 11.949 -46.377 1.00 95.00 337 ALA A CA 1
ATOM 2490 C C . ALA A 1 337 ? 22.822 11.339 -45.119 1.00 95.00 337 ALA A C 1
ATOM 2492 O O . ALA A 1 337 ? 23.195 11.711 -44.007 1.00 95.00 337 ALA A O 1
ATOM 2493 N N . ALA A 1 338 ? 21.907 10.377 -45.284 1.00 93.88 338 ALA A N 1
ATOM 2494 C CA . ALA A 1 338 ? 21.318 9.650 -44.160 1.00 93.88 338 ALA A CA 1
ATOM 2495 C C . ALA A 1 338 ? 22.373 8.829 -43.393 1.00 93.88 338 ALA A C 1
ATOM 2497 O O . ALA A 1 338 ? 22.375 8.823 -42.164 1.00 93.88 338 ALA A O 1
ATOM 2498 N N . GLY A 1 339 ? 23.316 8.205 -44.110 1.00 92.50 339 GLY A N 1
ATOM 2499 C CA . GLY A 1 339 ? 24.440 7.471 -43.528 1.00 92.50 339 GLY A CA 1
ATOM 2500 C C . GLY A 1 339 ? 25.362 8.335 -42.671 1.00 92.50 339 GLY A C 1
ATOM 2501 O O . GLY A 1 339 ? 25.678 7.968 -41.541 1.00 92.50 339 GLY A O 1
ATOM 2502 N N . PHE A 1 340 ? 25.753 9.509 -43.178 1.00 94.06 340 PHE A N 1
ATOM 2503 C CA . PHE A 1 340 ? 26.549 10.477 -42.417 1.00 94.06 340 PHE A CA 1
ATOM 2504 C C . PHE A 1 340 ? 25.825 10.978 -41.171 1.00 94.06 340 PHE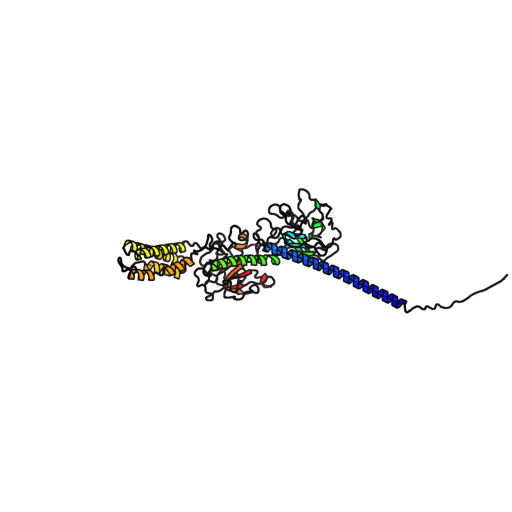 A C 1
ATOM 2506 O O . PHE A 1 340 ? 26.462 11.158 -40.135 1.00 94.06 340 PHE A O 1
ATOM 2513 N N . LYS A 1 341 ? 24.511 11.215 -41.268 1.00 95.25 341 LYS A N 1
ATOM 2514 C CA . LYS A 1 341 ? 23.726 11.688 -40.129 1.00 95.25 341 LYS A CA 1
ATOM 2515 C C . LYS A 1 341 ? 23.694 10.648 -39.006 1.00 95.25 341 LYS A C 1
ATOM 2517 O O . LYS A 1 341 ? 24.067 10.982 -37.886 1.00 95.25 341 LYS A O 1
ATOM 2522 N N . LEU A 1 342 ? 23.360 9.394 -39.329 1.00 92.50 342 LEU A N 1
ATOM 2523 C CA . LEU A 1 342 ? 23.321 8.305 -38.348 1.00 92.50 342 LEU A CA 1
ATOM 2524 C C . LEU A 1 342 ? 24.685 8.077 -37.676 1.00 92.50 342 LEU A C 1
ATOM 2526 O O . LEU A 1 342 ? 24.754 7.949 -36.457 1.00 92.50 342 LEU A O 1
ATOM 2530 N N . ASP A 1 343 ? 25.769 8.048 -38.457 1.00 92.25 343 ASP A N 1
ATOM 2531 C CA . ASP A 1 343 ? 27.131 7.860 -37.934 1.00 92.25 343 ASP A CA 1
ATOM 2532 C C . ASP A 1 343 ? 27.554 9.021 -37.016 1.00 92.25 343 ASP A C 1
ATOM 2534 O O . ASP A 1 343 ? 28.027 8.802 -35.900 1.00 92.25 343 ASP A O 1
ATOM 2538 N N . SER A 1 344 ? 27.305 10.265 -37.441 1.00 93.56 344 SER A N 1
ATOM 2539 C CA . SER A 1 344 ? 27.605 11.467 -36.654 1.00 93.56 344 SER A CA 1
ATOM 2540 C C . SER A 1 344 ? 26.847 11.498 -35.325 1.00 93.56 344 SER A C 1
ATOM 2542 O O . SER A 1 344 ? 27.446 11.750 -34.276 1.00 93.56 344 SER A O 1
ATOM 2544 N N . ASP A 1 345 ? 25.538 11.245 -35.351 1.00 92.06 345 ASP A N 1
ATOM 2545 C CA . ASP A 1 345 ? 24.703 11.313 -34.151 1.00 92.06 345 ASP A CA 1
ATOM 2546 C C . ASP A 1 345 ? 25.017 10.147 -33.195 1.00 92.06 345 ASP A C 1
ATOM 2548 O O . ASP A 1 345 ? 25.134 10.358 -31.984 1.00 92.06 345 ASP A O 1
ATOM 2552 N N . ALA A 1 346 ? 25.301 8.945 -33.710 1.00 90.00 346 ALA A N 1
ATOM 2553 C CA . ALA A 1 346 ? 25.769 7.821 -32.895 1.00 90.00 346 ALA A CA 1
ATOM 2554 C C . ALA A 1 346 ? 27.165 8.063 -32.276 1.00 90.00 346 ALA A C 1
ATOM 2556 O O . ALA A 1 346 ? 27.400 7.735 -31.107 1.00 90.00 346 ALA A O 1
ATOM 2557 N N . ASP A 1 347 ? 28.098 8.682 -33.008 1.00 90.69 347 ASP A N 1
ATOM 2558 C CA . ASP A 1 347 ? 29.419 9.058 -32.487 1.00 90.69 347 ASP A CA 1
ATOM 2559 C C . ASP A 1 347 ? 29.327 10.144 -31.406 1.00 90.69 347 ASP A C 1
ATOM 2561 O O . ASP A 1 347 ? 30.006 10.066 -30.378 1.00 90.69 347 ASP A O 1
ATOM 2565 N N . SER A 1 348 ? 28.444 11.126 -31.604 1.00 88.88 348 SER A N 1
ATOM 2566 C CA . SER A 1 348 ? 28.139 12.155 -30.605 1.00 88.88 348 SER A CA 1
ATOM 2567 C C . SER A 1 348 ? 27.638 11.527 -29.303 1.00 88.88 348 SER A C 1
ATOM 2569 O O . SER A 1 348 ? 28.134 11.843 -28.219 1.00 88.88 348 SER A O 1
ATOM 2571 N N . LEU A 1 349 ? 26.723 10.557 -29.403 1.00 84.06 349 LEU A N 1
ATOM 2572 C CA . LEU A 1 349 ? 26.188 9.850 -28.242 1.00 84.06 349 LEU A CA 1
ATOM 2573 C C . LEU A 1 349 ? 27.220 8.954 -27.560 1.00 84.06 349 LEU A C 1
ATOM 2575 O O . LEU A 1 349 ? 27.212 8.863 -26.337 1.00 84.06 349 LEU A O 1
ATOM 2579 N N . THR A 1 350 ? 28.161 8.378 -28.309 1.00 84.56 350 THR A N 1
ATOM 2580 C CA . THR A 1 350 ? 29.271 7.590 -27.738 1.00 84.56 350 THR A CA 1
ATOM 2581 C C . THR A 1 350 ? 30.164 8.436 -26.826 1.00 84.56 350 THR A C 1
ATOM 2583 O O . THR A 1 350 ? 30.743 7.930 -25.868 1.00 84.56 350 THR A O 1
ATOM 2586 N N . LYS A 1 351 ? 30.272 9.738 -27.107 1.00 83.69 351 LYS A N 1
ATOM 2587 C CA . LYS A 1 351 ? 31.064 10.698 -26.324 1.00 83.69 351 LYS A CA 1
ATOM 2588 C C . LYS A 1 351 ? 30.305 11.281 -25.128 1.00 83.69 351 LYS A C 1
ATOM 2590 O O . LYS A 1 351 ? 30.896 12.032 -24.352 1.00 83.69 351 LYS A O 1
ATOM 2595 N N . ASN A 1 352 ? 29.017 10.971 -24.976 1.00 72.50 352 ASN A N 1
ATOM 2596 C CA . ASN A 1 352 ? 28.231 11.392 -23.823 1.00 72.50 352 ASN A CA 1
ATOM 2597 C C . ASN A 1 352 ? 28.752 10.692 -22.555 1.00 72.50 352 ASN A C 1
ATOM 2599 O O . ASN A 1 352 ? 29.056 9.504 -22.574 1.00 72.50 352 ASN A O 1
ATOM 2603 N N . THR A 1 353 ? 28.848 11.418 -21.440 1.00 56.28 353 THR A N 1
ATOM 2604 C CA . THR A 1 353 ? 29.293 10.870 -20.147 1.00 56.28 353 THR A CA 1
ATOM 2605 C C . THR A 1 353 ? 28.295 9.888 -19.529 1.00 56.28 353 THR A C 1
ATOM 2607 O O . THR A 1 353 ? 28.671 9.121 -18.648 1.00 56.28 353 THR A O 1
ATOM 2610 N N . ALA A 1 354 ? 27.040 9.910 -19.981 1.00 54.34 354 ALA A N 1
ATOM 2611 C CA . ALA A 1 354 ? 25.990 8.965 -19.614 1.00 54.34 354 ALA A CA 1
ATOM 2612 C C . ALA A 1 354 ? 25.166 8.615 -20.870 1.00 54.34 354 ALA A C 1
ATOM 2614 O O . ALA A 1 354 ? 24.079 9.165 -21.075 1.00 54.34 354 ALA A O 1
ATOM 2615 N N . PRO A 1 355 ? 25.701 7.773 -21.776 1.00 59.03 355 PRO A N 1
ATOM 2616 C CA . PRO A 1 355 ? 25.012 7.438 -23.010 1.00 59.03 355 PRO A CA 1
ATOM 2617 C C . PRO A 1 355 ? 23.732 6.640 -22.702 1.00 59.03 355 PRO A C 1
ATOM 2619 O O . PRO A 1 355 ? 23.748 5.749 -21.851 1.00 59.03 355 PRO A O 1
ATOM 2622 N N . PRO A 1 356 ? 22.617 6.928 -23.393 1.00 55.94 356 PRO A N 1
ATOM 2623 C CA . PRO A 1 356 ? 21.345 6.243 -23.169 1.00 55.94 356 PRO A CA 1
ATOM 2624 C C . PRO A 1 356 ? 21.280 4.852 -23.814 1.00 55.94 356 PRO A C 1
ATOM 2626 O O . PRO A 1 356 ? 20.280 4.168 -23.668 1.00 55.94 356 PRO A O 1
ATOM 2629 N N . LEU A 1 357 ? 22.312 4.448 -24.552 1.00 67.25 357 LEU A N 1
ATOM 2630 C CA . LEU A 1 357 ? 22.427 3.166 -25.245 1.00 67.25 357 LEU A CA 1
ATOM 2631 C C . LEU A 1 357 ? 23.789 2.548 -24.932 1.00 67.25 357 LEU A C 1
ATOM 2633 O O . LEU A 1 357 ? 24.718 3.261 -24.538 1.00 67.25 357 LEU A O 1
ATOM 2637 N N . THR A 1 358 ? 23.930 1.236 -25.116 1.00 68.12 358 THR A N 1
ATOM 2638 C CA . THR A 1 358 ? 25.213 0.567 -24.880 1.00 68.12 358 THR A CA 1
ATOM 2639 C C . THR A 1 358 ? 26.239 0.926 -25.961 1.00 68.12 358 THR A C 1
ATOM 2641 O O . THR A 1 358 ? 25.900 1.367 -27.061 1.00 68.12 358 THR A O 1
ATOM 2644 N N . ALA A 1 359 ? 27.525 0.703 -25.670 1.00 75.38 359 ALA A N 1
ATOM 2645 C CA . ALA A 1 359 ? 28.587 0.877 -26.664 1.00 75.38 359 ALA A CA 1
ATOM 2646 C C . ALA A 1 359 ? 28.398 -0.035 -27.893 1.00 75.38 359 ALA A C 1
ATOM 2648 O O . ALA A 1 359 ? 28.797 0.340 -28.993 1.00 75.38 359 ALA A O 1
ATOM 2649 N N . ASP A 1 360 ? 27.773 -1.203 -27.714 1.00 73.12 360 ASP A N 1
ATOM 2650 C CA . ASP A 1 360 ? 27.462 -2.134 -28.800 1.00 73.12 360 ASP A CA 1
ATOM 2651 C C . ASP A 1 360 ? 26.354 -1.583 -29.713 1.00 73.12 360 ASP A C 1
ATOM 2653 O O . ASP A 1 360 ? 26.522 -1.548 -30.931 1.00 73.12 360 ASP A O 1
ATOM 2657 N N . ASP A 1 361 ? 25.273 -1.047 -29.136 1.00 73.06 361 ASP A N 1
ATOM 2658 C CA . ASP A 1 361 ? 24.170 -0.427 -29.890 1.00 73.06 361 ASP A CA 1
ATOM 2659 C C . ASP A 1 361 ? 24.655 0.763 -30.724 1.00 73.06 361 ASP A C 1
ATOM 2661 O O . ASP A 1 361 ? 24.338 0.890 -31.909 1.00 73.06 361 ASP A O 1
ATOM 2665 N N . LEU A 1 362 ? 25.476 1.620 -30.110 1.00 83.31 362 LEU A N 1
ATOM 2666 C CA . LEU A 1 362 ? 26.066 2.776 -30.777 1.00 83.31 362 LEU A CA 1
ATOM 2667 C C . LEU A 1 362 ? 27.062 2.347 -31.860 1.00 83.31 362 LEU A C 1
ATOM 2669 O O . LEU A 1 362 ? 27.076 2.930 -32.942 1.00 83.31 362 LEU A O 1
ATOM 2673 N N . SER A 1 363 ? 27.854 1.297 -31.622 1.00 84.19 363 SER A N 1
ATOM 2674 C CA . SER A 1 363 ? 28.762 0.741 -32.632 1.00 84.19 363 SER A CA 1
ATOM 2675 C C . SER A 1 363 ? 28.002 0.181 -33.834 1.00 84.19 363 SER A C 1
ATOM 2677 O O . SER A 1 363 ? 28.420 0.393 -34.971 1.00 84.19 363 SER A O 1
ATOM 2679 N N . LYS A 1 364 ? 26.874 -0.499 -33.609 1.00 82.31 364 LYS A N 1
ATOM 2680 C CA . LYS A 1 364 ? 26.010 -1.000 -34.685 1.00 82.31 364 LYS A CA 1
ATOM 2681 C C . LYS A 1 364 ? 25.403 0.142 -35.502 1.00 82.31 364 LYS A C 1
ATOM 2683 O O . LYS A 1 364 ? 25.425 0.085 -36.729 1.00 82.31 364 LYS A O 1
ATOM 2688 N N . ALA A 1 365 ? 24.913 1.197 -34.845 1.00 85.56 365 ALA A N 1
ATOM 2689 C CA . ALA A 1 365 ? 24.406 2.389 -35.527 1.00 85.56 365 ALA A CA 1
ATOM 2690 C C . ALA A 1 365 ? 25.493 3.062 -36.390 1.00 85.56 365 ALA A C 1
ATOM 2692 O O . ALA A 1 365 ? 25.240 3.386 -37.552 1.00 85.56 365 ALA A O 1
ATOM 2693 N N . LYS A 1 366 ? 26.720 3.187 -35.864 1.00 88.19 366 LYS A N 1
ATOM 2694 C CA . LYS A 1 366 ? 27.879 3.697 -36.616 1.00 88.19 366 LYS A CA 1
ATOM 2695 C C . LYS A 1 366 ? 28.250 2.810 -37.804 1.00 88.19 366 LYS A C 1
ATOM 2697 O O . LYS A 1 366 ? 28.496 3.332 -38.884 1.00 88.19 366 LYS A O 1
ATOM 2702 N N . ASP A 1 367 ? 28.253 1.486 -37.646 1.00 86.62 367 ASP A N 1
ATOM 2703 C CA . ASP A 1 367 ? 28.536 0.550 -38.746 1.00 86.62 367 ASP A CA 1
ATOM 2704 C C . ASP A 1 367 ? 27.498 0.669 -39.875 1.00 86.62 367 ASP A C 1
ATOM 2706 O O . ASP A 1 367 ? 27.862 0.785 -41.048 1.00 86.62 367 ASP A O 1
ATOM 2710 N N . ALA A 1 368 ? 26.206 0.735 -39.534 1.00 86.62 368 ALA A N 1
ATOM 2711 C CA . ALA A 1 368 ? 25.141 0.956 -40.512 1.00 86.62 368 ALA A CA 1
ATOM 2712 C C . ALA A 1 368 ? 25.281 2.316 -41.220 1.00 86.62 368 ALA A C 1
ATOM 2714 O O . ALA A 1 368 ? 25.170 2.391 -42.446 1.00 86.62 368 ALA A O 1
ATOM 2715 N N . GLY A 1 369 ? 25.576 3.383 -40.470 1.00 88.69 369 GLY A N 1
ATOM 2716 C CA . GLY A 1 369 ? 25.837 4.709 -41.030 1.00 88.69 369 GLY A CA 1
ATOM 2717 C C . GLY A 1 369 ? 27.062 4.736 -41.951 1.00 88.69 369 GLY A C 1
ATOM 2718 O O . GLY A 1 369 ? 26.999 5.297 -43.045 1.00 88.69 369 GLY A O 1
ATOM 2719 N N . GLY A 1 370 ? 28.154 4.076 -41.560 1.00 88.25 370 GLY A N 1
ATOM 2720 C CA . GLY A 1 370 ? 29.399 3.983 -42.327 1.00 88.25 370 GLY A CA 1
ATOM 2721 C C . GLY A 1 370 ? 29.265 3.162 -43.612 1.00 88.25 370 GLY A C 1
ATOM 2722 O O . GLY A 1 370 ? 29.808 3.545 -44.650 1.00 88.25 370 GLY A O 1
ATOM 2723 N N . LYS A 1 371 ? 28.475 2.081 -43.600 1.00 87.75 371 LYS A N 1
ATOM 2724 C CA . LYS A 1 371 ? 28.175 1.286 -44.806 1.00 87.75 371 LYS A CA 1
ATOM 2725 C C . LYS A 1 371 ? 27.461 2.096 -45.885 1.00 87.75 371 LYS A C 1
ATOM 2727 O O . LYS A 1 371 ? 27.680 1.836 -47.064 1.00 87.75 371 LYS A O 1
ATOM 2732 N N . ALA A 1 372 ? 26.671 3.101 -45.499 1.00 87.69 372 ALA A N 1
ATOM 2733 C CA . ALA A 1 372 ? 26.007 4.026 -46.419 1.00 87.69 372 ALA A CA 1
ATOM 2734 C C . ALA A 1 372 ? 26.936 5.056 -47.078 1.00 87.69 372 ALA A C 1
ATOM 2736 O O . ALA A 1 372 ? 26.496 5.806 -47.951 1.00 87.69 372 ALA A O 1
ATOM 2737 N N . GLN A 1 373 ? 28.217 5.080 -46.708 1.00 87.69 373 GLN A N 1
ATOM 2738 C CA . GLN A 1 373 ? 29.192 6.059 -47.175 1.00 87.69 373 GLN A CA 1
ATOM 2739 C C . GLN A 1 373 ? 30.210 5.435 -48.155 1.00 87.69 373 GLN A C 1
ATOM 2741 O O . GLN A 1 373 ? 30.411 4.216 -48.191 1.00 87.69 373 GLN A O 1
ATOM 2746 N N . PRO A 1 374 ? 30.891 6.243 -48.990 1.00 84.19 374 PRO A N 1
ATOM 2747 C CA . PRO A 1 374 ? 32.021 5.770 -49.786 1.00 84.19 374 PRO A CA 1
ATOM 2748 C C . PRO A 1 374 ? 33.169 5.234 -48.906 1.00 84.19 374 PRO A C 1
ATOM 2750 O O . PRO A 1 374 ? 33.467 5.839 -47.879 1.00 84.19 374 PRO A O 1
ATOM 2753 N N . PRO A 1 375 ? 33.870 4.160 -49.321 1.00 82.62 375 PRO A N 1
ATOM 2754 C CA . PRO A 1 375 ? 33.758 3.466 -50.608 1.00 82.62 375 PRO A CA 1
ATOM 2755 C C . PRO A 1 375 ? 32.744 2.303 -50.625 1.00 82.62 375 PRO A C 1
ATOM 2757 O O . PRO A 1 375 ? 32.707 1.561 -51.603 1.00 82.62 375 PRO A O 1
ATOM 2760 N N . HIS A 1 376 ? 31.958 2.108 -49.564 1.00 82.81 376 HIS A N 1
ATOM 2761 C CA . HIS A 1 376 ? 31.126 0.914 -49.371 1.00 82.81 376 HIS A CA 1
ATOM 2762 C C . HIS A 1 376 ? 29.842 0.913 -50.213 1.00 82.81 376 HIS A C 1
ATOM 2764 O O . HIS A 1 376 ? 29.370 -0.150 -50.619 1.00 82.81 376 HIS A O 1
ATOM 2770 N N . ILE A 1 377 ? 29.307 2.094 -50.528 1.00 82.81 377 ILE A N 1
ATOM 2771 C CA . ILE A 1 377 ? 28.101 2.241 -51.345 1.00 82.81 377 ILE A CA 1
ATOM 2772 C C . ILE A 1 377 ? 28.327 1.832 -52.821 1.00 82.81 377 ILE A C 1
ATOM 2774 O O . ILE A 1 377 ? 29.282 2.297 -53.453 1.00 82.81 377 ILE A O 1
ATOM 2778 N N . PRO A 1 378 ? 27.439 1.016 -53.431 1.00 82.75 378 PRO A N 1
ATOM 2779 C CA . PRO A 1 378 ? 27.526 0.659 -54.844 1.00 82.75 378 PRO A CA 1
ATOM 2780 C C . PRO A 1 378 ? 27.506 1.883 -55.767 1.00 82.75 378 PRO A C 1
ATOM 2782 O O . PRO A 1 378 ? 26.824 2.872 -55.495 1.00 82.75 378 PRO A O 1
ATOM 2785 N N . ALA A 1 379 ? 28.203 1.797 -56.902 1.00 81.50 379 ALA A N 1
ATOM 2786 C CA . ALA A 1 379 ? 28.203 2.853 -57.913 1.00 81.50 379 ALA A CA 1
ATOM 2787 C C . ALA A 1 379 ? 26.809 3.068 -58.539 1.00 81.50 379 ALA A C 1
ATOM 2789 O O . ALA A 1 379 ? 25.978 2.161 -58.584 1.00 81.50 379 ALA A O 1
ATOM 2790 N N . VAL A 1 380 ? 26.579 4.268 -59.082 1.00 82.56 380 VAL A N 1
ATOM 2791 C CA . VAL A 1 380 ? 25.357 4.593 -59.840 1.00 82.56 380 VAL A CA 1
ATOM 2792 C C . VAL A 1 380 ? 25.178 3.604 -60.993 1.00 82.56 380 VAL A C 1
ATOM 2794 O O . VAL A 1 380 ? 26.135 3.307 -61.707 1.00 82.56 380 VAL A O 1
ATOM 2797 N N . GLY A 1 381 ? 23.954 3.102 -61.176 1.00 77.38 381 GLY A N 1
ATOM 2798 C CA . GLY A 1 381 ? 23.645 2.097 -62.197 1.00 77.38 381 GLY A CA 1
ATOM 2799 C C . GLY A 1 381 ? 24.087 0.668 -61.856 1.00 77.38 381 GLY A C 1
ATOM 2800 O O . GLY A 1 381 ? 24.086 -0.185 -62.744 1.00 77.38 381 GLY A O 1
ATOM 2801 N N . ALA A 1 382 ? 24.463 0.385 -60.602 1.00 80.38 382 ALA A N 1
ATOM 2802 C CA . ALA A 1 382 ? 24.745 -0.974 -60.144 1.00 80.38 382 ALA A CA 1
ATOM 2803 C C . ALA A 1 382 ? 23.564 -1.930 -60.396 1.00 80.38 382 ALA A C 1
ATOM 2805 O O . ALA A 1 382 ? 22.394 -1.540 -60.395 1.00 80.38 382 ALA A O 1
ATOM 2806 N N . SER A 1 383 ? 23.877 -3.213 -60.601 1.00 77.94 383 SER A N 1
ATOM 2807 C CA . SER A 1 383 ? 22.853 -4.228 -60.857 1.00 77.94 383 SER A CA 1
ATOM 2808 C C . SER A 1 383 ? 21.926 -4.408 -59.650 1.00 77.94 383 SER A C 1
ATOM 2810 O O . SER A 1 383 ? 22.355 -4.285 -58.503 1.00 77.94 383 SER A O 1
ATOM 2812 N N . ASN A 1 384 ? 20.670 -4.791 -59.894 1.00 71.12 384 ASN A N 1
ATOM 2813 C CA . ASN A 1 384 ? 19.699 -5.074 -58.830 1.00 71.12 384 ASN A CA 1
ATOM 2814 C C . ASN A 1 384 ? 20.228 -6.122 -57.824 1.00 71.12 384 ASN A C 1
ATOM 2816 O O . ASN A 1 384 ? 20.012 -5.984 -56.625 1.00 71.12 384 ASN A O 1
ATOM 2820 N N . ALA A 1 385 ? 20.986 -7.123 -58.290 1.00 76.38 385 ALA A N 1
ATOM 2821 C CA . ALA A 1 385 ? 21.617 -8.125 -57.428 1.00 76.38 385 ALA A CA 1
ATOM 2822 C C . ALA A 1 385 ? 22.700 -7.523 -56.514 1.00 76.38 385 ALA A C 1
ATOM 2824 O O . ALA A 1 385 ? 22.763 -7.860 -55.336 1.00 76.38 385 ALA A O 1
ATOM 2825 N N . THR A 1 386 ? 23.511 -6.599 -57.038 1.00 78.25 386 THR A N 1
ATOM 2826 C CA . THR A 1 386 ? 24.535 -5.873 -56.271 1.00 78.25 386 THR A CA 1
ATOM 2827 C C . THR A 1 386 ? 23.901 -4.986 -55.204 1.00 78.25 386 THR A C 1
ATOM 2829 O O . THR A 1 386 ? 24.351 -4.984 -54.063 1.00 78.25 386 THR A O 1
ATOM 2832 N N . VAL A 1 387 ? 22.833 -4.266 -55.558 1.00 74.06 387 VAL A N 1
ATOM 2833 C CA . VAL A 1 387 ? 22.137 -3.387 -54.613 1.00 74.06 387 VAL A CA 1
ATOM 2834 C C . VAL A 1 387 ? 21.407 -4.202 -53.539 1.00 74.06 387 VAL A C 1
ATOM 2836 O O . VAL A 1 387 ? 21.503 -3.867 -52.367 1.00 74.06 387 VAL A O 1
ATOM 2839 N N . LYS A 1 388 ? 20.779 -5.333 -53.887 1.00 73.00 388 LYS A N 1
ATOM 2840 C CA . LYS A 1 388 ? 20.153 -6.241 -52.906 1.00 73.00 388 LYS A CA 1
ATOM 2841 C C . LYS A 1 388 ? 21.145 -6.884 -51.937 1.00 73.00 388 LYS A C 1
ATOM 2843 O O . LYS A 1 388 ? 20.832 -6.997 -50.758 1.00 73.00 388 LYS A O 1
ATOM 2848 N N . ALA A 1 389 ? 22.313 -7.315 -52.417 1.00 75.88 389 ALA A N 1
ATOM 2849 C CA . ALA A 1 389 ? 23.357 -7.856 -51.547 1.00 75.88 389 ALA A CA 1
ATOM 2850 C C . ALA A 1 389 ? 23.815 -6.803 -50.526 1.00 75.88 389 ALA A C 1
ATOM 2852 O O . ALA A 1 389 ? 23.860 -7.081 -49.336 1.00 75.88 389 ALA A O 1
ATOM 2853 N N . TYR A 1 390 ? 24.028 -5.572 -50.991 1.00 74.75 390 TYR A N 1
ATOM 2854 C CA . TYR A 1 390 ? 24.380 -4.437 -50.146 1.00 74.75 390 TYR A CA 1
ATOM 2855 C C . TYR A 1 390 ? 23.291 -4.083 -49.115 1.00 74.75 390 TYR A C 1
ATOM 2857 O O . TYR A 1 390 ? 23.610 -3.872 -47.953 1.00 74.75 390 TYR A O 1
ATOM 2865 N N . VAL A 1 391 ? 22.006 -4.083 -49.491 1.00 68.25 391 VAL A N 1
ATOM 2866 C CA . VAL A 1 391 ? 20.875 -3.831 -48.568 1.00 68.25 391 VAL A CA 1
ATOM 2867 C C . VAL A 1 391 ? 20.816 -4.857 -47.432 1.00 68.25 391 VAL A C 1
ATOM 2869 O O . VAL A 1 391 ? 20.530 -4.499 -46.293 1.00 68.25 391 VAL A O 1
ATOM 2872 N N . ASN A 1 392 ? 21.107 -6.126 -47.718 1.00 69.31 392 ASN A N 1
ATOM 2873 C CA . ASN A 1 392 ? 21.073 -7.187 -46.709 1.00 69.31 392 ASN A CA 1
ATOM 2874 C C . ASN A 1 392 ? 22.215 -7.076 -45.679 1.00 69.31 392 ASN A C 1
ATOM 2876 O O . ASN A 1 392 ? 22.071 -7.565 -44.560 1.00 69.31 392 ASN A O 1
ATOM 2880 N N . ASP A 1 393 ? 23.314 -6.396 -46.016 1.00 71.12 393 ASP A N 1
ATOM 2881 C CA . ASP A 1 393 ? 24.472 -6.214 -45.127 1.00 71.12 393 ASP A CA 1
ATOM 2882 C C . ASP A 1 393 ? 24.263 -5.123 -44.060 1.00 71.12 393 ASP A C 1
ATOM 2884 O O . ASP A 1 393 ? 25.051 -5.016 -43.115 1.00 71.12 393 ASP A O 1
ATOM 2888 N N . PHE A 1 394 ? 23.207 -4.312 -44.185 1.00 65.94 394 PHE A N 1
ATOM 2889 C CA . PHE A 1 394 ? 22.929 -3.193 -43.281 1.00 65.94 394 PHE A CA 1
ATOM 2890 C C . PHE A 1 394 ? 22.424 -3.614 -41.898 1.00 65.94 394 PHE A C 1
ATOM 2892 O O . PHE A 1 394 ? 22.501 -2.811 -40.973 1.00 65.94 394 PHE A O 1
ATOM 2899 N N . GLN A 1 395 ? 21.880 -4.831 -41.754 1.00 67.56 395 GLN A N 1
ATOM 2900 C CA . GLN A 1 395 ? 21.297 -5.339 -40.498 1.00 67.56 395 GLN A CA 1
ATOM 2901 C C . GLN A 1 395 ? 20.324 -4.347 -39.813 1.00 67.56 395 GLN A C 1
ATOM 2903 O O . GLN A 1 395 ? 20.093 -4.417 -38.608 1.00 67.56 395 GLN A O 1
ATOM 2908 N N . LEU A 1 396 ? 19.700 -3.427 -40.569 1.00 67.38 396 LEU A N 1
ATOM 2909 C CA . LEU A 1 396 ? 18.843 -2.359 -40.025 1.00 67.38 396 LEU A CA 1
ATOM 2910 C C . LEU A 1 396 ? 17.669 -2.912 -39.221 1.00 67.38 396 LEU A C 1
ATOM 2912 O O . LEU A 1 396 ? 17.218 -2.269 -38.282 1.00 67.38 396 LEU A O 1
ATOM 2916 N N . THR A 1 397 ? 17.201 -4.117 -39.546 1.00 64.25 397 THR A N 1
ATOM 2917 C CA . THR A 1 397 ? 16.159 -4.799 -38.772 1.00 64.25 397 THR A CA 1
ATOM 2918 C C . THR A 1 397 ? 16.636 -5.126 -37.355 1.00 64.25 397 THR A C 1
ATOM 2920 O O . THR A 1 397 ? 15.883 -4.891 -36.417 1.00 64.25 397 THR A O 1
ATOM 2923 N N . GLU A 1 398 ? 17.877 -5.588 -37.171 1.00 65.31 398 GLU A N 1
ATOM 2924 C CA . GLU A 1 398 ? 18.441 -5.903 -35.850 1.00 65.31 398 GLU A CA 1
ATOM 2925 C C . GLU A 1 398 ? 18.647 -4.637 -35.011 1.00 65.31 398 GLU A C 1
ATOM 2927 O O . GLU A 1 398 ? 18.271 -4.597 -33.840 1.00 65.31 398 GLU A O 1
ATOM 2932 N N . ILE A 1 399 ? 19.165 -3.566 -35.617 1.00 65.75 399 ILE A N 1
ATOM 2933 C CA . ILE A 1 399 ? 19.398 -2.285 -34.931 1.00 65.75 399 ILE A CA 1
ATOM 2934 C C . ILE A 1 399 ? 18.069 -1.616 -34.574 1.00 65.75 399 ILE A C 1
ATOM 2936 O O . ILE A 1 399 ? 17.885 -1.149 -33.454 1.00 65.75 399 ILE A O 1
ATOM 2940 N N . ASN A 1 400 ? 17.108 -1.611 -35.497 1.00 63.28 400 ASN A N 1
ATOM 2941 C CA . ASN A 1 400 ? 15.790 -1.024 -35.277 1.00 63.28 400 ASN A CA 1
ATOM 2942 C C . ASN A 1 400 ? 14.976 -1.825 -34.248 1.00 63.28 400 ASN A C 1
ATOM 2944 O O . ASN A 1 400 ? 14.247 -1.238 -33.458 1.00 63.28 400 ASN A O 1
ATOM 2948 N N . LEU A 1 401 ? 15.118 -3.156 -34.204 1.00 58.12 401 LEU A N 1
ATOM 2949 C CA . LEU A 1 401 ? 14.541 -3.978 -33.136 1.00 58.12 401 LEU A CA 1
ATOM 2950 C C . LEU A 1 401 ? 15.185 -3.643 -31.783 1.00 58.12 401 LEU A C 1
ATOM 2952 O O . LEU A 1 401 ? 14.477 -3.443 -30.804 1.00 58.12 401 LEU A O 1
ATOM 2956 N N . THR A 1 402 ? 16.513 -3.506 -31.747 1.00 60.19 402 THR A N 1
ATOM 2957 C CA . THR A 1 402 ? 17.257 -3.155 -30.530 1.00 60.19 402 THR A CA 1
ATOM 2958 C C . THR A 1 402 ? 16.829 -1.784 -30.001 1.00 60.19 402 THR A C 1
ATOM 2960 O O . THR A 1 402 ? 16.428 -1.665 -28.850 1.00 60.19 402 THR A O 1
ATOM 2963 N N . LEU A 1 403 ? 16.790 -0.759 -30.853 1.00 60.41 403 LEU A N 1
ATOM 2964 C CA . LEU A 1 403 ? 16.400 0.599 -30.465 1.00 60.41 403 LEU A CA 1
ATOM 2965 C C . LEU A 1 403 ? 14.908 0.755 -30.162 1.00 60.41 403 LEU A C 1
ATOM 2967 O O . LEU A 1 403 ? 14.559 1.557 -29.303 1.00 60.41 403 LEU A O 1
ATOM 2971 N N . ARG A 1 404 ? 14.018 -0.008 -30.810 1.00 54.12 404 ARG A N 1
ATOM 2972 C CA . ARG A 1 404 ? 12.593 -0.053 -30.432 1.00 54.12 404 ARG A CA 1
ATOM 2973 C C . ARG A 1 404 ? 12.354 -0.791 -29.118 1.00 54.12 404 ARG A C 1
ATOM 2975 O O . ARG A 1 404 ? 11.419 -0.451 -28.405 1.00 54.12 404 ARG A O 1
ATOM 2982 N N . ASN A 1 405 ? 13.215 -1.740 -28.759 1.00 51.25 405 ASN A N 1
ATOM 2983 C CA . ASN A 1 405 ? 13.219 -2.316 -27.415 1.00 51.25 405 ASN A CA 1
ATOM 2984 C C . ASN A 1 405 ? 13.738 -1.316 -26.357 1.00 51.25 405 ASN A C 1
ATOM 2986 O O . ASN A 1 405 ? 13.446 -1.492 -25.180 1.00 51.25 405 ASN A O 1
ATOM 2990 N N . PHE A 1 406 ? 14.467 -0.263 -26.762 1.00 52.62 406 PHE A N 1
ATOM 2991 C CA . PHE A 1 406 ? 14.869 0.862 -25.901 1.00 52.62 406 PHE A CA 1
ATOM 2992 C C . PHE A 1 406 ? 13.822 1.986 -25.833 1.00 52.62 406 PHE A C 1
ATOM 2994 O O . PHE A 1 406 ? 13.578 2.529 -24.758 1.00 52.62 406 PHE A O 1
ATOM 3001 N N . ALA A 1 407 ? 13.214 2.357 -26.961 1.00 52.41 407 ALA A N 1
ATOM 3002 C CA . ALA A 1 407 ? 12.102 3.299 -27.024 1.00 52.41 407 ALA A CA 1
ATOM 3003 C C . ALA A 1 407 ? 10.799 2.507 -27.035 1.00 52.41 407 ALA A C 1
ATOM 3005 O O . ALA A 1 407 ? 10.271 2.195 -28.102 1.00 52.41 407 ALA A O 1
ATOM 3006 N N . GLU A 1 408 ? 10.321 2.157 -25.844 1.00 52.25 408 GLU A N 1
ATOM 3007 C CA . GLU A 1 408 ? 9.060 1.457 -25.602 1.00 52.25 408 GLU A CA 1
ATOM 3008 C C . GLU A 1 408 ? 7.939 1.998 -26.509 1.00 52.25 408 GLU A C 1
ATOM 3010 O O . GLU A 1 408 ? 7.318 3.024 -26.235 1.00 52.25 408 GLU A O 1
ATOM 3015 N N . SER A 1 409 ? 7.706 1.346 -27.645 1.00 39.88 409 SER A N 1
ATOM 3016 C CA . SER A 1 409 ? 6.740 1.791 -28.646 1.00 39.88 409 SER A CA 1
ATOM 3017 C C . SER A 1 409 ? 5.751 0.663 -28.881 1.00 39.88 409 SER A C 1
ATOM 3019 O O . SER A 1 409 ? 5.949 -0.209 -29.724 1.00 39.88 409 SER A O 1
ATOM 3021 N N . GLY A 1 410 ? 4.674 0.683 -28.091 1.00 42.84 410 GLY A N 1
ATOM 3022 C CA . GLY A 1 410 ? 3.616 -0.315 -28.214 1.00 42.84 410 GLY A CA 1
ATOM 3023 C C . GLY A 1 410 ? 2.304 -0.076 -27.468 1.00 42.84 410 GLY A C 1
ATOM 3024 O O . GLY A 1 410 ? 1.346 -0.776 -27.781 1.00 42.84 410 GLY A O 1
ATOM 3025 N N . VAL A 1 411 ? 2.185 0.868 -26.523 1.00 39.16 411 VAL A N 1
ATOM 3026 C CA . VAL A 1 411 ? 0.973 0.943 -25.678 1.00 39.16 411 VAL A CA 1
ATOM 3027 C C . VAL A 1 411 ? 0.532 2.386 -25.404 1.00 39.16 411 VAL A C 1
ATOM 3029 O O . VAL A 1 411 ? 1.303 3.329 -25.550 1.00 39.16 411 VAL A O 1
ATOM 3032 N N . THR A 1 412 ? -0.757 2.528 -25.085 1.00 40.16 412 THR A N 1
ATOM 3033 C CA . THR A 1 412 ? -1.554 3.732 -24.770 1.00 40.16 412 THR A CA 1
ATOM 3034 C C . THR A 1 412 ? -0.831 4.832 -23.969 1.00 40.16 412 THR A C 1
ATOM 3036 O O . THR A 1 412 ? 0.180 4.549 -23.332 1.00 40.16 412 THR A O 1
ATOM 3039 N N . PRO A 1 413 ? -1.354 6.082 -23.921 1.00 37.09 413 PRO A N 1
ATOM 3040 C CA . PRO A 1 413 ? -0.722 7.173 -23.166 1.00 37.09 413 PRO A CA 1
ATOM 3041 C C . PRO A 1 413 ? -0.303 6.740 -21.745 1.00 37.09 413 PRO A C 1
ATOM 3043 O O . PRO A 1 413 ? -1.161 6.365 -20.950 1.00 37.09 413 PRO A O 1
ATOM 3046 N N . GLY A 1 414 ? 1.004 6.769 -21.447 1.00 53.12 414 GLY A N 1
ATOM 3047 C CA . GLY A 1 414 ? 1.590 6.375 -20.152 1.00 53.12 414 GLY A CA 1
ATOM 3048 C C . GLY A 1 414 ? 2.304 5.011 -20.107 1.00 53.12 414 GLY A C 1
ATOM 3049 O O . GLY A 1 414 ? 2.907 4.693 -19.083 1.00 53.12 414 GLY A O 1
ATOM 3050 N N . GLY A 1 415 ? 2.255 4.206 -21.175 1.00 71.31 415 GLY A N 1
ATOM 3051 C CA . GLY A 1 415 ? 3.072 2.988 -21.330 1.00 71.31 415 GLY A CA 1
ATOM 3052 C C . GLY A 1 415 ? 2.619 1.750 -20.546 1.00 71.31 415 GLY A C 1
ATOM 3053 O O . GLY A 1 415 ? 3.227 0.695 -20.680 1.00 71.31 415 GLY A O 1
ATOM 3054 N N . TRP A 1 416 ? 1.549 1.843 -19.754 1.00 84.62 416 TRP A N 1
ATOM 3055 C CA . TRP A 1 416 ? 1.004 0.729 -18.968 1.00 84.62 416 TRP A CA 1
ATOM 3056 C C . TRP A 1 416 ? -0.188 0.045 -19.668 1.00 84.62 416 TRP A C 1
ATOM 3058 O O . TRP A 1 416 ? -0.938 0.717 -20.383 1.00 84.62 416 TRP A O 1
ATOM 3068 N N . PRO A 1 417 ? -0.413 -1.269 -19.451 1.00 83.69 417 PRO A N 1
ATOM 3069 C CA . PRO A 1 417 ? -1.567 -1.980 -19.999 1.00 83.69 417 PRO A CA 1
ATOM 3070 C C . PRO A 1 417 ? -2.875 -1.444 -19.405 1.00 83.69 417 PRO A C 1
ATOM 3072 O O . PRO A 1 417 ? -2.917 -1.006 -18.257 1.00 83.69 417 PRO A O 1
ATOM 3075 N N . VAL A 1 418 ? -3.983 -1.558 -20.145 1.00 82.12 418 VAL A N 1
ATOM 3076 C CA . VAL A 1 418 ? -5.316 -1.089 -19.698 1.00 82.12 418 VAL A CA 1
ATOM 3077 C C . VAL A 1 418 ? -5.818 -1.766 -18.416 1.00 82.12 418 VAL A C 1
ATOM 3079 O O . VAL A 1 418 ? -6.685 -1.231 -17.730 1.00 82.12 418 VAL A O 1
ATOM 3082 N N . SER A 1 419 ? -5.283 -2.945 -18.090 1.00 83.44 419 SER A N 1
ATOM 3083 C CA . SER A 1 419 ? -5.546 -3.658 -16.837 1.00 83.44 419 SER A CA 1
ATOM 3084 C C . SER A 1 419 ? -4.880 -2.999 -15.624 1.00 83.44 419 SER A C 1
ATOM 3086 O O . SER A 1 419 ? -5.307 -3.235 -14.495 1.00 83.44 419 SER A O 1
ATOM 3088 N N . CYS A 1 420 ? -3.861 -2.163 -15.835 1.00 89.12 420 CYS A N 1
ATOM 3089 C CA . CYS A 1 420 ? -3.193 -1.424 -14.778 1.00 89.12 420 CYS A CA 1
ATOM 3090 C C . CYS A 1 420 ? -3.973 -0.152 -14.429 1.00 89.12 420 CYS A C 1
ATOM 3092 O O . CYS A 1 420 ? -3.867 0.882 -15.086 1.00 89.12 420 CYS A O 1
ATOM 3094 N N . THR A 1 421 ? -4.747 -0.208 -13.348 1.00 88.19 421 THR A N 1
ATOM 3095 C CA . THR A 1 421 ? -5.564 0.925 -12.884 1.00 88.19 421 THR A CA 1
ATOM 3096 C C . THR A 1 421 ? -4.855 1.817 -11.863 1.00 88.19 421 THR A C 1
ATOM 3098 O O . THR A 1 421 ? -5.392 2.874 -11.522 1.00 88.19 421 THR A O 1
ATOM 3101 N N . LEU A 1 422 ? -3.649 1.445 -11.406 1.00 89.38 422 LEU A N 1
ATOM 3102 C CA . LEU A 1 422 ? -2.883 2.179 -10.386 1.00 89.38 422 LEU A CA 1
ATOM 3103 C C . LEU A 1 422 ? -2.663 3.654 -10.737 1.00 89.38 422 LEU A C 1
ATOM 3105 O O . LEU A 1 422 ? -2.785 4.517 -9.874 1.00 89.38 422 LEU A O 1
ATOM 3109 N N . PHE A 1 423 ? -2.378 3.948 -12.006 1.00 85.31 423 PHE A N 1
ATOM 3110 C CA . PHE A 1 423 ? -2.061 5.303 -12.476 1.00 85.31 423 PHE A CA 1
ATOM 3111 C C . PHE A 1 423 ? -3.257 6.021 -13.109 1.00 85.31 423 PHE A C 1
ATOM 3113 O O . PHE A 1 423 ? -3.118 7.112 -13.660 1.00 85.31 423 PHE A O 1
ATOM 3120 N N . SER A 1 424 ? -4.444 5.412 -13.056 1.00 81.75 424 SER A N 1
ATOM 3121 C CA . SER A 1 424 ? -5.664 6.036 -13.563 1.00 81.75 424 SER A CA 1
ATOM 3122 C C . SER A 1 424 ? -6.043 7.259 -12.722 1.00 81.75 424 SER A C 1
ATOM 3124 O O . SER A 1 424 ? -5.832 7.288 -11.512 1.00 81.75 424 SER A O 1
ATOM 3126 N N . SER A 1 425 ? -6.694 8.254 -13.328 1.00 77.94 425 SER A N 1
ATOM 3127 C CA . SER A 1 425 ? -7.214 9.429 -12.602 1.00 77.94 425 SER A CA 1
ATOM 3128 C C . SER A 1 425 ? -8.302 9.082 -11.569 1.00 77.94 425 SER A C 1
ATOM 3130 O O . SER A 1 425 ? -8.607 9.877 -10.668 1.00 77.94 425 SER A O 1
ATOM 3132 N N . SER A 1 426 ? -8.900 7.894 -11.692 1.00 80.25 426 SER A N 1
ATOM 3133 C CA . SER A 1 426 ? -9.807 7.308 -10.708 1.00 80.25 426 SER A CA 1
ATOM 3134 C C . SER A 1 426 ? -9.093 6.783 -9.465 1.00 80.25 426 SER A C 1
ATOM 3136 O O . SER A 1 426 ? -9.720 6.778 -8.412 1.00 80.25 426 SER A O 1
ATOM 3138 N N . ASN A 1 427 ? -7.815 6.399 -9.546 1.00 84.25 427 ASN A N 1
ATOM 3139 C CA . ASN A 1 427 ? -7.061 5.958 -8.376 1.00 84.25 427 ASN A CA 1
ATOM 3140 C C . ASN A 1 427 ? -6.792 7.148 -7.443 1.00 84.25 427 ASN A C 1
ATOM 3142 O O . ASN A 1 427 ? -6.291 8.188 -7.875 1.00 84.25 427 ASN A O 1
ATOM 3146 N N . LYS A 1 428 ? -7.167 7.010 -6.167 1.00 86.19 428 LYS A N 1
ATOM 3147 C CA . LYS A 1 428 ? -7.082 8.094 -5.175 1.00 86.19 428 LYS A CA 1
ATOM 3148 C C . LYS A 1 428 ? -5.976 7.918 -4.139 1.00 86.19 428 LYS A C 1
ATOM 3150 O O . LYS A 1 428 ? -5.686 8.885 -3.449 1.00 86.19 428 LYS A O 1
ATOM 3155 N N . TYR A 1 429 ? -5.334 6.750 -4.074 1.00 90.81 429 TYR A N 1
ATOM 3156 C CA . TYR A 1 429 ? -4.360 6.425 -3.026 1.00 90.81 429 TYR A CA 1
ATOM 3157 C C . TYR A 1 429 ? -2.932 6.250 -3.542 1.00 90.81 429 TYR A C 1
ATOM 3159 O O . TYR A 1 429 ? -1.995 6.320 -2.755 1.00 90.81 429 TYR A O 1
ATOM 3167 N N . TRP A 1 430 ? -2.701 6.036 -4.843 1.00 92.12 430 TRP A N 1
ATOM 3168 C CA . TRP A 1 430 ? -1.345 5.787 -5.348 1.00 92.12 430 TRP A CA 1
ATOM 3169 C C . TRP A 1 430 ? -0.372 6.930 -5.023 1.00 92.12 430 TRP A C 1
ATOM 3171 O O . TRP A 1 430 ? 0.796 6.689 -4.714 1.00 92.12 430 TRP A O 1
ATOM 3181 N N . GLY A 1 431 ? -0.860 8.175 -5.011 1.00 90.75 431 GLY A N 1
ATOM 3182 C CA . GLY A 1 431 ? -0.079 9.340 -4.590 1.00 90.75 431 GLY A CA 1
ATOM 3183 C C . GLY A 1 431 ? 0.507 9.217 -3.178 1.00 90.75 431 GLY A C 1
ATOM 3184 O O . GLY A 1 431 ? 1.608 9.715 -2.948 1.00 90.75 431 GLY A O 1
ATOM 3185 N N . ASP A 1 432 ? -0.175 8.498 -2.287 1.00 91.31 432 ASP A N 1
ATOM 3186 C CA . ASP A 1 432 ? 0.213 8.291 -0.889 1.00 91.31 432 ASP A CA 1
ATOM 3187 C C . ASP A 1 432 ? 1.228 7.151 -0.729 1.00 91.31 432 ASP A C 1
ATOM 3189 O O . ASP A 1 432 ? 1.982 7.114 0.244 1.00 91.31 432 ASP A O 1
ATOM 3193 N N . TRP A 1 433 ? 1.267 6.228 -1.695 1.00 94.31 433 TRP A N 1
ATOM 3194 C CA . TRP A 1 433 ? 2.079 5.008 -1.655 1.00 94.31 433 TRP A CA 1
ATOM 3195 C C . TRP A 1 433 ? 3.310 5.044 -2.557 1.00 94.31 433 TRP A C 1
ATOM 3197 O O . TRP A 1 433 ? 4.270 4.322 -2.292 1.00 94.31 433 TRP A O 1
ATOM 3207 N N . LYS A 1 434 ? 3.335 5.873 -3.607 1.00 92.38 434 LYS A N 1
ATOM 3208 C CA . LYS A 1 434 ? 4.411 5.864 -4.618 1.00 92.38 434 LYS A CA 1
ATOM 3209 C C . LYS A 1 434 ? 5.817 6.078 -4.043 1.00 92.38 434 LYS A C 1
ATOM 3211 O O . LYS A 1 434 ? 6.788 5.555 -4.581 1.00 92.38 434 LYS A O 1
ATOM 3216 N N . THR A 1 435 ? 5.936 6.806 -2.929 1.00 94.38 435 THR A N 1
ATOM 3217 C CA . THR A 1 435 ? 7.203 7.010 -2.208 1.00 94.38 435 THR A CA 1
ATOM 3218 C C . THR A 1 435 ? 7.548 5.867 -1.258 1.00 94.38 435 THR A C 1
ATOM 3220 O O . THR A 1 435 ? 8.599 5.911 -0.638 1.00 94.38 435 THR A O 1
ATOM 3223 N N . LEU A 1 436 ? 6.740 4.822 -1.120 1.00 96.75 436 LEU A N 1
ATOM 3224 C CA . LEU A 1 436 ? 7.049 3.642 -0.303 1.00 96.75 436 LEU A CA 1
ATOM 3225 C C . LEU A 1 436 ? 7.292 2.395 -1.154 1.00 96.75 436 LEU A C 1
ATOM 3227 O O . LEU A 1 436 ? 7.845 1.420 -0.654 1.00 96.75 436 LEU A O 1
ATOM 3231 N N . VAL A 1 437 ? 6.927 2.432 -2.436 1.00 97.62 437 VAL A N 1
ATOM 3232 C CA . VAL A 1 437 ? 7.096 1.307 -3.356 1.00 97.62 437 VAL A CA 1
ATOM 3233 C C . VAL A 1 437 ? 8.383 1.469 -4.159 1.00 97.62 437 VAL A C 1
ATOM 3235 O O . VAL A 1 437 ? 8.591 2.463 -4.858 1.00 97.62 437 VAL A O 1
ATOM 3238 N N . PHE A 1 438 ? 9.241 0.464 -4.059 1.00 98.06 438 PHE A N 1
ATOM 3239 C CA . PHE A 1 438 ? 10.433 0.279 -4.873 1.00 98.06 438 PHE A CA 1
ATOM 3240 C C . PHE A 1 438 ? 10.301 -1.007 -5.676 1.00 98.06 438 PHE A C 1
ATOM 3242 O O . PHE A 1 438 ? 9.545 -1.912 -5.315 1.00 98.06 438 PHE A O 1
ATOM 3249 N N . TYR A 1 439 ? 11.078 -1.123 -6.741 1.00 96.56 439 TYR A N 1
ATOM 3250 C CA . TYR A 1 439 ? 11.277 -2.404 -7.394 1.00 96.56 439 TYR A CA 1
ATOM 3251 C C . TYR A 1 439 ? 12.669 -2.505 -8.007 1.00 96.56 439 TYR A C 1
ATOM 3253 O O . TYR A 1 439 ? 13.346 -1.499 -8.230 1.00 96.56 439 TYR A O 1
ATOM 3261 N N . GLN A 1 440 ? 13.088 -3.744 -8.241 1.00 97.38 440 GLN A N 1
ATOM 3262 C CA . GLN A 1 440 ? 14.313 -4.081 -8.945 1.00 97.38 440 GLN A CA 1
ATOM 3263 C C . GLN A 1 440 ? 14.030 -5.050 -10.077 1.00 97.38 440 GLN A C 1
ATOM 3265 O O . GLN A 1 440 ? 13.250 -5.985 -9.905 1.00 97.38 440 GLN A O 1
ATOM 3270 N N . ILE A 1 441 ? 14.733 -4.869 -11.184 1.00 94.56 441 ILE A N 1
ATOM 3271 C CA . ILE A 1 441 ? 14.692 -5.712 -12.370 1.00 94.56 441 ILE A CA 1
ATOM 3272 C C . ILE A 1 441 ? 16.002 -6.502 -12.426 1.00 94.56 441 ILE A C 1
ATOM 3274 O O . ILE A 1 441 ? 17.085 -5.957 -12.195 1.00 94.56 441 ILE A O 1
ATOM 3278 N N . ALA A 1 442 ? 15.926 -7.796 -12.721 1.00 94.25 442 ALA A N 1
ATOM 3279 C CA . ALA A 1 442 ? 17.101 -8.561 -13.116 1.00 94.25 442 ALA A CA 1
ATOM 3280 C C . ALA A 1 442 ? 17.548 -8.083 -14.504 1.00 94.25 442 ALA A C 1
ATOM 3282 O O . ALA A 1 442 ? 16.722 -7.982 -15.405 1.00 94.25 442 ALA A O 1
ATOM 3283 N N . SER A 1 443 ? 18.840 -7.817 -14.699 1.00 87.69 443 SER A N 1
ATOM 3284 C CA . SER A 1 443 ? 19.358 -7.160 -15.913 1.00 87.69 443 SER A CA 1
ATOM 3285 C C . SER A 1 443 ? 18.925 -7.821 -17.228 1.00 87.69 443 SER A C 1
ATOM 3287 O O . SER A 1 443 ? 18.600 -7.119 -18.179 1.00 87.69 443 SER A O 1
ATOM 3289 N N . GLY A 1 444 ? 18.844 -9.154 -17.281 1.00 84.56 444 GLY A N 1
ATOM 3290 C CA . GLY A 1 444 ? 18.371 -9.879 -18.465 1.00 84.56 444 GLY A CA 1
ATOM 3291 C C . GLY A 1 444 ? 16.891 -9.653 -18.806 1.00 84.56 444 GLY A C 1
ATOM 3292 O O . GLY A 1 444 ? 16.492 -9.900 -19.934 1.00 84.56 444 GLY A O 1
ATOM 3293 N N . TYR A 1 445 ? 16.077 -9.154 -17.876 1.00 89.75 445 TYR A N 1
ATOM 3294 C CA . TYR A 1 445 ? 14.650 -8.856 -18.070 1.00 89.75 445 TYR A CA 1
ATOM 3295 C C . TYR A 1 445 ? 14.344 -7.352 -18.094 1.00 89.75 445 TYR A C 1
ATOM 3297 O O . TYR A 1 445 ? 13.176 -6.961 -18.068 1.00 89.75 445 TYR A O 1
ATOM 3305 N N . ALA A 1 446 ? 15.374 -6.509 -18.134 1.00 85.31 446 ALA A N 1
ATOM 3306 C CA . ALA A 1 446 ? 15.213 -5.098 -18.454 1.00 85.31 446 ALA A CA 1
ATOM 3307 C C . ALA A 1 446 ? 14.867 -4.916 -19.947 1.00 85.31 446 ALA A C 1
ATOM 3309 O O . ALA A 1 446 ? 15.036 -5.860 -20.730 1.00 85.31 446 ALA A O 1
ATOM 3310 N N . PRO A 1 447 ? 14.402 -3.731 -20.373 1.00 80.06 447 PRO A N 1
ATOM 3311 C CA . PRO A 1 447 ? 14.148 -3.457 -21.784 1.00 80.06 447 PRO A CA 1
ATOM 3312 C C . PRO A 1 447 ? 15.405 -3.694 -22.632 1.00 80.06 447 PRO A C 1
ATOM 3314 O O . PRO A 1 447 ? 16.500 -3.262 -22.274 1.00 80.06 447 PRO A O 1
ATOM 3317 N N . GLY A 1 448 ? 15.256 -4.442 -23.729 1.00 68.62 448 GLY A N 1
ATOM 3318 C CA . GLY A 1 448 ? 16.377 -4.878 -24.576 1.00 68.62 448 GLY A CA 1
ATOM 3319 C C . GLY A 1 448 ? 17.247 -6.005 -23.993 1.00 68.62 448 GLY A C 1
ATOM 3320 O O . GLY A 1 448 ? 18.226 -6.399 -24.625 1.00 68.62 448 GLY A O 1
ATOM 3321 N N . GLY A 1 449 ? 16.905 -6.537 -22.817 1.00 75.25 449 GLY A N 1
ATOM 3322 C CA . GLY A 1 449 ? 17.619 -7.638 -22.173 1.00 75.25 449 GLY A CA 1
ATOM 3323 C C . GLY A 1 449 ? 17.468 -8.989 -22.887 1.00 75.25 449 GLY A C 1
ATOM 3324 O O . GLY A 1 449 ? 16.630 -9.179 -23.767 1.00 75.25 449 GLY A O 1
ATOM 3325 N N . SER A 1 450 ? 18.284 -9.964 -22.477 1.00 80.00 450 SER A N 1
ATOM 3326 C CA . SER A 1 450 ? 18.349 -11.317 -23.054 1.00 80.00 450 SER A CA 1
ATOM 3327 C C . SER A 1 450 ? 17.135 -12.213 -22.761 1.00 80.00 450 SER A C 1
ATOM 3329 O O . SER A 1 450 ? 17.054 -13.327 -23.277 1.00 80.00 450 SER A O 1
ATOM 3331 N N . VAL A 1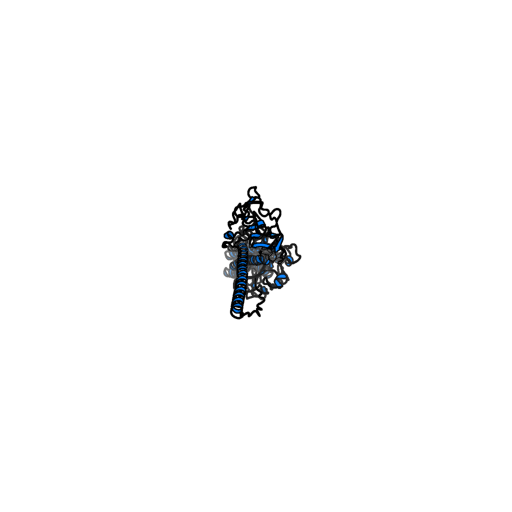 451 ? 16.211 -11.764 -21.908 1.00 85.44 451 VAL A N 1
ATOM 3332 C CA . VAL A 1 451 ? 15.084 -12.535 -21.353 1.00 85.44 451 VAL A CA 1
ATOM 3333 C C . VAL A 1 451 ? 15.566 -13.844 -20.704 1.00 85.44 451 VAL A C 1
ATOM 3335 O O . VAL A 1 451 ? 14.910 -14.886 -20.741 1.00 85.44 451 VAL A O 1
ATOM 3338 N N . SER A 1 452 ? 16.751 -13.800 -20.093 1.00 85.88 452 SER A N 1
ATOM 3339 C CA . SER A 1 452 ? 17.388 -14.927 -19.416 1.00 85.88 452 SER A CA 1
ATOM 3340 C C . SER A 1 452 ? 17.997 -14.495 -18.086 1.00 85.88 452 SER A C 1
ATOM 3342 O O . SER A 1 452 ? 18.246 -13.319 -17.830 1.00 85.88 452 SER A O 1
ATOM 3344 N N . CYS A 1 453 ? 18.214 -15.465 -17.196 1.00 77.00 453 CYS A N 1
ATOM 3345 C CA . CYS A 1 453 ? 18.749 -15.173 -15.872 1.00 77.00 453 CYS A CA 1
ATOM 3346 C C . CYS A 1 453 ? 20.272 -15.024 -15.823 1.00 77.00 453 CYS A C 1
ATOM 3348 O O . CYS A 1 453 ? 20.705 -14.522 -14.802 1.00 77.00 453 CYS A O 1
ATOM 3350 N N . ASP A 1 454 ? 21.058 -15.486 -16.811 1.00 62.12 454 ASP A N 1
ATOM 3351 C CA . ASP A 1 454 ? 22.537 -15.436 -16.951 1.00 62.12 454 ASP A CA 1
ATOM 3352 C C . ASP A 1 454 ? 23.368 -15.194 -15.658 1.00 62.12 454 ASP A C 1
ATOM 3354 O O . ASP A 1 454 ? 24.349 -14.458 -15.672 1.00 62.12 454 ASP A O 1
ATOM 3358 N N . SER A 1 455 ? 22.996 -15.828 -14.531 1.00 61.97 455 SER A N 1
ATOM 3359 C CA . SER A 1 455 ? 23.477 -15.637 -13.138 1.00 61.97 455 SER A CA 1
ATOM 3360 C C . SER A 1 455 ? 23.092 -14.357 -12.350 1.00 61.97 455 SER A C 1
ATOM 3362 O O . SER A 1 455 ? 23.482 -14.236 -11.192 1.00 61.97 455 SER A O 1
ATOM 3364 N N . ALA A 1 456 ? 22.273 -13.451 -12.891 1.00 77.06 456 ALA A N 1
ATOM 3365 C CA . ALA A 1 456 ? 21.888 -12.161 -12.295 1.00 77.06 456 ALA A CA 1
ATOM 3366 C C . ALA A 1 456 ? 20.427 -12.056 -11.789 1.00 77.06 456 ALA A C 1
ATOM 3368 O O . ALA A 1 456 ? 19.983 -10.969 -11.410 1.00 77.06 456 ALA A O 1
ATOM 3369 N N . CYS A 1 457 ? 19.658 -13.150 -11.781 1.00 91.88 457 CYS A N 1
ATOM 3370 C CA . CYS A 1 457 ? 18.287 -13.138 -11.258 1.00 91.88 457 CYS A CA 1
ATOM 3371 C C . CYS A 1 457 ? 18.224 -12.883 -9.747 1.00 91.88 457 CYS A C 1
ATOM 3373 O O . CYS A 1 457 ? 19.162 -13.153 -8.995 1.00 91.88 457 CYS A O 1
ATOM 3375 N N . LEU A 1 458 ? 17.094 -12.334 -9.307 1.00 95.50 458 LEU A N 1
ATOM 3376 C CA . LEU A 1 458 ? 16.938 -11.872 -7.936 1.00 95.50 458 LEU A CA 1
ATOM 3377 C C . LEU A 1 458 ? 16.616 -13.038 -6.994 1.00 95.50 458 LEU A C 1
ATOM 3379 O O . LEU A 1 458 ? 15.934 -14.006 -7.352 1.00 95.50 458 LEU A O 1
ATOM 3383 N N . THR A 1 459 ? 17.082 -12.922 -5.756 1.00 95.31 459 THR A N 1
ATOM 3384 C CA . THR A 1 459 ? 16.798 -13.868 -4.668 1.00 95.31 459 THR A CA 1
ATOM 3385 C C . THR A 1 459 ? 16.042 -13.158 -3.559 1.00 95.31 459 THR A C 1
ATOM 3387 O O . THR A 1 459 ? 16.395 -12.036 -3.202 1.00 95.31 459 THR A O 1
ATOM 3390 N N . ILE A 1 460 ? 15.059 -13.824 -2.954 1.00 96.38 460 ILE A N 1
ATOM 3391 C CA . ILE A 1 460 ? 14.371 -13.313 -1.762 1.00 96.38 460 ILE A CA 1
ATOM 3392 C C . ILE A 1 460 ? 14.480 -14.374 -0.676 1.00 96.38 460 ILE A C 1
ATOM 3394 O O . ILE A 1 460 ? 14.052 -15.516 -0.855 1.00 96.38 460 ILE A O 1
ATOM 3398 N N . SER A 1 461 ? 15.075 -13.993 0.445 1.00 95.75 461 SER A N 1
ATOM 3399 C CA . SER A 1 461 ? 15.222 -14.837 1.629 1.00 95.75 461 SER A CA 1
ATOM 3400 C C . SER A 1 461 ? 14.257 -14.415 2.743 1.00 95.75 461 SER A C 1
ATOM 3402 O O . SER A 1 461 ? 13.498 -13.456 2.600 1.00 95.75 461 SER A O 1
ATOM 3404 N N . GLY A 1 462 ? 14.277 -15.148 3.855 1.00 95.81 462 GLY A N 1
ATOM 3405 C CA . GLY A 1 462 ? 13.404 -14.891 4.996 1.00 95.81 462 GLY A CA 1
ATOM 3406 C C . GLY A 1 462 ? 12.068 -15.631 4.924 1.00 95.81 462 GLY A C 1
ATOM 3407 O O . GLY A 1 462 ? 11.654 -16.171 3.900 1.00 95.81 462 GLY A O 1
ATOM 3408 N N . THR A 1 463 ? 11.405 -15.695 6.070 1.00 95.19 463 THR A N 1
ATOM 3409 C CA . THR A 1 463 ? 10.162 -16.448 6.305 1.00 95.19 463 THR A CA 1
ATOM 3410 C C . THR A 1 463 ? 8.938 -15.845 5.617 1.00 95.19 463 THR A C 1
ATOM 3412 O O . THR A 1 463 ? 7.921 -16.529 5.475 1.00 95.19 463 THR A O 1
ATOM 3415 N N . GLY A 1 464 ? 9.001 -14.572 5.220 1.00 92.69 464 GLY A N 1
ATOM 3416 C CA . GLY A 1 464 ? 7.940 -13.893 4.483 1.00 92.69 464 GLY A CA 1
ATOM 3417 C C . GLY A 1 464 ? 7.876 -14.336 3.021 1.00 92.69 464 GLY A C 1
ATOM 3418 O O . GLY A 1 464 ? 6.787 -14.365 2.445 1.00 92.69 464 GLY A O 1
ATOM 3419 N N . ASN A 1 465 ? 9.005 -14.769 2.443 1.00 93.75 465 ASN A N 1
ATOM 3420 C CA . ASN A 1 465 ? 9.009 -15.413 1.137 1.00 93.75 465 ASN A CA 1
ATOM 3421 C C . ASN A 1 465 ? 8.577 -16.878 1.282 1.00 93.75 465 ASN A C 1
ATOM 3423 O O . ASN A 1 465 ? 9.328 -17.735 1.743 1.00 93.75 465 ASN A O 1
ATOM 3427 N N . THR A 1 466 ? 7.345 -17.164 0.875 1.00 87.38 466 THR A N 1
ATOM 3428 C CA . THR A 1 466 ? 6.761 -18.517 0.922 1.00 87.38 466 THR A CA 1
ATOM 3429 C C . THR A 1 466 ? 6.802 -19.233 -0.427 1.00 87.38 466 THR A C 1
ATOM 3431 O O . THR A 1 466 ? 6.348 -20.370 -0.536 1.00 87.38 466 THR A O 1
ATOM 3434 N N . VAL A 1 467 ? 7.351 -18.572 -1.446 1.00 85.56 467 VAL A N 1
ATOM 3435 C CA . VAL A 1 467 ? 7.360 -19.027 -2.833 1.00 85.56 467 VAL A CA 1
ATOM 3436 C C . VAL A 1 467 ? 8.697 -19.703 -3.159 1.00 85.56 467 VAL A C 1
ATOM 3438 O O . VAL A 1 467 ? 9.763 -19.283 -2.702 1.00 85.56 467 VAL A O 1
ATOM 3441 N N . THR A 1 468 ? 8.644 -20.782 -3.943 1.00 81.31 468 THR A N 1
ATOM 3442 C CA . THR A 1 468 ? 9.829 -21.464 -4.486 1.00 81.31 468 THR A CA 1
ATOM 3443 C C . THR A 1 468 ? 10.425 -20.685 -5.660 1.00 81.31 468 THR A C 1
ATOM 3445 O O . THR A 1 468 ? 9.719 -19.956 -6.338 1.00 81.31 468 THR A O 1
ATOM 3448 N N . GLY A 1 469 ? 11.714 -20.862 -5.960 1.00 81.62 469 GLY A N 1
ATOM 3449 C CA . GLY A 1 469 ? 12.346 -20.182 -7.105 1.00 81.62 469 GLY A CA 1
ATOM 3450 C C . GLY A 1 469 ? 13.140 -18.924 -6.747 1.00 81.62 469 GLY A C 1
ATOM 3451 O O . GLY A 1 469 ? 13.485 -18.140 -7.624 1.00 81.62 469 GLY A O 1
ATOM 3452 N N . SER A 1 470 ? 13.494 -18.729 -5.473 1.00 86.56 470 SER A N 1
ATOM 3453 C CA . SER A 1 470 ? 14.522 -17.741 -5.122 1.00 86.56 470 SER A CA 1
ATOM 3454 C C . SER A 1 470 ? 15.790 -17.981 -5.950 1.00 86.56 470 SER A C 1
ATOM 3456 O O . SER A 1 470 ? 16.296 -19.103 -5.994 1.00 86.56 470 SER A O 1
ATOM 3458 N N . GLY A 1 471 ? 16.275 -16.934 -6.622 1.00 86.75 471 GLY A N 1
ATOM 3459 C CA . GLY A 1 471 ? 17.379 -17.008 -7.585 1.00 86.75 471 GLY A CA 1
ATOM 3460 C C . GLY A 1 471 ? 16.931 -17.114 -9.039 1.00 86.75 471 GLY A C 1
ATOM 3461 O O . GLY A 1 471 ? 17.768 -17.055 -9.934 1.00 86.75 471 GLY A O 1
ATOM 3462 N N . THR A 1 472 ? 15.626 -17.226 -9.296 1.00 89.62 472 THR A N 1
ATOM 3463 C CA . THR A 1 472 ? 15.041 -17.206 -10.646 1.00 89.62 472 THR A CA 1
ATOM 3464 C C . THR A 1 472 ? 14.078 -16.039 -10.851 1.00 89.62 472 THR A C 1
ATOM 3466 O O . THR A 1 472 ? 13.392 -15.982 -11.870 1.00 89.62 472 THR A O 1
ATOM 3469 N N . TYR A 1 473 ? 13.974 -15.124 -9.883 1.00 94.19 473 TYR A N 1
ATOM 3470 C CA . TYR A 1 473 ? 13.043 -14.007 -9.974 1.00 94.19 473 TYR A CA 1
ATOM 3471 C C . TYR A 1 473 ? 13.552 -12.969 -10.975 1.00 94.19 473 TYR A C 1
ATOM 3473 O O . TYR A 1 473 ? 14.709 -12.547 -10.931 1.00 94.19 473 TYR A O 1
ATOM 3481 N N . ARG A 1 474 ? 12.659 -12.563 -11.877 1.00 94.44 474 ARG A N 1
ATOM 3482 C CA . ARG A 1 474 ? 12.911 -11.603 -12.957 1.00 94.44 474 ARG A CA 1
ATOM 3483 C C . ARG A 1 474 ? 12.854 -10.163 -12.456 1.00 94.44 474 ARG A C 1
ATOM 3485 O O . ARG A 1 474 ? 13.558 -9.305 -12.972 1.00 94.44 474 ARG A O 1
ATOM 3492 N N . ALA A 1 475 ? 12.023 -9.915 -11.450 1.00 96.00 475 ALA A N 1
ATOM 3493 C CA . ALA A 1 475 ? 11.948 -8.658 -10.724 1.00 96.00 475 ALA A CA 1
ATOM 3494 C C . ALA A 1 475 ? 11.495 -8.906 -9.275 1.00 96.00 475 ALA A C 1
ATOM 3496 O O . ALA A 1 475 ? 11.035 -9.999 -8.926 1.00 96.00 475 ALA A O 1
ATOM 3497 N N . ALA A 1 476 ? 11.650 -7.899 -8.420 1.00 97.12 476 ALA A N 1
ATOM 3498 C CA . ALA A 1 476 ? 11.182 -7.907 -7.040 1.00 97.12 476 ALA A CA 1
ATOM 3499 C C . ALA A 1 476 ? 10.614 -6.533 -6.685 1.00 97.12 476 ALA A C 1
ATOM 3501 O O . ALA A 1 476 ? 11.249 -5.518 -6.955 1.00 97.12 476 ALA A O 1
ATOM 3502 N N . ILE A 1 477 ? 9.435 -6.508 -6.071 1.00 98.25 477 ILE A N 1
ATOM 3503 C CA . ILE A 1 477 ? 8.809 -5.309 -5.508 1.00 98.25 477 ILE A CA 1
ATOM 3504 C C . ILE A 1 477 ? 9.152 -5.269 -4.028 1.00 98.25 477 ILE A C 1
ATOM 3506 O O . ILE A 1 477 ? 8.970 -6.276 -3.349 1.00 98.25 477 ILE A O 1
ATOM 3510 N N . ALA A 1 478 ? 9.586 -4.120 -3.523 1.00 98.38 478 ALA A N 1
ATOM 3511 C CA . ALA A 1 478 ? 9.757 -3.867 -2.100 1.00 98.38 478 ALA A CA 1
ATOM 3512 C C . ALA A 1 478 ? 8.823 -2.728 -1.675 1.00 98.38 478 ALA A C 1
ATOM 3514 O O . ALA A 1 478 ? 8.910 -1.616 -2.195 1.00 98.38 478 ALA A O 1
ATOM 3515 N N . VAL A 1 479 ? 7.920 -3.007 -0.740 1.00 98.50 479 VAL A N 1
ATOM 3516 C CA . VAL A 1 479 ? 7.066 -2.004 -0.100 1.00 98.50 479 VAL A CA 1
ATOM 3517 C C . VAL A 1 479 ? 7.631 -1.741 1.284 1.00 98.50 479 VAL A C 1
ATOM 3519 O O . VAL A 1 479 ? 7.673 -2.647 2.118 1.00 98.50 479 VAL A O 1
ATOM 3522 N N . ALA A 1 480 ? 8.069 -0.506 1.510 1.00 98.00 480 ALA A N 1
ATOM 3523 C CA . ALA A 1 480 ? 8.598 -0.088 2.795 1.00 98.00 480 ALA A CA 1
ATOM 3524 C C . ALA A 1 480 ? 7.510 -0.182 3.876 1.00 98.00 480 ALA A C 1
ATOM 3526 O O . ALA A 1 480 ? 6.394 0.326 3.692 1.00 98.00 480 ALA A O 1
ATOM 3527 N N . GLY A 1 481 ? 7.840 -0.815 5.002 1.00 95.94 481 GLY A N 1
ATOM 3528 C CA . GLY A 1 481 ? 6.968 -0.855 6.172 1.00 95.94 481 GLY A CA 1
ATOM 3529 C C . GLY A 1 481 ? 7.000 0.472 6.933 1.00 95.94 481 GLY A C 1
ATOM 3530 O O . GLY A 1 481 ? 7.341 1.517 6.381 1.00 95.94 481 GLY A O 1
ATOM 3531 N N . LYS A 1 482 ? 6.631 0.465 8.218 1.00 92.50 482 LYS A N 1
ATOM 3532 C CA . LYS A 1 482 ? 6.673 1.670 9.076 1.00 92.50 482 LYS A CA 1
ATOM 3533 C C . LYS A 1 482 ? 8.082 2.266 9.186 1.00 92.50 482 LYS A C 1
ATOM 3535 O O . LYS A 1 482 ? 9.074 1.552 9.070 1.00 92.50 482 LYS A O 1
ATOM 3540 N N . MET A 1 483 ? 8.173 3.557 9.510 1.00 91.94 483 MET A N 1
ATOM 3541 C CA . MET A 1 483 ? 9.460 4.200 9.811 1.00 91.94 483 MET A CA 1
ATOM 3542 C C . MET A 1 483 ? 10.262 3.438 10.875 1.00 91.94 483 MET A C 1
ATOM 3544 O O . MET A 1 483 ? 9.708 2.862 11.822 1.00 91.94 483 MET A O 1
ATOM 3548 N N . LYS A 1 484 ? 11.589 3.489 10.737 1.00 86.56 484 LYS A N 1
ATOM 3549 C CA . LYS A 1 484 ? 12.525 2.868 11.677 1.00 86.56 484 LYS A CA 1
ATOM 3550 C C . LYS A 1 484 ? 12.409 3.526 13.056 1.00 86.56 484 LYS A C 1
ATOM 3552 O O . LYS A 1 484 ? 12.105 4.719 13.148 1.00 86.56 484 LYS A O 1
ATOM 3557 N N . PRO A 1 485 ? 12.684 2.799 14.152 1.00 84.88 485 PRO A N 1
ATOM 3558 C CA . PRO A 1 485 ? 12.699 3.396 15.483 1.00 84.88 485 PRO A CA 1
ATOM 3559 C C . PRO A 1 485 ? 13.595 4.646 15.548 1.00 84.88 485 PRO A C 1
ATOM 3561 O O . PRO A 1 485 ? 14.762 4.600 15.170 1.00 84.88 485 PRO A O 1
ATOM 3564 N N . GLY A 1 486 ? 13.043 5.763 16.034 1.00 85.06 486 GLY A N 1
ATOM 3565 C CA . GLY A 1 486 ? 13.749 7.047 16.161 1.00 85.06 486 GLY A CA 1
ATOM 3566 C C . GLY A 1 486 ? 13.707 7.945 14.920 1.00 85.06 486 GLY A C 1
ATOM 3567 O O . GLY A 1 486 ? 14.078 9.114 15.011 1.00 85.06 486 GLY A O 1
ATOM 3568 N N . GLN A 1 487 ? 13.216 7.447 13.786 1.00 90.06 487 GLN A N 1
ATOM 3569 C CA . GLN A 1 487 ? 13.012 8.245 12.582 1.00 90.06 487 GLN A CA 1
ATOM 3570 C C . GLN A 1 487 ? 11.718 9.068 12.693 1.00 90.06 487 GLN A C 1
ATOM 3572 O O . GLN A 1 487 ? 10.672 8.550 13.081 1.00 90.06 487 GLN A O 1
ATOM 3577 N N . THR A 1 488 ? 11.789 10.361 12.366 1.00 88.00 488 THR A N 1
ATOM 3578 C CA . THR A 1 488 ? 10.643 11.294 12.429 1.00 88.00 488 THR A CA 1
ATOM 3579 C C . THR A 1 488 ? 10.112 11.701 11.055 1.00 88.00 488 THR A C 1
ATOM 3581 O O . THR A 1 488 ? 9.009 12.232 10.961 1.00 88.00 488 THR A O 1
ATOM 3584 N N . SER A 1 489 ? 10.891 11.479 9.995 1.00 92.06 489 SER A N 1
ATOM 3585 C CA . SER A 1 489 ? 10.510 11.715 8.600 1.00 92.06 489 SER A CA 1
ATOM 3586 C C . SER A 1 489 ? 11.408 10.906 7.661 1.00 92.06 489 SER A C 1
ATOM 3588 O O . SER A 1 489 ? 12.451 10.396 8.082 1.00 92.06 489 SER A O 1
ATOM 3590 N N . ARG A 1 490 ? 11.013 10.794 6.390 1.00 93.81 490 ARG A N 1
ATOM 3591 C CA . ARG A 1 490 ? 11.806 10.147 5.341 1.00 93.81 490 ARG A CA 1
ATOM 3592 C C . ARG A 1 490 ? 12.295 11.171 4.327 1.00 93.81 490 ARG A C 1
ATOM 3594 O O . ARG A 1 490 ? 11.497 11.941 3.793 1.00 93.81 490 ARG A O 1
ATOM 3601 N N . ASN A 1 491 ? 13.578 11.141 3.996 1.00 93.81 491 ASN A N 1
ATOM 3602 C CA . ASN A 1 491 ? 14.098 11.825 2.826 1.00 93.81 491 ASN A CA 1
ATOM 3603 C C . ASN A 1 491 ? 13.800 10.988 1.576 1.00 93.81 491 ASN A C 1
ATOM 3605 O O . ASN A 1 491 ? 14.370 9.916 1.390 1.00 93.81 491 ASN A O 1
ATOM 3609 N N . ALA A 1 492 ? 12.917 11.488 0.709 1.00 91.19 492 ALA A N 1
ATOM 3610 C CA . ALA A 1 492 ? 12.458 10.789 -0.491 1.00 91.19 492 ALA A CA 1
ATOM 3611 C C . ALA A 1 492 ? 13.583 10.337 -1.442 1.00 91.19 492 ALA A C 1
ATOM 3613 O O . ALA A 1 492 ? 13.378 9.352 -2.147 1.00 91.19 492 ALA A O 1
ATOM 3614 N N . THR A 1 493 ? 14.753 10.990 -1.408 1.00 92.31 493 THR A N 1
ATOM 3615 C CA . THR A 1 493 ? 15.906 10.668 -2.266 1.00 92.31 493 THR A CA 1
ATOM 3616 C C . THR A 1 493 ? 16.846 9.609 -1.676 1.00 92.31 493 THR A C 1
ATOM 3618 O O . THR A 1 493 ? 17.817 9.230 -2.326 1.00 92.31 493 THR A O 1
ATOM 3621 N N . LEU A 1 494 ? 16.621 9.144 -0.440 1.00 93.25 494 LEU A N 1
ATOM 3622 C CA . LEU A 1 494 ? 17.500 8.191 0.245 1.00 93.25 494 LEU A CA 1
ATOM 3623 C C . LEU A 1 494 ? 16.801 6.849 0.454 1.00 93.25 494 LEU A C 1
ATOM 3625 O O . LEU A 1 494 ? 15.912 6.728 1.289 1.00 93.25 494 LEU A O 1
ATOM 3629 N N . VAL A 1 495 ? 17.273 5.796 -0.220 1.00 95.75 495 VAL A N 1
ATOM 3630 C CA . VAL A 1 495 ? 16.766 4.419 -0.029 1.00 95.75 495 VAL A CA 1
ATOM 3631 C C . VAL A 1 495 ? 16.878 3.973 1.433 1.00 95.75 495 VAL A C 1
ATOM 3633 O O . VAL A 1 495 ? 16.010 3.267 1.938 1.00 95.75 495 VAL A O 1
ATOM 3636 N N . SER A 1 496 ? 17.920 4.419 2.143 1.00 94.44 496 SER A N 1
ATOM 3637 C CA . SER A 1 496 ? 18.168 4.077 3.548 1.00 94.44 496 SER A CA 1
ATOM 3638 C C . SER A 1 496 ? 17.147 4.621 4.533 1.00 94.44 496 SER A C 1
ATOM 3640 O O . SER A 1 496 ? 17.045 4.081 5.633 1.00 94.44 496 SER A O 1
ATOM 3642 N N . ASP A 1 497 ? 16.385 5.641 4.152 1.00 95.19 497 ASP A N 1
ATOM 3643 C CA . ASP A 1 497 ? 15.270 6.135 4.959 1.00 95.19 497 ASP A CA 1
ATOM 3644 C C . ASP A 1 497 ? 14.023 5.269 4.780 1.00 95.19 497 ASP A C 1
ATOM 3646 O O . ASP A 1 497 ? 13.037 5.480 5.491 1.00 95.19 497 ASP A O 1
ATOM 3650 N N . TYR A 1 498 ? 14.065 4.315 3.838 1.00 96.56 498 TYR A N 1
ATOM 3651 C CA . TYR A 1 498 ? 12.939 3.459 3.523 1.00 96.56 498 TYR A CA 1
ATOM 3652 C C . TYR A 1 498 ? 13.113 1.979 3.771 1.00 96.56 498 TYR A C 1
ATOM 3654 O O . TYR A 1 498 ? 12.227 1.406 4.387 1.00 96.56 498 TYR A O 1
ATOM 3662 N N . LEU A 1 499 ? 14.203 1.404 3.275 1.00 97.25 499 LEU A N 1
ATOM 3663 C CA . LEU A 1 499 ? 14.429 -0.036 3.272 1.00 97.25 499 LEU A CA 1
ATOM 3664 C C . LEU A 1 499 ? 15.546 -0.407 4.253 1.00 97.25 499 LEU A C 1
ATOM 3666 O O . LEU A 1 499 ? 16.390 0.432 4.608 1.00 97.25 499 LEU A O 1
ATOM 3670 N N . GLU A 1 500 ? 15.588 -1.664 4.687 1.00 94.94 500 GLU A N 1
ATOM 3671 C CA . GLU A 1 500 ? 16.596 -2.175 5.622 1.00 94.94 500 GLU A CA 1
ATOM 3672 C C . GLU A 1 500 ? 17.517 -3.240 5.028 1.00 94.94 500 GLU A C 1
ATOM 3674 O O . GLU A 1 500 ? 17.143 -4.001 4.141 1.00 94.94 500 GLU A O 1
ATOM 3679 N N . LEU A 1 501 ? 18.739 -3.319 5.570 1.00 95.19 501 LEU A N 1
ATOM 3680 C CA . LEU A 1 501 ? 19.666 -4.434 5.356 1.00 95.19 501 LEU A CA 1
ATOM 3681 C C . LEU A 1 501 ? 19.817 -4.818 3.869 1.00 95.19 501 LEU A C 1
ATOM 3683 O O . LEU A 1 501 ? 20.275 -3.990 3.078 1.00 95.19 501 LEU A O 1
ATOM 3687 N N . LEU A 1 502 ? 19.463 -6.049 3.470 1.00 96.25 502 LEU A N 1
ATOM 3688 C CA . LEU A 1 502 ? 19.610 -6.511 2.084 1.00 96.25 502 LEU A CA 1
ATOM 3689 C C . LEU A 1 502 ? 18.716 -5.752 1.097 1.00 96.25 502 LEU A C 1
ATOM 3691 O O . LEU A 1 502 ? 19.082 -5.625 -0.072 1.00 96.25 502 LEU A O 1
ATOM 3695 N N . ASN A 1 503 ? 17.593 -5.200 1.558 1.00 97.12 503 ASN A N 1
ATOM 3696 C CA . ASN A 1 503 ? 16.666 -4.436 0.725 1.00 97.12 503 ASN A CA 1
ATOM 3697 C C . ASN A 1 503 ? 17.188 -3.028 0.408 1.00 97.12 503 ASN A C 1
ATOM 3699 O O . ASN A 1 503 ? 16.667 -2.375 -0.489 1.00 97.12 503 ASN A O 1
ATOM 3703 N N . GLN A 1 504 ? 18.233 -2.572 1.103 1.00 95.94 504 GLN A N 1
ATOM 3704 C CA . GLN A 1 504 ? 18.853 -1.256 0.930 1.00 95.94 504 GLN A CA 1
ATOM 3705 C C . GLN A 1 504 ? 20.297 -1.338 0.426 1.00 95.94 504 GLN A C 1
ATOM 3707 O O . GLN A 1 504 ? 20.726 -0.521 -0.391 1.00 95.94 504 GLN A O 1
ATOM 3712 N N . SER A 1 505 ? 21.072 -2.294 0.932 1.00 96.12 505 SER A N 1
ATOM 3713 C CA . SER A 1 505 ? 22.507 -2.379 0.677 1.00 96.12 505 SER A CA 1
ATOM 3714 C C . SER A 1 505 ? 22.794 -2.694 -0.789 1.00 96.12 505 SER A C 1
ATOM 3716 O O . SER A 1 505 ? 22.271 -3.665 -1.340 1.00 96.12 505 SER A O 1
ATOM 3718 N N . GLY A 1 506 ? 23.640 -1.878 -1.424 1.00 94.12 506 GLY A N 1
ATOM 3719 C CA . GLY A 1 506 ? 24.010 -2.041 -2.833 1.00 94.12 506 GLY A CA 1
ATOM 3720 C C . GLY A 1 506 ? 22.870 -1.761 -3.818 1.00 94.12 506 GLY A C 1
ATOM 3721 O O . GLY A 1 506 ? 22.960 -2.187 -4.971 1.00 94.12 506 GLY A O 1
ATOM 3722 N N . LYS A 1 507 ? 21.800 -1.082 -3.377 1.00 94.75 507 LYS A N 1
ATOM 3723 C CA . LYS A 1 507 ? 20.693 -0.637 -4.229 1.00 94.75 507 LYS A CA 1
ATOM 3724 C C . LYS A 1 507 ? 20.916 0.803 -4.693 1.00 94.75 507 LYS A C 1
ATOM 3726 O O . LYS A 1 507 ? 21.027 1.718 -3.880 1.00 94.75 507 LYS A O 1
ATOM 3731 N N . ALA A 1 508 ? 20.993 0.974 -6.002 1.00 91.62 508 ALA A N 1
ATOM 3732 C CA . ALA A 1 508 ? 21.116 2.231 -6.736 1.00 91.62 508 ALA A CA 1
ATOM 3733 C C . ALA A 1 508 ? 20.625 1.969 -8.167 1.00 91.62 508 ALA A C 1
ATOM 3735 O O . ALA A 1 508 ? 20.320 0.817 -8.477 1.00 91.62 508 ALA A O 1
ATOM 3736 N N . ASP A 1 509 ? 20.616 2.975 -9.042 1.00 86.88 509 ASP A N 1
ATOM 3737 C CA . ASP A 1 509 ? 20.174 2.823 -10.437 1.00 86.88 509 ASP A CA 1
ATOM 3738 C C . ASP A 1 509 ? 20.772 1.578 -11.109 1.00 86.88 509 ASP A C 1
ATOM 3740 O O . ASP A 1 509 ? 20.048 0.797 -11.717 1.00 86.88 509 ASP A O 1
ATOM 3744 N N . ILE A 1 510 ? 22.065 1.317 -10.888 1.00 89.06 510 ILE A N 1
ATOM 3745 C CA . ILE A 1 510 ? 22.723 0.056 -11.246 1.00 89.06 510 ILE A CA 1
ATOM 3746 C C . ILE A 1 510 ? 23.063 -0.698 -9.948 1.00 89.06 510 ILE A C 1
ATOM 3748 O O . ILE A 1 510 ? 24.080 -0.405 -9.311 1.00 89.06 510 ILE A O 1
ATOM 3752 N N . PRO A 1 511 ? 22.221 -1.650 -9.508 1.00 92.75 511 PRO A N 1
ATOM 3753 C CA . PRO A 1 511 ? 22.401 -2.331 -8.237 1.00 92.75 511 PRO A CA 1
ATOM 3754 C C . PRO A 1 511 ? 23.545 -3.347 -8.311 1.00 92.75 511 PRO A C 1
ATOM 3756 O O . PRO A 1 511 ? 23.642 -4.139 -9.246 1.00 92.75 511 PRO A O 1
ATOM 3759 N N . THR A 1 512 ? 24.382 -3.381 -7.274 1.00 93.19 512 THR A N 1
ATOM 3760 C CA . THR A 1 512 ? 25.429 -4.406 -7.094 1.00 93.19 512 THR A CA 1
ATOM 3761 C C . THR A 1 512 ? 24.938 -5.608 -6.289 1.00 93.19 512 THR A C 1
ATOM 3763 O O . THR A 1 512 ? 25.616 -6.631 -6.214 1.00 93.19 512 THR A O 1
ATOM 3766 N N . ASN A 1 513 ? 23.750 -5.493 -5.692 1.00 93.75 513 ASN A N 1
ATOM 3767 C CA . ASN A 1 513 ? 23.111 -6.526 -4.892 1.00 93.75 513 ASN A CA 1
ATOM 3768 C C . ASN A 1 513 ? 21.753 -6.916 -5.497 1.00 93.75 513 ASN A C 1
ATOM 3770 O O . ASN A 1 513 ? 20.866 -6.076 -5.665 1.00 93.75 513 ASN A O 1
ATOM 3774 N N . THR A 1 514 ? 21.559 -8.204 -5.770 1.00 94.38 514 THR A N 1
ATOM 3775 C CA . THR A 1 514 ? 20.316 -8.792 -6.309 1.00 94.38 514 THR A CA 1
ATOM 3776 C C . THR A 1 514 ? 19.490 -9.535 -5.257 1.00 94.38 514 THR A C 1
ATOM 3778 O O . THR A 1 514 ? 18.436 -10.093 -5.560 1.00 94.38 514 THR A O 1
ATOM 3781 N N . SER A 1 515 ? 19.947 -9.535 -4.006 1.00 95.88 515 SER A N 1
ATOM 3782 C CA . SER A 1 515 ? 19.259 -10.160 -2.883 1.00 95.88 515 SER A CA 1
ATOM 3783 C C . SER A 1 515 ? 18.285 -9.207 -2.206 1.00 95.88 515 SER A C 1
ATOM 3785 O O . SER A 1 515 ? 18.504 -7.997 -2.158 1.00 95.88 515 SER A O 1
ATOM 3787 N N . PHE A 1 516 ? 17.227 -9.794 -1.664 1.00 97.62 516 PHE A N 1
ATOM 3788 C CA . PHE A 1 516 ? 16.231 -9.174 -0.806 1.00 97.62 516 PHE A CA 1
ATOM 3789 C C . PHE A 1 516 ? 15.914 -10.113 0.362 1.00 97.62 516 PHE A C 1
ATOM 3791 O O . PHE A 1 516 ? 16.192 -11.320 0.324 1.00 97.62 516 PHE A O 1
ATOM 3798 N N . GLU A 1 517 ? 15.279 -9.574 1.390 1.00 97.19 517 GLU A N 1
ATOM 3799 C CA . GLU A 1 517 ? 14.755 -10.344 2.509 1.00 97.19 517 GLU A CA 1
ATOM 3800 C C . GLU A 1 517 ? 13.399 -9.806 2.965 1.00 97.19 517 GLU A C 1
ATOM 3802 O O . GLU A 1 517 ? 13.125 -8.610 2.894 1.00 97.19 517 GLU A O 1
ATOM 3807 N N . THR A 1 518 ? 12.526 -10.699 3.418 1.00 97.44 518 THR A N 1
ATOM 3808 C CA . THR A 1 518 ? 11.227 -10.321 3.980 1.00 97.44 518 THR A CA 1
ATOM 3809 C C . THR A 1 518 ? 10.777 -11.359 5.005 1.00 97.44 518 THR A C 1
ATOM 3811 O O . THR A 1 518 ? 11.038 -12.559 4.861 1.00 97.44 518 THR A O 1
ATOM 3814 N N . TYR A 1 519 ? 10.107 -10.913 6.066 1.00 96.62 519 TYR A N 1
ATOM 3815 C CA . TYR A 1 519 ? 9.770 -11.738 7.230 1.00 96.62 519 TYR A CA 1
ATOM 3816 C C . TYR A 1 519 ? 8.279 -11.660 7.558 1.00 96.62 519 TYR A C 1
ATOM 3818 O O . TYR A 1 519 ? 7.596 -10.697 7.207 1.00 96.62 519 TYR A O 1
ATOM 3826 N N . LYS A 1 520 ? 7.743 -12.681 8.235 1.00 94.62 520 LYS A N 1
ATOM 3827 C CA . LYS A 1 520 ? 6.358 -12.627 8.718 1.00 94.62 520 LYS A CA 1
ATOM 3828 C C . LYS A 1 520 ? 6.284 -11.672 9.905 1.00 94.62 520 LYS A C 1
ATOM 3830 O O . LYS A 1 520 ? 7.212 -11.577 10.697 1.00 94.62 520 LYS A O 1
ATOM 3835 N N . THR A 1 521 ? 5.139 -11.022 10.080 1.00 92.44 521 THR A N 1
ATOM 3836 C CA . THR A 1 521 ? 4.936 -9.968 11.093 1.00 92.44 521 THR A CA 1
ATOM 3837 C C . THR A 1 521 ? 5.129 -10.420 12.544 1.00 92.44 521 THR A C 1
ATOM 3839 O O . THR A 1 521 ? 5.282 -9.584 13.433 1.00 92.44 521 THR A O 1
ATOM 3842 N N . PHE A 1 522 ? 5.102 -11.730 12.798 1.00 92.19 522 PHE A N 1
ATOM 3843 C CA . PHE A 1 522 ? 5.322 -12.327 14.115 1.00 92.19 522 PHE A CA 1
ATOM 3844 C C . PHE A 1 522 ? 6.764 -12.801 14.347 1.00 92.19 522 PHE A C 1
ATOM 3846 O O . PHE A 1 522 ? 7.080 -13.237 15.453 1.00 92.19 522 PHE A O 1
ATOM 3853 N N . ASP A 1 523 ? 7.636 -12.725 13.339 1.00 94.50 523 ASP A N 1
ATOM 3854 C CA . ASP A 1 523 ? 9.045 -13.081 13.488 1.00 94.50 523 ASP A CA 1
ATOM 3855 C C . ASP A 1 523 ? 9.824 -11.929 14.131 1.00 94.50 523 ASP A C 1
ATOM 3857 O O . ASP A 1 523 ? 9.554 -10.752 13.884 1.00 94.50 523 ASP A O 1
ATOM 3861 N N . ALA A 1 524 ? 10.834 -12.253 14.940 1.00 94.19 524 ALA A N 1
ATOM 3862 C CA . ALA A 1 524 ? 11.645 -11.242 15.623 1.00 94.19 524 ALA A CA 1
ATOM 3863 C C . ALA A 1 524 ? 12.352 -10.300 14.629 1.00 94.19 524 ALA A C 1
ATOM 3865 O O . ALA A 1 524 ? 12.431 -9.094 14.859 1.00 94.19 524 ALA A O 1
ATOM 3866 N N . GLN A 1 525 ? 12.798 -10.843 13.494 1.00 94.81 525 GLN A N 1
ATOM 3867 C CA . GLN A 1 525 ? 13.460 -10.113 12.413 1.00 94.81 525 GLN A CA 1
ATOM 3868 C C . GLN A 1 525 ? 12.562 -9.049 11.775 1.00 94.81 525 GLN A C 1
ATOM 3870 O O . GLN A 1 525 ? 13.082 -8.052 11.284 1.00 94.81 525 GLN A O 1
ATOM 3875 N N . TYR A 1 526 ? 11.233 -9.194 11.842 1.00 93.44 526 TYR A N 1
ATOM 3876 C CA . TYR A 1 526 ? 10.305 -8.183 11.327 1.00 93.44 526 TYR A CA 1
ATOM 3877 C C . TYR A 1 526 ? 10.421 -6.841 12.069 1.00 93.44 526 TYR A C 1
ATOM 3879 O O . TYR A 1 526 ? 10.067 -5.793 11.539 1.00 93.44 526 TYR A O 1
ATOM 3887 N N . GLN A 1 527 ? 10.950 -6.836 13.299 1.00 89.19 527 GLN A N 1
ATOM 3888 C CA . GLN A 1 527 ? 11.201 -5.589 14.028 1.00 89.19 527 GLN A CA 1
ATOM 3889 C C . GLN A 1 527 ? 12.379 -4.789 13.454 1.00 89.19 527 GLN A C 1
ATOM 3891 O O . GLN A 1 527 ? 12.454 -3.583 13.683 1.00 89.19 527 GLN A O 1
ATOM 3896 N N . THR A 1 528 ? 13.292 -5.451 12.737 1.00 90.69 528 THR A N 1
ATOM 3897 C CA . THR A 1 528 ? 14.486 -4.840 12.132 1.00 90.69 528 THR A CA 1
ATOM 3898 C C . THR A 1 528 ? 14.411 -4.729 10.617 1.00 90.69 528 THR A C 1
ATOM 3900 O O . THR A 1 528 ? 15.059 -3.847 10.071 1.00 90.69 528 THR A O 1
ATOM 3903 N N . VAL A 1 529 ? 13.663 -5.617 9.959 1.00 94.19 529 VAL A N 1
ATOM 3904 C CA . VAL A 1 529 ? 13.366 -5.565 8.526 1.00 94.19 529 VAL A CA 1
ATOM 3905 C C . VAL A 1 529 ? 11.867 -5.709 8.359 1.00 94.19 529 VAL A C 1
ATOM 3907 O O . VAL A 1 529 ? 11.331 -6.818 8.423 1.00 94.19 529 VAL A O 1
ATOM 3910 N N . ASN A 1 530 ? 11.192 -4.577 8.214 1.00 94.62 530 ASN A N 1
ATOM 3911 C CA . ASN A 1 530 ? 9.735 -4.545 8.144 1.00 94.62 530 ASN A CA 1
ATOM 3912 C C . ASN A 1 530 ? 9.211 -4.427 6.707 1.00 94.62 530 ASN A C 1
ATOM 3914 O O . ASN A 1 530 ? 7.997 -4.455 6.502 1.00 94.62 530 ASN A O 1
ATOM 3918 N N . ASP A 1 531 ? 10.123 -4.354 5.738 1.00 97.19 531 ASP A N 1
ATOM 3919 C CA . ASP A 1 531 ? 9.826 -4.339 4.314 1.00 97.19 531 ASP A CA 1
ATOM 3920 C C . ASP A 1 531 ? 9.096 -5.614 3.858 1.00 97.19 531 ASP A C 1
ATOM 3922 O O . ASP A 1 531 ? 9.526 -6.759 4.081 1.00 97.19 531 ASP A O 1
ATOM 3926 N N . LEU A 1 532 ? 8.008 -5.416 3.119 1.00 97.56 532 LEU A N 1
ATOM 3927 C CA . LEU A 1 532 ? 7.370 -6.482 2.365 1.00 97.56 532 LEU A CA 1
ATOM 3928 C C . LEU A 1 532 ? 8.044 -6.601 0.998 1.00 97.56 532 LEU A C 1
ATOM 3930 O O . LEU A 1 532 ? 8.020 -5.650 0.221 1.00 97.56 532 LEU A O 1
ATOM 3934 N N . VAL A 1 533 ? 8.553 -7.789 0.659 1.00 97.75 533 VAL A N 1
ATOM 3935 C CA . VAL A 1 533 ? 9.120 -8.048 -0.672 1.00 97.75 533 VAL A CA 1
ATOM 3936 C C . VAL A 1 533 ? 8.317 -9.122 -1.404 1.00 97.75 533 VAL A C 1
ATOM 3938 O O . VAL A 1 533 ? 8.065 -10.198 -0.863 1.00 97.75 533 VAL A O 1
ATOM 3941 N N . LEU A 1 534 ? 7.921 -8.838 -2.645 1.00 96.25 534 LEU A N 1
ATOM 3942 C CA . LEU A 1 534 ? 7.169 -9.744 -3.513 1.00 96.25 534 LEU A CA 1
ATOM 3943 C C . LEU A 1 534 ? 7.946 -10.016 -4.805 1.00 96.25 534 LEU A C 1
ATOM 3945 O O . LEU A 1 534 ? 8.461 -9.094 -5.433 1.00 96.25 534 LEU A O 1
ATOM 3949 N N . CYS A 1 535 ? 8.030 -11.282 -5.208 1.00 94.94 535 CYS A N 1
ATOM 3950 C CA . CYS A 1 535 ? 8.732 -11.680 -6.425 1.00 94.94 535 CYS A CA 1
ATOM 3951 C C . CYS A 1 535 ? 7.869 -11.539 -7.686 1.00 94.94 535 CYS A C 1
ATOM 3953 O O . CYS A 1 535 ? 6.639 -11.605 -7.627 1.00 94.94 535 CYS A O 1
ATOM 3955 N N . LEU A 1 536 ? 8.534 -11.419 -8.837 1.00 93.88 536 LEU A N 1
ATOM 3956 C CA . LEU A 1 536 ? 7.948 -11.569 -10.166 1.00 93.88 536 LEU A CA 1
ATOM 3957 C C . LEU A 1 536 ? 8.785 -12.552 -10.976 1.00 93.88 536 LEU A C 1
ATOM 3959 O O . LEU A 1 536 ? 10.008 -12.426 -11.061 1.00 93.88 536 LEU A O 1
ATOM 3963 N N . ASP A 1 537 ? 8.131 -13.531 -11.592 1.00 88.00 537 ASP A N 1
ATOM 3964 C CA . ASP A 1 537 ? 8.793 -14.573 -12.381 1.00 88.00 537 ASP A CA 1
ATOM 3965 C C . ASP A 1 537 ? 8.024 -14.970 -13.653 1.00 88.00 537 ASP A C 1
ATOM 3967 O O . ASP A 1 537 ? 8.271 -16.029 -14.234 1.00 88.00 537 ASP A O 1
ATOM 3971 N N . GLY A 1 538 ? 7.097 -14.114 -14.097 1.00 79.25 538 GLY A N 1
ATOM 3972 C CA . GLY A 1 538 ? 6.184 -14.418 -15.201 1.00 79.25 538 GLY A CA 1
ATOM 3973 C C . GLY A 1 538 ? 5.053 -15.377 -14.811 1.00 79.25 538 GLY A C 1
ATOM 3974 O O . GLY A 1 538 ? 4.554 -16.104 -15.666 1.00 79.25 538 GLY A O 1
ATOM 3975 N N . GLY A 1 539 ? 4.679 -15.424 -13.526 1.00 76.81 539 GLY A N 1
ATOM 3976 C CA . GLY A 1 539 ? 3.519 -16.170 -13.021 1.00 76.81 539 GLY A CA 1
ATOM 3977 C C . GLY A 1 539 ? 3.752 -17.668 -12.795 1.00 76.81 539 GLY A C 1
ATOM 3978 O O . GLY A 1 539 ? 2.786 -18.425 -12.667 1.00 76.81 539 GLY A O 1
ATOM 3979 N N . SER A 1 540 ? 5.012 -18.113 -12.745 1.00 76.19 540 SER A N 1
ATOM 3980 C CA . SER A 1 540 ? 5.358 -19.533 -12.585 1.00 76.19 540 SER A CA 1
ATOM 3981 C C . SER A 1 540 ? 5.221 -19.973 -11.127 1.00 76.19 540 SER A C 1
ATOM 3983 O O . SER A 1 540 ? 4.376 -20.808 -10.794 1.00 76.19 540 SER A O 1
ATOM 3985 N N . ASN A 1 541 ? 6.021 -19.372 -10.251 1.00 80.00 541 ASN A N 1
ATOM 3986 C CA . ASN A 1 541 ? 6.025 -19.598 -8.811 1.00 80.00 541 ASN A CA 1
ATOM 3987 C C . ASN A 1 541 ? 5.417 -18.402 -8.073 1.00 80.00 541 ASN A C 1
ATOM 3989 O O . ASN A 1 541 ? 4.683 -18.585 -7.102 1.00 80.00 541 ASN A O 1
ATOM 3993 N N . CYS A 1 542 ? 5.685 -17.183 -8.544 1.00 82.12 542 CYS A N 1
ATOM 3994 C CA . CYS A 1 542 ? 5.217 -15.936 -7.945 1.00 82.12 542 CYS A CA 1
ATOM 3995 C C . CYS A 1 542 ? 3.773 -15.645 -8.363 1.00 82.12 542 CYS A C 1
ATOM 3997 O O . CYS A 1 542 ? 3.534 -14.764 -9.191 1.00 82.12 542 CYS A O 1
ATOM 3999 N N . LYS A 1 543 ? 2.818 -16.422 -7.844 1.00 66.88 543 LYS A N 1
ATOM 4000 C CA . LYS A 1 543 ? 1.385 -16.244 -8.126 1.00 66.88 543 LYS A CA 1
ATOM 4001 C C . LYS A 1 543 ? 0.762 -15.158 -7.265 1.00 66.88 543 LYS A C 1
ATOM 4003 O O . LYS A 1 543 ? 0.895 -15.238 -6.023 1.00 66.88 543 LYS A O 1
#

Foldseek 3Di:
DDDDDDDDDDDDDDDPDDDVVVVVVVVVVVVVVVVVVVVVVVVVVLVVVLQVLQVVLQVVLLVLQLVVLCPPQAHRQAGEFAQQAPPLADDDPRQDDPQAGQFQKWFHSQVNSVHDQRAGSQRATKMKGFARLRHRGDQRLDAQARFGQAWEDDPDTDGSFGMKIKHLHDQAPPADQAQPDWDQALRGPQDPNDSIDGSNSHQLNRAADLSNPRDGPVDHSRYHYDYDDDRGHDMDMDTDGSLNHRVSNLVVVQVLLLQQQLQLCVQQVNFGAAFQFLPPPDQQAHAALQQKHFRRQFSFDDDVLLVQLLVLLVQLVVLLVQCLVAVAPVSLVSNLVSLVSQLVSLVVLVPDPDRSDDPVLSVLSNVLSVCSHPPNDDDRPDDSVVSVVSVVVSVSVVSSQLSCLSRVPDDDGRSTDPSNCLSPPSHNRNVSQRLQKMKGFQQQRHRSHVSDLPQRAAAEDEPLPPWPDGSQFGMKMKGFHHFAPPDPDADSNACVRGFADLSRPQRGSNRPGRYHYDYDSPDPCCNRGVIDMATHRSPPGRD

Mean predicted aligned error: 12.18 Å

Nearest PDB structures (foldseek):
  4k0d-assembly1_B  TM=7.056E-01  e=1.549E-02  Anaeromyxobacter dehalogenans 2CP-C
  1ory-assembly1_A  TM=5.065E-01  e=4.864E-01  Aquifex aeolicus VF5
  1orj-assembly2_B  TM=4.944E-01  e=5.456E-01  Aquifex aeolicus VF5
  8f7n-assembly1_A-2  TM=6.022E-01  e=2.430E+00  Sinorhizobium meliloti
  2lfd-assembly1_A  TM=5.811E-01  e=6.834E+00  Escherichia coli

pLDDT: mean 85.12, std 13.49, range [37.09, 98.69]

Secondary structure (DSSP, 8-state):
------------------SHHHHHHHHHHHHHHHHHHHHHHHHHHHHHHHHHHHHHHHHHHHHHHHHHHHT-SSSTT-BPPPBSSSSSS--BTTTEETTEES-SEEE--TTTTT----B-TTSPBPEEEE-TTTB--SS---STTPPP-EEEEESS-EEEEEEEEEE--S--TT----SS-EEE-SSS--BTTB-EEEGGG-GGGT--GGGGS---SSS---EEEE---BTTB--EEEEEEHHHHHHHHHHHHHHHHHHHHHHHHHHTTT--PPPBPTT--SS-B--TT--EEEPPSB-----HHHHHHHHHHHHHHHHHHHHHHS-SHHHHHHHHHHHHHHHHHHHHHHTSSS-SS-HHHHHHHHHHHHHTSTTTSPPTT--HHHHHHHHHTT-HHHHHHHHHHHTT-SSSTTSS-TT--TTSTT-SSHHHHTTTEEEEE-GGGSTT--SS-TTT-BEEESTT---S-TT-BSEEEEE--SPPTT-----TT-GGGT--GGGTTT-SSS-S--EEE---TTSGGGGT---EEEEESSSSS--

Solvent-accessible surface area (backbone atoms only — not comparable to full-atom values): 29058 Å² total; per-residue (Å²): 133,90,83,91,86,87,85,86,87,83,81,81,89,80,85,84,81,90,57,67,68,59,53,51,51,51,49,52,49,50,49,50,51,49,52,51,53,51,53,52,51,52,52,52,51,51,52,52,52,24,53,51,37,29,52,49,36,47,49,53,52,52,51,34,50,47,49,52,7,61,66,31,86,51,41,50,60,32,30,79,47,24,18,63,82,72,81,23,54,76,39,85,77,64,19,23,54,89,52,33,48,52,26,45,40,26,26,50,27,27,55,69,54,74,46,70,92,55,38,27,49,58,68,40,64,33,35,23,35,48,17,81,65,34,31,59,29,74,85,52,73,51,44,51,70,61,66,28,65,26,32,36,37,68,81,49,71,46,71,42,23,34,30,41,39,34,31,39,51,66,85,53,86,84,51,48,67,42,75,85,44,68,39,78,37,64,28,50,62,63,58,93,86,37,49,63,39,42,23,63,66,27,55,58,27,52,37,41,70,52,60,30,45,52,21,29,88,93,53,62,65,43,58,35,64,36,62,75,77,54,83,76,35,57,53,41,73,47,75,41,34,56,88,75,43,43,69,60,42,52,51,49,52,54,49,54,54,44,52,33,48,52,45,33,12,69,76,45,81,64,18,39,68,37,16,6,47,48,68,52,83,79,76,29,42,22,34,82,78,16,38,22,21,26,68,33,67,24,34,44,37,84,44,70,69,60,49,51,50,51,52,30,51,51,49,29,50,54,23,47,54,47,22,64,74,48,49,38,68,70,33,45,52,47,20,28,51,27,9,53,49,30,24,51,55,28,52,54,43,68,71,42,95,75,48,87,61,54,74,66,59,35,49,51,42,27,51,40,11,51,47,35,26,86,87,66,45,80,62,73,68,55,52,69,69,59,47,51,55,54,61,66,72,43,50,58,69,61,53,51,51,49,50,42,38,60,39,62,77,86,59,58,99,45,42,56,42,89,86,41,53,68,79,38,91,82,44,66,42,48,86,54,40,53,91,38,36,33,35,37,44,14,65,26,22,30,62,70,38,79,68,45,52,94,90,51,25,25,30,58,40,55,75,45,47,83,60,69,58,62,52,61,16,40,29,37,40,37,34,33,36,57,67,57,93,92,58,90,75,65,57,78,61,41,60,73,58,53,36,42,68,56,59,29,51,52,62,38,37,75,50,82,44,53,50,34,53,17,42,40,88,87,41,78,62,23,80,72,37,54,32,47,54,45,64,34,48,88,60,75,54,45,115